Protein AF-A0A1T4QJ31-F1 (afdb_monomer)

Secondary structure (DSSP, 8-state):
--HHHHHHHHHHHHHHHHHGGG-PPPP---STHHHHHHHHHHHHHTTS------------PPP---TTSPPEEEEEEEEE-HHHHHHIIIIITT-TT-TT-SSPPPEE-SS--SHHHHHHHHHH--SEEEEEEEEESSTTS-HHHHHHHHHHHHHHHHT----EEEEEE-SSSS-EEEEEEESB-TTSPBP---TTTTTTHHHHHHHHHHHHHH-SPPHHHHHHHHHHGGG-SS--HHHHHHHHH-EE-SS--SSEEEEEE--SHHHHHHHHHHHHTTSEEE-TT-TTEEEEETTHHHHHHHHHHHHHHHHHHHT-SSS-GGGEEE--TTSPPEEEEEEEEE---TTS---EEEEEEETTTTEEEEEEESS-PPPGGGTTSEEEEEEEE-TTS-EEEEEEE-PPP--

Foldseek 3Di:
DDPVVVVVVVVVVVVLVVVPPDDDDDDDDDFVCCVVVVLVVVVVCVNPPDDDDDDDDDDQDAEDDDLFFWAKAKDKDKFQAQVVLVCCVPCVQQVPVDPPDPDTWDKDDPDHDDPVNVVVCNVVAGSIKMKMKIFTPDQQFDQVQLVHQLVVVVCVVPVFQWDKMKTWDPPDPTIMMIMMTGLAGPVRDGDDDDPCCNRYVSRSSSSVSSCVRPNTHDPVNSCVVLVCQLQDLADGPLNVVQVVQKDADPDDDVWFGIKHQDDDPSNLSNQVNCVVVVQWAQDPVDSRMITGTDPSNVVSLSSLVVVVLVVVLVQDDQAHSVQEDEDDPPDDKDKFAFADWAPDDPGGNFATWTWGDDNVVRHIYTFGDRPDGPDPVSHRFTWTWDWDQDPVRHIHIDTDGPDPDDD

Radius of gyration: 25.0 Å; Cα contacts (8 Å, |Δi|>4): 612; chains: 1; bounding box: 66×49×77 Å

Structure (mmCIF, N/CA/C/O backbone):
data_AF-A0A1T4QJ31-F1
#
_entry.id   AF-A0A1T4QJ31-F1
#
loop_
_atom_site.group_PDB
_atom_site.id
_atom_site.type_symbol
_atom_site.label_atom_id
_atom_site.label_alt_id
_atom_site.label_comp_id
_atom_site.label_asym_id
_atom_site.label_entity_id
_atom_site.label_seq_id
_atom_site.pdbx_PDB_ins_code
_atom_site.Cartn_x
_atom_site.Cartn_y
_atom_site.Cartn_z
_atom_site.occupancy
_atom_site.B_iso_or_equiv
_atom_site.auth_seq_id
_atom_site.auth_comp_id
_atom_site.auth_asym_id
_atom_site.auth_atom_id
_atom_site.pdbx_PDB_model_num
ATOM 1 N N . MET A 1 1 ? -31.273 -12.413 40.574 1.00 48.03 1 MET A N 1
ATOM 2 C CA . MET A 1 1 ? -31.338 -11.536 39.389 1.00 48.03 1 MET A CA 1
ATOM 3 C C . MET A 1 1 ? -32.143 -10.308 39.785 1.00 48.03 1 MET A C 1
ATOM 5 O O . MET A 1 1 ? -33.232 -10.498 40.315 1.00 48.03 1 MET A O 1
ATOM 9 N N . THR A 1 2 ? -31.596 -9.096 39.663 1.00 52.31 2 THR A N 1
ATOM 10 C CA . THR A 1 2 ? -32.326 -7.854 39.991 1.00 52.31 2 THR A CA 1
ATOM 11 C C . THR A 1 2 ? -33.393 -7.560 38.934 1.00 52.31 2 THR A C 1
ATOM 13 O O . THR A 1 2 ? -33.413 -8.187 37.873 1.00 52.31 2 THR A O 1
ATOM 16 N N . LYS A 1 3 ? -34.298 -6.615 39.217 1.00 37.88 3 LYS A N 1
ATOM 17 C CA . LYS A 1 3 ? -35.345 -6.213 38.267 1.00 37.88 3 LYS A CA 1
ATOM 18 C C . LYS A 1 3 ? -34.738 -5.669 36.964 1.00 37.88 3 LYS A C 1
ATOM 20 O O . LYS A 1 3 ? -35.122 -6.123 35.890 1.00 37.88 3 LYS A O 1
ATOM 25 N N . GLU A 1 4 ? -33.704 -4.831 37.066 1.00 34.75 4 GLU A N 1
ATOM 26 C CA . GLU A 1 4 ? -32.988 -4.281 35.902 1.00 34.75 4 GLU A CA 1
ATOM 27 C C . GLU A 1 4 ? -32.293 -5.375 35.076 1.00 34.75 4 GLU A C 1
ATOM 29 O O . GLU A 1 4 ? -32.285 -5.316 33.850 1.00 34.75 4 GLU A O 1
ATOM 34 N N . GLN A 1 5 ? -31.755 -6.418 35.724 1.00 33.44 5 GLN A N 1
ATOM 35 C CA . GLN A 1 5 ? -31.154 -7.566 35.029 1.00 33.44 5 GLN A CA 1
ATOM 36 C C . GLN A 1 5 ? -32.174 -8.383 34.217 1.00 33.44 5 GLN A C 1
ATOM 38 O O . GLN A 1 5 ? -31.769 -9.116 33.319 1.00 33.44 5 GLN A O 1
ATOM 43 N N . ARG A 1 6 ? -33.475 -8.279 34.523 1.00 34.03 6 ARG A N 1
ATOM 44 C CA . ARG A 1 6 ? -34.550 -8.978 33.804 1.00 34.03 6 ARG A CA 1
ATOM 45 C C . ARG A 1 6 ? -35.037 -8.173 32.602 1.00 34.03 6 ARG A C 1
ATOM 47 O O . ARG A 1 6 ? -35.084 -8.707 31.502 1.00 34.03 6 ARG A O 1
ATOM 54 N N . GLU A 1 7 ? -35.262 -6.876 32.793 1.00 38.03 7 GLU A N 1
ATOM 55 C CA . GLU A 1 7 ? -35.639 -5.939 31.722 1.00 38.03 7 GLU A CA 1
ATOM 56 C C . GLU A 1 7 ? -34.549 -5.846 30.630 1.00 38.03 7 GLU A C 1
ATOM 58 O O . GLU A 1 7 ? -34.857 -5.785 29.440 1.00 38.03 7 GLU A O 1
ATOM 63 N N . LEU A 1 8 ? -33.267 -5.944 31.012 1.00 33.84 8 LEU A N 1
ATOM 64 C CA . LEU A 1 8 ? -32.147 -6.077 30.070 1.00 33.84 8 LEU A CA 1
ATOM 65 C C . LEU A 1 8 ? -32.158 -7.393 29.276 1.00 33.84 8 LEU A C 1
ATOM 67 O O . LEU A 1 8 ? -31.730 -7.394 28.126 1.00 33.84 8 LEU A O 1
ATOM 71 N N . TYR A 1 9 ? -32.612 -8.503 29.860 1.00 35.59 9 TYR A N 1
ATOM 72 C CA . TYR A 1 9 ? -32.631 -9.805 29.184 1.00 35.59 9 TYR A CA 1
ATOM 73 C C . TYR A 1 9 ? -33.722 -9.849 28.103 1.00 35.59 9 TYR A C 1
ATOM 75 O O . TYR A 1 9 ? -33.452 -10.211 26.957 1.00 35.59 9 TYR A O 1
ATOM 83 N N . ASP A 1 10 ? -34.923 -9.371 28.440 1.00 38.81 10 ASP A N 1
ATOM 84 C CA . ASP A 1 10 ? -36.083 -9.370 27.541 1.00 38.81 10 ASP A CA 1
ATOM 85 C C . ASP A 1 10 ? -35.880 -8.439 26.323 1.00 38.81 10 ASP A C 1
ATOM 87 O O . ASP A 1 10 ? -36.315 -8.759 25.214 1.00 38.81 10 ASP A O 1
ATOM 91 N N . TYR A 1 11 ? -35.156 -7.321 26.490 1.00 40.53 11 TYR A N 1
ATOM 92 C CA . TYR A 1 11 ? -34.752 -6.437 25.383 1.00 40.53 11 TYR A CA 1
ATOM 93 C C . TYR A 1 11 ? -33.757 -7.109 24.417 1.00 40.53 11 TYR A C 1
ATOM 95 O O . TYR A 1 11 ? -33.821 -6.897 23.205 1.00 40.53 11 TYR A O 1
ATOM 103 N N . PHE A 1 12 ? -32.842 -7.935 24.938 1.00 32.81 12 PHE A N 1
ATOM 104 C CA . PHE A 1 12 ? -31.843 -8.633 24.124 1.00 32.81 12 PHE A CA 1
ATOM 105 C C . PHE A 1 12 ? -32.461 -9.749 23.266 1.00 32.81 12 PHE A C 1
ATOM 107 O O . PHE A 1 12 ? -32.123 -9.841 22.087 1.00 32.81 12 PHE A O 1
ATOM 114 N N . GLU A 1 13 ? -33.383 -10.554 23.805 1.00 36.88 13 GLU A N 1
ATOM 115 C CA . GLU A 1 13 ? -34.072 -11.628 23.058 1.00 36.88 13 GLU A CA 1
ATOM 116 C C . GLU A 1 13 ? -34.771 -11.100 21.786 1.00 36.88 13 GLU A C 1
ATOM 118 O O . GLU A 1 13 ? -34.554 -11.620 20.686 1.00 36.88 13 GLU A O 1
ATOM 123 N N . HIS A 1 14 ? -35.535 -10.007 21.906 1.00 40.16 14 HIS A N 1
ATOM 124 C CA . HIS A 1 14 ? -36.315 -9.440 20.797 1.00 40.16 14 HIS A CA 1
ATOM 125 C C . HIS A 1 14 ? -35.449 -8.927 19.634 1.00 40.16 14 HIS A C 1
ATOM 127 O O . HIS A 1 14 ? -35.840 -9.054 18.473 1.00 40.16 14 HIS A O 1
ATOM 133 N N . PHE A 1 15 ? -34.260 -8.382 19.917 1.00 36.78 15 PHE A N 1
ATOM 134 C CA . PHE A 1 15 ? -33.341 -7.889 18.884 1.00 36.78 15 PHE A CA 1
ATOM 135 C C . PHE A 1 15 ? -32.794 -9.020 17.993 1.00 36.78 15 PHE A C 1
ATOM 137 O O . PHE A 1 15 ? -32.584 -8.832 16.792 1.00 36.78 15 PHE A O 1
ATOM 144 N N . TRP A 1 16 ? -32.584 -10.213 18.557 1.00 33.47 16 TRP A N 1
ATOM 145 C CA . TRP A 1 16 ? -32.024 -11.349 17.820 1.00 33.47 16 TRP A CA 1
ATOM 146 C C . TRP A 1 16 ? -33.060 -12.125 16.997 1.00 33.47 16 TRP A C 1
ATOM 148 O O . TRP A 1 16 ? -32.689 -12.747 16.000 1.00 33.47 16 TRP A O 1
ATOM 158 N N . ASP A 1 17 ? -34.342 -12.093 17.361 1.00 37.44 17 ASP A N 1
ATOM 159 C CA . ASP A 1 17 ? -35.387 -12.866 16.673 1.00 37.44 17 ASP A CA 1
ATOM 160 C C . ASP A 1 17 ? -35.784 -12.323 15.293 1.00 37.44 17 ASP A C 1
ATOM 162 O O . ASP A 1 17 ? -36.186 -13.097 14.417 1.00 37.44 17 ASP A O 1
ATOM 166 N N . ASP A 1 18 ? -35.591 -11.028 15.034 1.00 39.19 18 ASP A N 1
ATOM 167 C CA . ASP A 1 18 ? -35.791 -10.461 13.694 1.00 39.19 18 ASP A CA 1
ATOM 168 C C . ASP A 1 18 ? -34.621 -10.743 12.735 1.00 39.19 18 ASP A C 1
ATOM 170 O O . ASP A 1 18 ? -34.826 -10.899 11.528 1.00 39.19 18 ASP A O 1
ATOM 174 N N . LEU A 1 19 ? -33.406 -10.927 13.263 1.00 33.31 19 LEU A N 1
ATOM 175 C CA . LEU A 1 19 ? -32.219 -11.294 12.480 1.00 33.31 19 LEU A CA 1
ATOM 176 C C . LEU A 1 19 ? -32.241 -12.759 11.994 1.00 33.31 19 LEU A C 1
ATOM 178 O O . LEU A 1 19 ? -31.724 -13.061 10.916 1.00 33.31 19 LEU A O 1
ATOM 182 N N . LYS A 1 20 ? -32.870 -13.679 12.740 1.00 36.41 20 LYS A N 1
ATOM 183 C CA . LYS A 1 20 ? -32.857 -15.133 12.456 1.00 36.41 20 LYS A CA 1
ATOM 184 C C . LYS A 1 20 ? -33.643 -15.554 11.198 1.00 36.41 20 LYS A C 1
ATOM 186 O O . LYS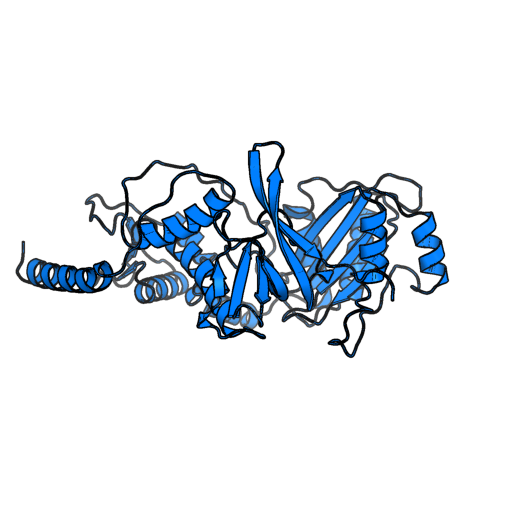 A 1 20 ? -33.445 -16.660 10.696 1.00 36.41 20 LYS A O 1
ATOM 191 N N . LYS A 1 21 ? -34.537 -14.715 10.659 1.00 38.31 21 LYS A N 1
ATOM 192 C CA . LYS A 1 21 ? -35.589 -15.138 9.702 1.00 38.31 21 LYS A CA 1
ATOM 193 C C . LYS A 1 21 ? -35.141 -15.394 8.244 1.00 38.31 21 LYS A C 1
ATOM 195 O O . LYS A 1 21 ? -35.984 -15.785 7.437 1.00 38.31 21 LYS A O 1
ATOM 200 N N . LYS A 1 22 ? -33.866 -15.189 7.857 1.00 36.91 22 LYS A N 1
ATOM 201 C CA . LYS A 1 22 ? -33.393 -15.323 6.447 1.00 36.91 22 LYS A CA 1
ATOM 202 C C . LYS A 1 22 ? -31.949 -15.855 6.266 1.00 36.91 22 LYS A C 1
ATOM 204 O O . LYS A 1 22 ? -31.155 -15.238 5.558 1.00 36.91 22 LYS A O 1
ATOM 209 N N . ALA A 1 23 ? -31.596 -17.010 6.842 1.00 32.62 23 ALA A N 1
ATOM 210 C CA . ALA A 1 23 ? -30.254 -17.609 6.696 1.00 32.62 23 ALA A CA 1
ATOM 211 C C . ALA A 1 23 ? -30.206 -18.844 5.747 1.00 32.62 23 ALA A C 1
ATOM 213 O O . ALA A 1 23 ? -30.955 -19.801 5.959 1.00 32.62 23 ALA A O 1
ATOM 214 N N . PRO A 1 24 ? -29.324 -18.884 4.720 1.00 31.50 24 PRO A N 1
ATOM 215 C CA . PRO A 1 24 ? -29.118 -20.059 3.860 1.00 31.50 24 PRO A CA 1
ATOM 216 C C . PRO A 1 24 ? -28.163 -21.110 4.474 1.00 31.50 24 PRO A C 1
ATOM 218 O O . PRO A 1 24 ? -27.394 -20.833 5.391 1.00 31.50 24 PRO A O 1
ATOM 221 N N . LYS A 1 25 ? -28.199 -22.353 3.964 1.00 33.97 25 LYS A N 1
ATOM 222 C CA . LYS A 1 25 ? -27.463 -23.506 4.534 1.00 33.97 25 LYS A CA 1
ATOM 223 C C . LYS A 1 25 ? -25.957 -23.523 4.192 1.00 33.97 25 LYS A C 1
ATOM 225 O O . LYS A 1 25 ? -25.544 -23.159 3.096 1.00 33.97 25 LYS A O 1
ATOM 230 N N . LYS A 1 26 ? -25.151 -24.035 5.134 1.00 31.62 26 LYS A N 1
ATOM 231 C CA . LYS A 1 26 ? -23.670 -24.057 5.122 1.00 31.62 26 LYS A CA 1
ATOM 232 C C . LYS A 1 26 ? -23.046 -24.989 4.054 1.00 31.62 26 LYS A C 1
ATOM 234 O O . LYS A 1 26 ? -23.346 -26.185 4.079 1.00 31.62 26 LYS A O 1
ATOM 239 N N . PRO A 1 27 ? -22.085 -24.520 3.227 1.00 32.34 27 PRO A N 1
ATOM 240 C CA . PRO A 1 27 ? -21.178 -25.373 2.446 1.00 32.34 27 PRO A CA 1
ATOM 241 C C . PRO A 1 27 ? -19.969 -25.868 3.278 1.00 32.34 27 PRO A C 1
ATOM 243 O O . PRO A 1 27 ? -19.688 -25.356 4.364 1.00 32.34 27 PRO A O 1
ATOM 246 N N . LYS A 1 28 ? -19.228 -26.877 2.785 1.00 37.28 28 LYS A N 1
ATOM 247 C CA . LYS A 1 28 ? -18.083 -27.513 3.483 1.00 37.28 28 LYS A CA 1
ATOM 248 C C . LYS A 1 28 ? -16.796 -27.535 2.633 1.00 37.28 28 LYS A C 1
ATOM 250 O O . LYS A 1 28 ? -16.861 -27.911 1.474 1.00 37.28 28 LYS A O 1
ATOM 255 N N . LYS A 1 29 ? -15.642 -27.346 3.311 1.00 34.91 29 LYS A N 1
ATOM 256 C CA . LYS A 1 29 ? -14.223 -27.468 2.849 1.00 34.91 29 LYS A CA 1
ATOM 257 C C . LYS A 1 29 ? -13.770 -26.328 1.905 1.00 34.91 29 LYS A C 1
ATOM 259 O O . LYS A 1 29 ? -14.272 -26.222 0.807 1.00 34.91 29 LYS A O 1
ATOM 264 N N . ARG A 1 30 ? -12.960 -25.359 2.362 1.00 42.16 30 ARG A N 1
ATOM 265 C CA . ARG A 1 30 ? -11.488 -25.368 2.606 1.00 42.16 30 ARG A CA 1
ATOM 266 C C . ARG A 1 30 ? -10.643 -25.223 1.322 1.00 42.16 30 ARG A C 1
ATOM 268 O O . ARG A 1 30 ? -10.000 -26.195 0.944 1.00 42.16 30 ARG A O 1
ATOM 275 N N . ASP A 1 31 ? -10.535 -24.002 0.780 1.00 34.44 31 ASP A N 1
ATOM 276 C CA . ASP A 1 31 ? -9.434 -23.667 -0.147 1.00 34.44 31 ASP A CA 1
ATOM 277 C C . ASP A 1 31 ? -8.866 -22.225 -0.058 1.00 34.44 31 ASP A C 1
ATOM 279 O O . ASP A 1 31 ? -8.580 -21.815 1.064 1.00 34.44 31 ASP A O 1
ATOM 283 N N . ALA A 1 32 ? -8.697 -21.400 -1.112 1.00 40.12 32 ALA A N 1
ATOM 284 C CA . ALA A 1 32 ? -8.655 -19.931 -0.887 1.00 40.12 32 ALA A CA 1
ATOM 285 C C . ALA A 1 32 ? -10.049 -19.400 -0.517 1.00 40.12 32 ALA A C 1
ATOM 287 O O . ALA A 1 32 ? -10.170 -18.483 0.300 1.00 40.12 32 ALA A O 1
ATOM 288 N N . GLY A 1 33 ? -11.100 -20.131 -0.913 1.00 37.91 33 GLY A N 1
ATOM 289 C CA . GLY A 1 33 ? -12.385 -20.163 -0.219 1.00 37.91 33 GLY A CA 1
ATOM 290 C C . GLY A 1 33 ? -12.289 -20.520 1.274 1.00 37.91 33 GLY A C 1
ATOM 291 O O . GLY A 1 33 ? -13.309 -20.620 1.932 1.00 37.91 33 GLY A O 1
ATOM 292 N N . LYS A 1 34 ? -11.105 -20.704 1.878 1.00 41.72 34 LYS A N 1
ATOM 293 C CA . LYS A 1 34 ? -10.907 -20.801 3.335 1.00 41.72 34 LYS A CA 1
ATOM 294 C C . LYS A 1 34 ? -10.499 -19.480 3.978 1.00 41.72 34 LYS A C 1
ATOM 296 O O . LYS A 1 34 ? -10.811 -19.329 5.146 1.00 41.72 34 LYS A O 1
ATOM 301 N N . GLU A 1 35 ? -9.846 -18.556 3.269 1.00 43.12 35 GLU A N 1
ATOM 302 C CA . GLU A 1 35 ? -9.745 -17.157 3.716 1.00 43.12 35 GLU A CA 1
ATOM 303 C C . GLU A 1 35 ? -11.034 -16.417 3.363 1.00 43.12 35 GLU A C 1
ATOM 305 O O . GLU A 1 35 ? -11.588 -15.751 4.228 1.00 43.12 35 GLU A O 1
ATOM 310 N N . MET A 1 36 ? -11.605 -16.638 2.169 1.00 42.25 36 MET A N 1
ATOM 311 C CA . MET A 1 36 ? -12.902 -16.048 1.821 1.00 42.25 36 MET A CA 1
ATOM 312 C C . MET A 1 36 ? -14.058 -16.664 2.620 1.00 42.25 36 MET A C 1
ATOM 314 O O . MET A 1 36 ? -14.844 -15.921 3.187 1.00 42.25 36 MET A O 1
ATOM 318 N N . ALA A 1 37 ? -14.142 -17.990 2.798 1.00 40.84 37 ALA A N 1
ATOM 319 C CA . ALA A 1 37 ? -15.092 -18.569 3.757 1.00 40.84 37 ALA A CA 1
ATOM 320 C C . ALA A 1 37 ? -14.550 -18.649 5.189 1.00 40.84 37 ALA A C 1
ATOM 322 O O . ALA A 1 37 ? -15.170 -19.332 6.000 1.00 40.84 37 ALA A O 1
ATOM 323 N N . ASN A 1 38 ? -13.423 -18.002 5.520 1.00 42.28 38 ASN A N 1
ATOM 324 C CA . ASN A 1 38 ? -13.193 -17.502 6.879 1.00 42.28 38 ASN A CA 1
ATOM 325 C C . ASN A 1 38 ? -13.806 -16.110 6.990 1.00 42.28 38 ASN A C 1
ATOM 327 O O . ASN A 1 38 ? -14.614 -15.952 7.872 1.00 42.28 38 ASN A O 1
ATOM 331 N N . PHE A 1 39 ? -13.597 -15.175 6.060 1.00 41.81 39 PHE A N 1
ATOM 332 C CA . PHE A 1 39 ? -14.284 -13.876 6.028 1.00 41.81 39 PHE A CA 1
ATOM 333 C C . PHE A 1 39 ? -15.820 -14.016 6.058 1.00 41.81 39 PHE A C 1
ATOM 335 O O . PHE A 1 39 ? -16.477 -13.382 6.876 1.00 41.81 39 PHE A O 1
ATOM 342 N N . LEU A 1 40 ? -16.400 -14.932 5.274 1.00 43.22 40 LEU A N 1
ATOM 343 C CA . LEU A 1 40 ? -17.832 -15.257 5.330 1.00 43.22 40 LEU A CA 1
ATOM 344 C C . LEU A 1 40 ? -18.223 -16.033 6.604 1.00 43.22 40 LEU A C 1
ATOM 346 O O . LEU A 1 40 ? -19.349 -15.880 7.060 1.00 43.22 40 LEU A O 1
ATOM 350 N N . ARG A 1 41 ? -17.322 -16.822 7.220 1.00 42.41 41 ARG A N 1
ATOM 351 C CA . ARG A 1 41 ? -17.570 -17.431 8.550 1.00 42.41 41 ARG A CA 1
ATOM 352 C C . ARG A 1 41 ? -17.329 -16.478 9.712 1.00 42.41 41 ARG A C 1
ATOM 354 O O . ARG A 1 41 ? -17.846 -16.749 10.773 1.00 42.41 41 ARG A O 1
ATOM 361 N N . GLU A 1 42 ? -16.554 -15.422 9.537 1.00 42.16 42 GLU A N 1
ATOM 362 C CA . GLU A 1 42 ? -16.269 -14.345 10.484 1.00 42.16 42 GLU A CA 1
ATOM 363 C C . GLU A 1 42 ? -17.472 -13.393 10.492 1.00 42.16 42 GLU A C 1
ATOM 365 O O . GLU A 1 42 ? -17.964 -13.018 11.554 1.00 42.16 42 GLU A O 1
ATOM 370 N N . LEU A 1 43 ? -18.037 -13.124 9.307 1.00 41.28 43 LEU A N 1
ATOM 371 C CA . LEU A 1 43 ? -19.369 -12.546 9.145 1.00 41.28 43 LEU A CA 1
ATOM 372 C C . LEU A 1 43 ? -20.449 -13.438 9.801 1.00 41.28 43 LEU A C 1
ATOM 374 O O . LEU A 1 43 ? -21.209 -12.922 10.605 1.00 41.28 43 LEU A O 1
ATOM 378 N N . ASP A 1 44 ? -20.475 -14.760 9.570 1.00 36.03 44 ASP A N 1
ATOM 379 C CA . ASP A 1 44 ? -21.409 -15.709 10.236 1.00 36.03 44 ASP A CA 1
ATOM 380 C C . ASP A 1 44 ? -21.179 -15.796 11.769 1.00 36.03 44 ASP A C 1
ATOM 382 O O . ASP A 1 44 ? -22.124 -15.825 12.552 1.00 36.03 44 ASP A O 1
ATOM 386 N N . PHE A 1 45 ? -19.922 -15.766 12.226 1.00 36.09 45 PHE A N 1
ATOM 387 C CA . PHE A 1 45 ? -19.511 -15.791 13.642 1.00 36.09 45 PHE A CA 1
ATOM 388 C C . PHE A 1 45 ? -19.900 -14.506 14.379 1.00 36.09 45 PHE A C 1
ATOM 390 O O . PHE A 1 45 ? -20.163 -14.545 15.578 1.00 36.09 45 PHE A O 1
ATOM 397 N N . SER A 1 46 ? -20.001 -13.385 13.657 1.00 36.81 46 SER A N 1
ATOM 398 C CA . SER A 1 46 ? -20.566 -12.137 14.185 1.00 36.81 46 SER A CA 1
ATOM 399 C C . SER A 1 46 ? -22.040 -12.291 14.589 1.00 36.81 46 SER A C 1
ATOM 401 O O . SER A 1 46 ? -22.510 -11.528 15.427 1.00 36.81 46 SER A O 1
ATOM 403 N N . PHE A 1 47 ? -22.745 -13.290 14.040 1.00 34.00 47 PHE A N 1
ATOM 404 C CA . PHE A 1 47 ? -24.116 -13.644 14.415 1.00 34.00 47 PHE A CA 1
ATOM 405 C C . PHE A 1 47 ? -24.190 -14.886 15.330 1.00 34.00 47 PHE A C 1
ATOM 407 O O . PHE A 1 47 ? -25.094 -14.964 16.160 1.00 34.00 47 PHE A O 1
ATOM 414 N N . HIS A 1 48 ? -23.246 -15.837 15.238 1.00 36.91 48 HIS A N 1
ATOM 415 C CA . HIS A 1 48 ? -23.209 -17.054 16.068 1.00 36.91 48 HIS A CA 1
ATOM 416 C C . HIS A 1 48 ? -21.775 -17.490 16.476 1.00 36.91 48 HIS A C 1
ATOM 418 O O . HIS A 1 48 ? -21.097 -18.169 15.694 1.00 36.91 48 HIS A O 1
ATOM 424 N N . PRO A 1 49 ? -21.305 -17.185 17.703 1.00 30.03 49 PRO A N 1
ATOM 425 C CA . PRO A 1 49 ? -19.967 -17.565 18.162 1.00 30.03 49 PRO A CA 1
ATOM 426 C C . PRO A 1 49 ? -19.844 -19.057 18.537 1.00 30.03 49 PRO A C 1
ATOM 428 O O . PRO A 1 49 ? -20.793 -19.702 18.981 1.00 30.03 49 PRO A O 1
ATOM 431 N N . LEU A 1 50 ? -18.629 -19.606 18.416 1.00 32.69 50 LEU A N 1
ATOM 432 C CA . LEU A 1 50 ? -18.244 -20.944 18.895 1.00 32.69 50 LEU A CA 1
ATOM 433 C C . LEU A 1 50 ? -17.016 -20.863 19.814 1.00 32.69 50 LEU A C 1
ATOM 435 O O . LEU A 1 50 ? -16.158 -20.001 19.635 1.00 32.69 50 LEU A O 1
ATOM 439 N N . LYS A 1 51 ? -16.921 -21.790 20.781 1.00 31.11 51 LYS A N 1
ATOM 440 C CA . LYS A 1 51 ? -15.846 -21.826 21.792 1.00 31.11 51 LYS A CA 1
ATOM 441 C C . LYS A 1 51 ? -14.449 -21.939 21.159 1.00 31.11 51 LYS A C 1
ATOM 443 O O . LYS A 1 51 ? -14.247 -22.669 20.188 1.00 31.11 51 LYS A O 1
ATOM 448 N N . SER A 1 52 ? -13.502 -21.199 21.731 1.00 30.22 52 SER A N 1
ATOM 449 C CA . SER A 1 52 ? -12.201 -20.880 21.138 1.00 30.22 52 SER A CA 1
ATOM 450 C C . SER A 1 52 ? -11.193 -22.038 21.108 1.00 30.22 52 SER A C 1
ATOM 452 O O . SER A 1 52 ? -11.240 -22.984 21.895 1.00 30.22 52 SER A O 1
ATOM 454 N N . LYS A 1 53 ? -10.216 -21.908 20.203 1.00 27.95 53 LYS A N 1
ATOM 455 C CA . LYS A 1 53 ? -8.876 -22.494 20.330 1.00 27.95 53 LYS A CA 1
ATOM 456 C C . LYS A 1 53 ? -7.852 -21.378 20.162 1.00 27.95 53 LYS A C 1
ATOM 458 O O . LYS A 1 53 ? -8.021 -20.528 19.296 1.00 27.95 53 LYS A O 1
ATOM 463 N N . GLU A 1 54 ? -6.818 -21.394 20.991 1.00 30.64 54 GLU A N 1
ATOM 464 C CA . GLU A 1 54 ? -5.771 -20.372 21.012 1.00 30.64 54 GLU A CA 1
ATOM 465 C C . GLU A 1 54 ? -4.882 -20.444 19.757 1.00 30.64 54 GLU A C 1
ATOM 467 O O . GLU A 1 54 ? -4.360 -21.511 19.421 1.00 30.64 54 GLU A O 1
ATOM 472 N N . GLU A 1 55 ? -4.646 -19.304 19.099 1.00 28.78 55 GLU A N 1
ATOM 473 C CA . GLU A 1 55 ? -3.574 -19.135 18.110 1.00 28.78 55 GLU A CA 1
ATOM 474 C C . GLU A 1 55 ? -2.561 -18.077 18.575 1.00 28.78 55 GLU A C 1
ATOM 476 O O . GLU A 1 55 ? -2.892 -17.099 19.242 1.00 28.78 55 GLU A O 1
ATOM 481 N N . LYS A 1 56 ? -1.282 -18.308 18.256 1.00 27.16 56 LYS A N 1
ATOM 482 C CA . LYS A 1 56 ? -0.156 -17.521 18.779 1.00 27.16 56 LYS A CA 1
ATOM 483 C C . LYS A 1 56 ? 0.032 -16.212 18.004 1.00 27.16 56 LYS A C 1
ATOM 485 O O . LYS A 1 56 ? 0.384 -16.242 16.823 1.00 27.16 56 LYS A O 1
ATOM 490 N N . GLN A 1 57 ? -0.101 -15.082 18.701 1.00 27.31 57 GLN A N 1
ATOM 491 C CA . GLN A 1 57 ? 0.279 -13.753 18.208 1.00 27.31 57 GLN A CA 1
ATOM 492 C C . GLN A 1 57 ? 1.737 -13.714 17.715 1.00 27.31 57 GLN A C 1
ATOM 494 O O . GLN A 1 57 ? 2.634 -14.335 18.289 1.00 27.31 57 GLN A O 1
ATOM 499 N N . LYS A 1 58 ? 1.979 -12.937 16.652 1.00 25.48 58 LYS A N 1
ATOM 500 C CA . LYS A 1 58 ? 3.318 -12.578 16.167 1.00 25.48 58 LYS A CA 1
ATOM 501 C C . LYS A 1 58 ? 3.479 -11.065 16.223 1.00 25.48 58 LYS A C 1
ATOM 503 O O . LYS A 1 58 ? 2.862 -10.354 15.434 1.00 25.48 58 LYS A O 1
ATOM 508 N N . ASN A 1 59 ? 4.337 -10.596 17.121 1.00 24.33 59 ASN A N 1
ATOM 509 C CA . ASN A 1 59 ? 4.587 -9.171 17.306 1.00 24.33 59 ASN A CA 1
ATOM 510 C C . ASN A 1 59 ? 5.385 -8.604 16.122 1.00 24.33 59 ASN A C 1
ATOM 512 O O . ASN A 1 59 ? 6.431 -9.142 15.752 1.00 24.33 59 ASN A O 1
ATOM 516 N N . TYR A 1 60 ? 4.913 -7.492 15.558 1.00 25.84 60 TYR A N 1
ATOM 517 C CA . TYR A 1 60 ? 5.656 -6.689 14.589 1.00 25.84 60 TYR A CA 1
ATOM 518 C C . TYR A 1 60 ? 6.186 -5.434 15.281 1.00 25.84 60 TYR A C 1
ATOM 520 O O . TYR A 1 60 ? 5.421 -4.542 15.635 1.00 25.84 60 TYR A O 1
ATOM 528 N N . ILE A 1 61 ? 7.504 -5.349 15.451 1.00 27.25 61 ILE A N 1
ATOM 529 C CA . ILE A 1 61 ? 8.165 -4.156 15.989 1.00 27.25 61 ILE A CA 1
ATOM 530 C C . ILE A 1 61 ? 8.233 -3.096 14.875 1.00 27.25 61 ILE A C 1
ATOM 532 O O . ILE A 1 61 ? 8.726 -3.375 13.780 1.00 27.25 61 ILE A O 1
ATOM 536 N N . ARG A 1 62 ? 7.721 -1.883 15.134 1.00 37.69 62 ARG A N 1
ATOM 537 C CA . ARG A 1 62 ? 7.892 -0.717 14.245 1.00 37.69 62 ARG A CA 1
ATOM 538 C C . ARG A 1 62 ? 9.290 -0.117 14.460 1.00 37.69 62 ARG A C 1
ATOM 540 O O . ARG A 1 62 ? 9.718 0.047 15.598 1.00 37.69 62 ARG A O 1
ATOM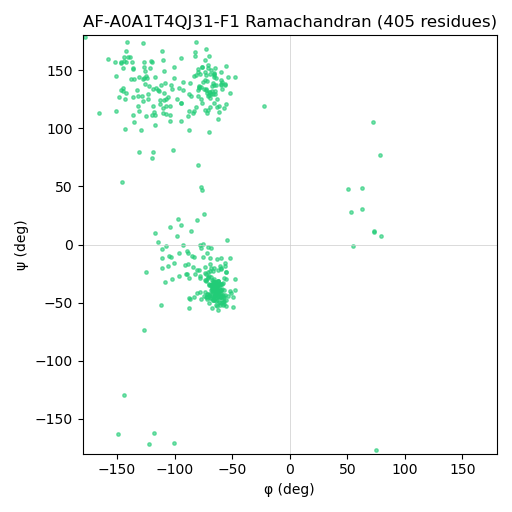 547 N N . GLY A 1 63 ? 9.991 0.214 13.373 1.00 32.66 63 GLY A N 1
ATOM 548 C CA . GLY A 1 63 ? 11.326 0.825 13.427 1.00 32.66 63 GLY A CA 1
ATOM 549 C C . GLY A 1 63 ? 11.317 2.233 14.040 1.00 32.66 63 GLY A C 1
ATOM 550 O O . GLY A 1 63 ? 10.363 2.990 13.858 1.00 32.66 63 GLY A O 1
ATOM 551 N N . SER A 1 64 ? 12.389 2.584 14.754 1.00 35.25 64 SER A N 1
ATOM 552 C CA . SER A 1 64 ? 12.505 3.801 15.568 1.00 35.25 64 SER A CA 1
ATOM 553 C C . SER A 1 64 ? 12.828 5.066 14.756 1.00 35.25 64 SER A C 1
ATOM 555 O O . SER A 1 64 ? 13.909 5.643 14.879 1.00 35.25 64 SER A O 1
ATOM 557 N N . GLY A 1 65 ? 11.883 5.521 13.933 1.00 44.41 65 GLY A N 1
ATOM 558 C CA . GLY A 1 65 ? 11.882 6.904 13.450 1.00 44.41 65 GLY A CA 1
ATOM 559 C C . GLY A 1 65 ? 11.486 7.870 14.574 1.00 44.41 65 GLY A C 1
ATOM 560 O O . GLY A 1 65 ? 10.648 7.535 15.413 1.00 44.41 65 GLY A O 1
ATOM 561 N N . SER A 1 66 ? 12.051 9.082 14.596 1.00 51.66 66 SER A N 1
ATOM 562 C CA . SER A 1 66 ? 11.558 10.137 15.494 1.00 51.66 66 SER A CA 1
ATOM 563 C C . SER A 1 66 ? 10.091 10.429 15.180 1.00 51.66 66 SER A C 1
ATOM 565 O O . SER A 1 66 ? 9.720 10.557 14.014 1.00 51.66 66 SER A O 1
ATOM 567 N N . ALA A 1 67 ? 9.255 10.608 16.207 1.00 61.06 67 ALA A N 1
ATOM 568 C CA . ALA A 1 67 ? 7.823 10.882 16.039 1.00 61.06 67 ALA A CA 1
ATOM 569 C C . ALA A 1 67 ? 7.514 12.173 15.245 1.00 61.06 67 ALA A C 1
ATOM 571 O O . ALA A 1 67 ? 6.361 12.392 14.874 1.00 61.06 67 ALA A O 1
ATOM 572 N N . LYS A 1 68 ? 8.528 13.017 14.996 1.00 64.44 68 LYS A N 1
ATOM 573 C CA . LYS A 1 68 ? 8.453 14.228 14.165 1.00 64.44 68 LYS A CA 1
ATOM 574 C C . LYS A 1 68 ? 9.005 14.057 12.740 1.00 64.44 68 LYS A C 1
ATOM 576 O O . LYS A 1 68 ? 8.731 14.909 11.902 1.00 64.44 68 LYS A O 1
ATOM 581 N N . SER A 1 69 ? 9.780 13.010 12.436 1.00 74.25 69 SER A N 1
ATOM 582 C CA . SER A 1 69 ? 10.286 12.759 11.070 1.00 74.25 69 SER A CA 1
ATOM 583 C C . SER A 1 69 ? 9.121 12.590 10.096 1.00 74.25 69 SER A C 1
ATOM 585 O O . SER A 1 69 ? 8.073 12.090 10.498 1.00 74.25 69 SER A O 1
ATOM 587 N N . GLN A 1 70 ? 9.266 12.973 8.830 1.00 77.25 70 GLN A N 1
ATOM 588 C CA . GLN A 1 70 ? 8.233 12.769 7.810 1.00 77.25 70 GLN A CA 1
ATOM 589 C C . GLN A 1 70 ? 7.899 11.288 7.625 1.00 77.25 70 GLN A C 1
ATOM 591 O O . GLN A 1 70 ? 8.776 10.423 7.651 1.00 77.25 70 GLN A O 1
ATOM 596 N N . ASN A 1 71 ? 6.614 10.995 7.422 1.00 82.19 71 ASN A N 1
ATOM 597 C CA . ASN A 1 71 ? 6.169 9.659 7.045 1.00 82.19 71 ASN A CA 1
ATOM 598 C C . ASN A 1 71 ? 6.389 9.452 5.543 1.00 82.19 71 ASN A C 1
ATOM 600 O O . ASN A 1 71 ? 6.005 10.287 4.727 1.00 82.19 71 ASN A O 1
ATOM 604 N N . CYS A 1 72 ? 6.967 8.308 5.186 1.00 82.75 72 CYS A N 1
ATOM 605 C CA . CYS A 1 72 ? 7.088 7.864 3.806 1.00 82.75 72 CYS A CA 1
ATOM 606 C C . CYS A 1 72 ? 6.998 6.337 3.746 1.00 82.75 72 CYS A C 1
ATOM 608 O O . CYS A 1 72 ? 7.620 5.628 4.546 1.00 82.75 72 CYS A O 1
ATOM 610 N N . ILE A 1 73 ? 6.182 5.839 2.821 1.00 84.38 73 ILE A N 1
ATOM 611 C CA . ILE A 1 73 ? 6.007 4.421 2.532 1.00 84.38 73 ILE A CA 1
ATOM 612 C C . ILE A 1 73 ? 7.090 4.005 1.540 1.00 84.38 73 ILE A C 1
ATOM 614 O O . ILE A 1 73 ? 7.206 4.586 0.463 1.00 84.38 73 ILE A O 1
ATOM 618 N N . LEU A 1 74 ? 7.822 2.943 1.882 1.00 84.44 74 LEU A N 1
ATOM 619 C CA . LEU A 1 74 ? 8.650 2.193 0.943 1.00 84.44 74 LEU A CA 1
ATOM 620 C C . LEU A 1 74 ? 8.059 0.793 0.755 1.00 84.44 74 LEU A C 1
ATOM 622 O O . LEU A 1 74 ? 7.970 0.025 1.720 1.00 84.44 74 LEU A O 1
ATOM 626 N N . LYS A 1 75 ? 7.700 0.450 -0.484 1.00 84.38 75 LYS A N 1
ATOM 627 C CA . LYS A 1 75 ? 7.444 -0.935 -0.919 1.00 84.38 75 LYS A CA 1
ATOM 628 C C . LYS A 1 75 ? 8.571 -1.377 -1.856 1.00 84.38 75 LYS A C 1
ATOM 630 O O . LYS A 1 75 ? 9.142 -0.551 -2.562 1.00 84.38 75 LYS A O 1
ATOM 635 N N . MET A 1 76 ? 8.889 -2.670 -1.859 1.00 83.94 76 MET A N 1
ATOM 636 C CA . MET A 1 76 ? 9.842 -3.286 -2.789 1.00 83.94 76 MET A CA 1
ATOM 637 C C . MET A 1 76 ? 9.335 -4.669 -3.181 1.00 83.94 76 MET A C 1
ATOM 639 O O . MET A 1 76 ? 9.046 -5.496 -2.315 1.00 83.94 76 MET A O 1
ATOM 643 N N . HIS A 1 77 ? 9.307 -4.930 -4.479 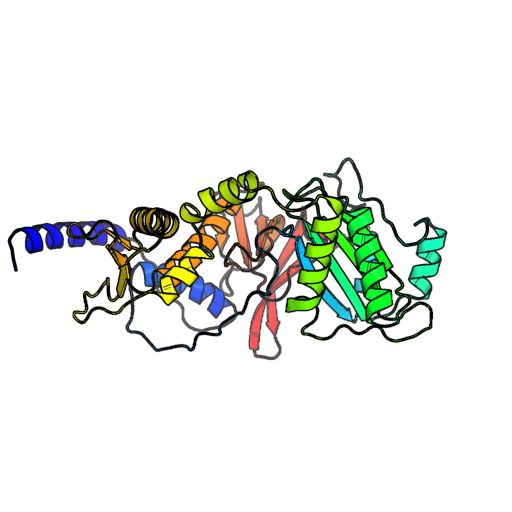1.00 84.25 77 HIS A N 1
ATOM 644 C CA . HIS A 1 77 ? 9.079 -6.246 -5.060 1.00 84.25 77 HIS A CA 1
ATOM 645 C C . HIS A 1 77 ? 10.288 -6.607 -5.923 1.00 84.25 77 HIS A C 1
ATOM 647 O O . HIS A 1 77 ? 10.959 -5.721 -6.449 1.00 84.25 77 HIS A O 1
ATOM 653 N N . TYR A 1 78 ? 10.578 -7.896 -6.073 1.00 87.38 78 TYR A N 1
ATOM 654 C CA . TYR A 1 78 ? 11.549 -8.374 -7.054 1.00 87.38 78 TYR A CA 1
ATOM 655 C C . TYR A 1 78 ? 10.876 -9.405 -7.949 1.00 87.38 78 TYR A C 1
ATOM 657 O O . TYR A 1 78 ? 10.015 -10.162 -7.499 1.00 87.38 78 TYR A O 1
ATOM 665 N N . VAL A 1 79 ? 11.257 -9.410 -9.219 1.00 88.12 79 VAL A N 1
ATOM 666 C CA . VAL A 1 79 ? 10.719 -10.304 -10.244 1.00 88.12 79 VAL A CA 1
ATOM 667 C C . VAL A 1 79 ? 11.903 -10.838 -11.046 1.00 88.12 79 VAL A C 1
ATOM 669 O O . VAL A 1 79 ? 12.873 -10.116 -11.259 1.00 88.12 79 VAL A O 1
ATOM 672 N N . GLN A 1 80 ? 11.841 -12.106 -11.451 1.00 91.62 80 GLN A N 1
ATOM 673 C CA . GLN A 1 80 ? 12.868 -12.774 -12.252 1.00 91.62 80 GLN A CA 1
ATOM 674 C C . GLN A 1 80 ? 12.248 -13.233 -13.577 1.00 91.62 80 GLN A C 1
ATOM 676 O O . GLN A 1 80 ? 11.898 -14.398 -13.743 1.00 91.62 80 GLN A O 1
ATOM 681 N N . ASP A 1 81 ? 12.012 -12.269 -14.465 1.00 91.62 81 ASP A N 1
ATOM 682 C CA . ASP A 1 81 ? 11.323 -12.438 -15.748 1.00 91.62 81 ASP A CA 1
ATOM 683 C C . ASP A 1 81 ? 11.579 -11.192 -16.615 1.00 91.62 81 ASP A C 1
ATOM 685 O O . ASP A 1 81 ? 11.129 -10.088 -16.289 1.00 91.62 81 ASP A O 1
ATOM 689 N N . LYS A 1 82 ? 12.310 -11.368 -17.721 1.00 90.69 82 LYS A N 1
ATOM 690 C CA . LYS A 1 82 ? 12.720 -10.282 -18.623 1.00 90.69 82 LYS A CA 1
ATOM 691 C C . LYS A 1 82 ? 11.564 -9.684 -19.433 1.00 90.69 82 LYS A C 1
ATOM 693 O O . LYS A 1 82 ? 11.599 -8.496 -19.744 1.00 90.69 82 LYS A O 1
ATOM 698 N N . HIS A 1 83 ? 10.505 -10.448 -19.711 1.00 88.75 83 HIS A N 1
ATOM 699 C CA . HIS A 1 83 ? 9.307 -9.914 -20.367 1.00 88.75 83 HIS A CA 1
ATOM 700 C C . HIS A 1 83 ? 8.517 -9.020 -19.408 1.00 88.75 83 HIS A C 1
ATOM 702 O O . HIS A 1 83 ? 8.095 -7.926 -19.781 1.00 88.75 83 HIS A O 1
ATOM 708 N N . LYS A 1 84 ? 8.375 -9.441 -18.144 1.00 87.44 84 LYS A N 1
ATOM 709 C CA . LYS A 1 84 ? 7.770 -8.600 -17.098 1.00 87.44 84 LYS A CA 1
ATOM 710 C C . LYS A 1 84 ? 8.607 -7.365 -16.780 1.00 87.44 84 LYS A C 1
ATOM 712 O O . LYS A 1 84 ? 8.024 -6.365 -16.367 1.00 87.44 84 LYS A O 1
ATOM 717 N N . HIS A 1 85 ? 9.930 -7.434 -16.937 1.00 90.50 85 HIS A N 1
ATOM 718 C CA . HIS A 1 85 ? 10.824 -6.283 -16.811 1.00 90.50 85 HIS A CA 1
ATOM 719 C C . HIS A 1 85 ? 10.486 -5.233 -17.878 1.00 90.50 85 HIS A C 1
ATOM 721 O O . HIS A 1 85 ? 10.119 -4.111 -17.528 1.00 90.50 85 HIS A O 1
ATOM 727 N N . LEU A 1 86 ? 10.510 -5.625 -19.158 1.00 88.06 86 LEU A N 1
ATOM 728 C CA . LEU A 1 86 ? 10.217 -4.730 -20.279 1.00 88.06 86 LEU A CA 1
ATOM 729 C C . LEU A 1 86 ? 8.826 -4.101 -20.157 1.00 88.06 86 LEU A C 1
ATOM 731 O O . LEU A 1 86 ? 8.717 -2.883 -20.160 1.00 88.06 86 LEU A O 1
ATOM 735 N N . ALA A 1 87 ? 7.793 -4.921 -19.941 1.00 83.25 87 ALA A N 1
ATOM 736 C CA . ALA A 1 87 ? 6.414 -4.458 -19.796 1.00 83.25 87 ALA A CA 1
ATOM 737 C C . ALA A 1 87 ? 6.226 -3.458 -18.638 1.00 83.25 87 ALA A C 1
ATOM 739 O O . ALA A 1 87 ? 5.420 -2.533 -18.724 1.00 83.25 87 ALA A O 1
ATOM 740 N N . PHE A 1 88 ? 6.977 -3.608 -17.541 1.00 84.06 88 PHE A N 1
ATOM 741 C CA . PHE A 1 88 ? 6.928 -2.635 -16.450 1.00 84.06 88 PHE A CA 1
ATOM 742 C C . PHE A 1 88 ? 7.556 -1.295 -16.861 1.00 84.06 88 PHE A C 1
ATOM 744 O O . PHE A 1 88 ? 6.984 -0.242 -16.597 1.00 84.06 88 PHE A O 1
ATOM 751 N N . LEU A 1 89 ? 8.695 -1.321 -17.554 1.00 86.19 89 LEU A N 1
ATOM 752 C CA . LEU A 1 89 ? 9.336 -0.101 -18.042 1.00 86.19 89 LEU A CA 1
ATOM 753 C C . LEU A 1 89 ? 8.490 0.621 -19.105 1.00 86.19 89 LEU A C 1
ATOM 755 O O . LEU A 1 89 ? 8.315 1.832 -19.017 1.00 86.19 89 LEU A O 1
ATOM 759 N N . THR A 1 90 ? 7.986 -0.102 -20.108 1.00 81.50 90 THR A N 1
ATOM 760 C CA . THR A 1 90 ? 7.373 0.503 -21.303 1.00 81.50 90 THR A C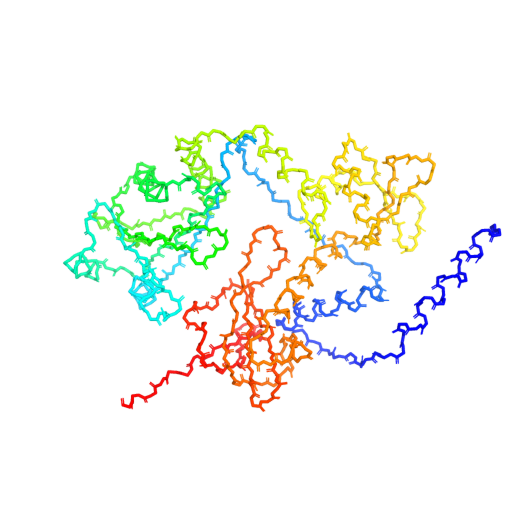A 1
ATOM 761 C C . THR A 1 90 ? 5.887 0.797 -21.164 1.00 81.50 90 THR A C 1
ATOM 763 O O . THR A 1 90 ? 5.421 1.734 -21.802 1.00 81.50 90 THR A O 1
ATOM 766 N N . GLU A 1 91 ? 5.153 0.034 -20.346 1.00 76.06 91 GLU A N 1
ATOM 767 C CA . GLU A 1 91 ? 3.693 0.160 -20.195 1.00 76.06 91 GLU A CA 1
ATOM 768 C C . GLU A 1 91 ? 3.325 0.689 -18.794 1.00 76.06 91 GLU A C 1
ATOM 770 O O . GLU A 1 91 ? 2.614 1.690 -18.669 1.00 76.06 91 GLU A O 1
ATOM 775 N N . TYR A 1 92 ? 3.845 0.060 -17.723 1.00 75.12 92 TYR A N 1
ATOM 776 C CA . TYR A 1 92 ? 3.478 0.410 -16.336 1.00 75.12 92 TYR A CA 1
ATOM 777 C C . TYR A 1 92 ? 3.889 1.829 -15.963 1.00 75.12 92 TYR A C 1
ATOM 779 O O . TYR A 1 92 ? 3.077 2.587 -15.431 1.00 75.12 92 TYR A O 1
ATOM 787 N N . MET A 1 93 ? 5.158 2.163 -16.195 1.00 80.75 93 MET A N 1
ATOM 788 C CA . MET A 1 93 ? 5.734 3.421 -15.727 1.00 80.75 93 MET A CA 1
ATOM 789 C C . MET A 1 93 ? 5.348 4.626 -16.589 1.00 80.75 93 MET A C 1
ATOM 791 O O . MET A 1 93 ? 5.287 5.731 -16.067 1.00 80.75 93 MET A O 1
ATOM 795 N N . THR A 1 94 ? 5.081 4.420 -17.880 1.00 77.19 94 THR A N 1
ATOM 796 C CA . THR A 1 94 ? 4.752 5.482 -18.850 1.00 77.19 94 THR A CA 1
ATOM 797 C C . THR A 1 94 ? 3.251 5.774 -18.931 1.00 77.19 94 THR A C 1
ATOM 799 O O . THR A 1 94 ? 2.852 6.861 -19.338 1.00 77.19 94 THR A O 1
ATOM 802 N N . GLN A 1 95 ? 2.404 4.796 -18.581 1.00 66.94 95 GLN A N 1
ATOM 803 C CA . GLN A 1 95 ? 0.940 4.873 -18.654 1.00 66.94 95 GLN A CA 1
ATOM 804 C C . GLN A 1 95 ? 0.386 5.298 -20.033 1.00 66.94 95 GLN A C 1
ATOM 806 O O . GLN A 1 95 ? -0.712 5.863 -20.118 1.00 66.94 95 GLN A O 1
ATOM 811 N N . LEU A 1 96 ? 1.123 5.012 -21.115 1.00 60.78 96 LEU A N 1
ATOM 812 C CA . LEU A 1 96 ? 0.780 5.434 -22.480 1.00 60.78 96 LEU A CA 1
ATOM 813 C C . LEU A 1 96 ? -0.622 4.967 -22.901 1.00 60.78 96 LEU A C 1
ATOM 815 O O . LEU A 1 96 ? -1.408 5.793 -23.358 1.00 60.78 96 LEU A O 1
ATOM 819 N N . ASP A 1 97 ? -0.985 3.717 -22.610 1.00 55.47 97 ASP A N 1
ATOM 820 C CA . ASP A 1 97 ? -2.245 3.091 -23.055 1.00 55.47 97 ASP A CA 1
ATOM 821 C C . ASP A 1 97 ? -3.513 3.550 -22.298 1.00 55.47 97 ASP A C 1
ATOM 823 O O . ASP A 1 97 ? -4.613 3.060 -22.555 1.00 55.47 97 ASP A O 1
ATOM 827 N N . LYS A 1 98 ? -3.395 4.458 -21.320 1.00 53.75 98 LYS A N 1
ATOM 828 C CA . LYS A 1 98 ? -4.537 4.947 -20.526 1.00 53.75 98 LYS A CA 1
ATOM 829 C C . LYS A 1 98 ? -5.127 6.237 -21.098 1.00 53.75 98 LYS A C 1
ATOM 831 O O . LYS A 1 98 ? -4.552 7.303 -20.899 1.00 53.75 98 LYS A O 1
ATOM 836 N N . ASN A 1 99 ? -6.295 6.162 -21.727 1.00 49.88 99 ASN A N 1
ATOM 837 C CA . ASN A 1 99 ? -6.982 7.345 -22.268 1.00 49.88 99 ASN A CA 1
ATOM 838 C C . ASN A 1 99 ? -7.522 8.297 -21.181 1.00 49.88 99 ASN A C 1
ATOM 840 O O . ASN A 1 99 ? -7.665 9.482 -21.442 1.00 49.88 99 ASN A O 1
ATOM 844 N N . ASP A 1 100 ? -7.756 7.805 -19.959 1.00 53.31 100 ASP A N 1
ATOM 845 C CA . ASP A 1 100 ? -8.290 8.579 -18.821 1.00 53.31 100 ASP A CA 1
ATOM 846 C C . ASP A 1 100 ? -7.220 9.430 -18.084 1.00 53.31 100 ASP A C 1
ATOM 848 O O . ASP A 1 100 ? -7.365 9.706 -16.893 1.00 53.31 100 ASP A O 1
ATOM 852 N N . ILE A 1 101 ? -6.091 9.752 -18.729 1.00 53.78 101 ILE A N 1
ATOM 853 C CA . ILE A 1 101 ? -4.988 10.522 -18.130 1.00 53.78 101 ILE A CA 1
ATOM 854 C C . ILE A 1 101 ? -4.497 11.563 -19.131 1.00 53.78 101 ILE A C 1
ATOM 856 O O . ILE A 1 101 ? -3.840 11.208 -20.115 1.00 53.78 101 ILE A O 1
ATOM 860 N N . ASP A 1 102 ? -4.756 12.829 -18.814 1.00 51.22 102 ASP A N 1
ATOM 861 C CA . ASP A 1 102 ? -4.378 13.978 -19.638 1.00 51.22 102 ASP A CA 1
ATOM 862 C C . ASP A 1 102 ? -2.854 14.217 -19.638 1.00 51.22 102 ASP A C 1
ATOM 864 O O . ASP A 1 102 ? -2.255 14.397 -20.697 1.00 51.22 102 ASP A O 1
ATOM 868 N N . GLU A 1 103 ? -2.198 14.131 -18.472 1.00 57.09 103 GLU A N 1
ATOM 869 C CA . GLU A 1 103 ? -0.739 14.273 -18.337 1.00 57.09 103 GLU A CA 1
ATOM 870 C C . GLU A 1 103 ? -0.049 12.932 -18.040 1.00 57.09 103 GLU A C 1
ATOM 872 O O . GLU A 1 103 ? -0.205 12.324 -16.977 1.00 57.09 103 GLU A O 1
ATOM 877 N N . LYS A 1 104 ? 0.738 12.449 -19.007 1.00 69.44 104 LYS A N 1
ATOM 878 C CA . LYS A 1 104 ? 1.458 11.172 -18.905 1.00 69.44 104 LYS A CA 1
ATOM 879 C C . LYS A 1 104 ? 2.683 11.293 -17.984 1.00 69.44 104 LYS A C 1
ATOM 881 O O . LYS A 1 104 ? 3.420 12.270 -18.094 1.00 69.44 104 LYS A O 1
ATOM 886 N N . PRO A 1 105 ? 2.970 10.287 -17.136 1.00 75.00 105 PRO A N 1
ATOM 887 C CA . PRO A 1 105 ? 4.188 10.247 -16.332 1.00 75.00 105 PRO A CA 1
ATOM 888 C C . PRO A 1 105 ? 5.468 10.360 -17.168 1.00 75.00 105 PRO A C 1
ATOM 890 O O . PRO A 1 105 ? 5.769 9.496 -17.995 1.00 75.00 105 PRO A O 1
ATOM 893 N N . PHE A 1 106 ? 6.273 11.382 -16.887 1.00 82.25 106 PHE A N 1
ATOM 894 C CA . PHE A 1 106 ? 7.621 11.486 -17.434 1.00 82.25 106 PHE A CA 1
ATOM 895 C C . PHE A 1 106 ? 8.567 10.508 -16.725 1.00 82.25 106 PHE A C 1
ATOM 897 O O . PHE A 1 106 ? 8.587 10.402 -15.492 1.00 82.25 106 PHE A O 1
ATOM 904 N N . LEU A 1 107 ? 9.367 9.790 -17.516 1.00 88.19 107 LEU A N 1
ATOM 905 C CA . LEU A 1 107 ? 10.446 8.956 -16.998 1.00 88.19 107 LEU A CA 1
ATOM 906 C C . LEU A 1 107 ? 11.673 9.808 -16.663 1.00 88.19 107 LEU A C 1
ATOM 908 O O . LEU A 1 107 ? 11.961 10.793 -17.337 1.00 88.19 107 LEU A O 1
ATOM 912 N N . PHE A 1 108 ? 12.430 9.397 -15.650 1.00 90.69 108 PHE A N 1
ATOM 913 C CA . PHE A 1 108 ? 13.671 10.063 -15.257 1.00 90.69 108 PHE A CA 1
ATOM 914 C C . PHE A 1 108 ? 14.712 9.073 -14.719 1.00 90.69 108 PHE A C 1
ATOM 916 O O . PHE A 1 108 ? 14.374 7.993 -14.238 1.00 90.69 108 PHE A O 1
ATOM 923 N N . SER A 1 109 ? 15.990 9.442 -14.796 1.00 91.75 109 SER A N 1
ATOM 924 C CA . SER A 1 109 ? 17.126 8.667 -14.278 1.00 91.75 109 SER A CA 1
ATOM 925 C C . SER A 1 109 ? 18.252 9.622 -13.827 1.00 91.75 109 SER A C 1
ATOM 927 O O . SER A 1 109 ? 18.014 10.818 -13.617 1.00 91.75 109 SER A O 1
ATOM 929 N N . ASP A 1 110 ? 19.475 9.105 -13.665 1.00 85.00 110 ASP A N 1
ATOM 930 C CA . ASP A 1 110 ? 20.703 9.907 -13.518 1.00 85.00 110 ASP A CA 1
ATOM 931 C C . ASP A 1 110 ? 20.935 10.791 -14.756 1.00 85.00 110 ASP A C 1
ATOM 933 O O . ASP A 1 110 ? 21.362 11.938 -14.643 1.00 85.00 110 ASP A O 1
ATOM 937 N N . ILE A 1 111 ? 20.637 10.228 -15.930 1.00 84.44 111 ILE A N 1
ATOM 938 C CA . ILE A 1 111 ? 20.729 10.850 -17.253 1.00 84.44 111 ILE A CA 1
ATOM 939 C C . ILE A 1 111 ? 19.329 11.079 -17.836 1.00 84.44 111 ILE A C 1
ATOM 941 O O . ILE A 1 111 ? 18.334 10.555 -17.324 1.00 84.44 111 ILE A O 1
ATOM 945 N N . GLU A 1 112 ? 19.257 11.883 -18.893 1.00 84.88 112 GLU A N 1
ATOM 946 C CA . GLU A 1 112 ? 18.025 12.128 -19.642 1.00 84.88 112 GLU A CA 1
ATOM 947 C C . GLU A 1 112 ? 17.464 10.815 -20.216 1.00 84.88 112 GLU A C 1
ATOM 949 O O . GLU A 1 112 ? 18.214 9.959 -20.686 1.00 84.88 112 GLU A O 1
ATOM 954 N N . VAL A 1 113 ? 16.142 10.635 -20.127 1.00 84.81 113 VAL A N 1
ATOM 955 C CA . VAL A 1 113 ? 15.456 9.417 -20.580 1.00 84.81 113 VAL A CA 1
ATOM 956 C C . VAL A 1 113 ? 14.813 9.685 -21.935 1.00 84.81 113 VAL A C 1
ATOM 958 O O . VAL A 1 113 ? 13.625 9.980 -22.044 1.00 84.81 113 VAL A O 1
ATOM 961 N N . ASP A 1 114 ? 15.637 9.597 -22.973 1.00 82.81 114 ASP A N 1
ATOM 962 C CA . ASP A 1 114 ? 15.247 9.721 -24.373 1.00 82.81 114 ASP A CA 1
ATOM 963 C C . ASP A 1 114 ? 15.117 8.336 -25.047 1.00 82.81 114 ASP A C 1
ATOM 965 O O . ASP A 1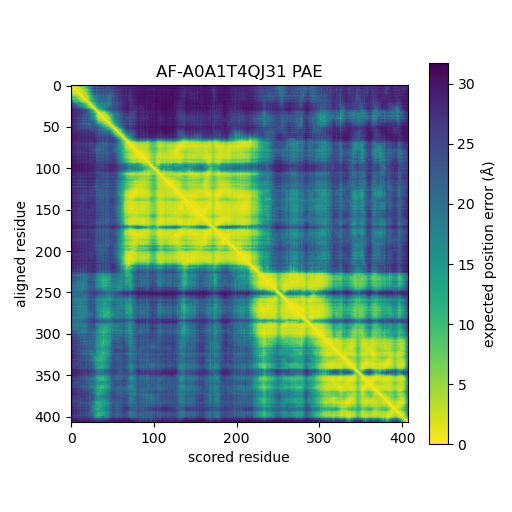 114 ? 15.194 7.278 -24.411 1.00 82.81 114 ASP A O 1
ATOM 969 N N . LYS A 1 115 ? 14.952 8.314 -26.374 1.00 80.19 115 LYS A N 1
ATOM 970 C CA . LYS A 1 115 ? 14.916 7.060 -27.140 1.00 80.19 115 LYS A CA 1
ATOM 971 C C . LYS A 1 115 ? 16.237 6.279 -27.057 1.00 80.19 115 LYS A C 1
ATOM 973 O O . LYS A 1 115 ? 16.204 5.053 -26.955 1.00 80.19 115 LYS A O 1
ATOM 978 N N . THR A 1 116 ? 17.389 6.956 -27.070 1.00 84.31 116 THR A N 1
ATOM 979 C CA . THR A 1 116 ? 18.696 6.282 -27.000 1.00 84.31 116 THR A CA 1
ATOM 980 C C . THR A 1 116 ? 18.937 5.642 -25.631 1.00 84.31 116 THR A C 1
ATOM 982 O O . THR A 1 116 ? 19.457 4.523 -25.563 1.00 84.31 116 THR A O 1
ATOM 985 N N . PHE A 1 117 ? 18.451 6.266 -24.550 1.00 86.19 117 PHE A N 1
ATOM 986 C CA . PHE A 1 117 ? 18.397 5.672 -23.219 1.00 86.19 117 PHE A CA 1
ATOM 987 C C . PHE A 1 117 ? 17.642 4.341 -23.239 1.00 86.19 117 PHE A C 1
ATOM 989 O O . PHE A 1 117 ? 18.199 3.327 -22.812 1.00 86.19 117 PHE A O 1
ATOM 996 N N . PHE A 1 118 ? 16.413 4.306 -23.771 1.00 83.00 118 PHE A N 1
ATOM 997 C CA . PHE A 1 118 ? 15.615 3.076 -23.857 1.00 83.00 118 PHE A CA 1
ATOM 998 C C . PHE A 1 118 ? 16.344 1.961 -24.618 1.00 83.00 118 PHE A C 1
ATOM 1000 O O . PHE A 1 118 ? 16.437 0.838 -24.114 1.00 83.00 118 PHE A O 1
ATOM 1007 N N . ASP A 1 119 ? 16.898 2.269 -25.793 1.00 84.56 119 ASP A N 1
ATOM 1008 C CA . ASP A 1 119 ? 17.635 1.304 -26.617 1.00 84.56 119 ASP A CA 1
ATOM 1009 C C . ASP A 1 119 ? 18.890 0.771 -25.900 1.00 84.56 119 ASP A C 1
ATOM 1011 O O . ASP A 1 119 ? 19.285 -0.381 -26.103 1.00 84.56 119 ASP A O 1
ATOM 1015 N N . SER A 1 120 ? 19.525 1.582 -25.046 1.00 87.25 120 SER A N 1
ATOM 1016 C CA . SER A 1 120 ? 20.651 1.154 -24.207 1.00 87.25 120 SER A CA 1
ATOM 1017 C C . SER A 1 120 ? 20.200 0.284 -23.023 1.00 87.25 120 SER A C 1
ATOM 1019 O O . SER A 1 120 ? 20.774 -0.783 -22.791 1.00 87.25 120 SER A O 1
ATOM 1021 N N . TYR A 1 121 ? 19.122 0.671 -22.332 1.00 88.81 121 TYR A N 1
ATOM 1022 C CA . TYR A 1 121 ? 18.600 -0.027 -21.156 1.00 88.81 121 TYR A CA 1
ATOM 1023 C C . TYR A 1 121 ? 18.089 -1.427 -21.516 1.00 88.81 121 TYR A C 1
ATOM 1025 O O . TYR A 1 121 ? 18.385 -2.400 -20.821 1.00 88.81 121 TYR A O 1
ATOM 1033 N N . GLN A 1 122 ? 17.384 -1.566 -22.645 1.00 87.56 122 GLN A N 1
ATOM 1034 C CA . GLN A 1 122 ? 16.883 -2.862 -23.116 1.00 87.56 122 GLN A CA 1
ATOM 1035 C C . GLN A 1 122 ? 18.008 -3.875 -23.390 1.00 87.56 122 GLN A C 1
ATOM 1037 O O . GLN A 1 122 ? 17.840 -5.065 -23.110 1.00 87.56 122 GLN A O 1
ATOM 1042 N N . LYS A 1 123 ? 19.174 -3.418 -23.875 1.00 89.50 123 LYS A N 1
ATOM 1043 C CA . LYS A 1 123 ? 20.345 -4.279 -24.134 1.00 89.50 123 LYS A CA 1
ATOM 1044 C C . LYS A 1 123 ? 20.943 -4.846 -22.843 1.00 89.50 123 LYS A C 1
ATOM 1046 O O . LYS A 1 123 ? 21.332 -6.011 -22.823 1.00 89.50 123 LYS A O 1
ATOM 1051 N N . ILE A 1 124 ? 20.970 -4.058 -21.765 1.00 91.12 124 ILE A N 1
ATOM 1052 C CA . ILE A 1 124 ? 21.535 -4.450 -20.455 1.00 91.12 124 ILE A CA 1
ATOM 1053 C C . ILE A 1 124 ? 20.504 -5.055 -19.482 1.00 91.12 124 ILE A C 1
ATOM 1055 O O . ILE A 1 124 ? 20.845 -5.432 -18.358 1.00 91.12 124 ILE A O 1
ATOM 1059 N N . MET A 1 125 ? 19.239 -5.149 -19.894 1.00 93.00 125 MET A N 1
ATOM 1060 C CA . MET A 1 125 ? 18.124 -5.628 -19.078 1.00 93.00 125 MET A CA 1
ATOM 1061 C C . MET A 1 125 ? 18.323 -7.087 -18.627 1.00 93.00 125 MET A C 1
ATOM 1063 O O . MET A 1 125 ? 18.390 -8.001 -19.456 1.00 93.00 125 MET A O 1
ATOM 1067 N N . ALA A 1 126 ? 18.371 -7.319 -17.314 1.00 93.12 126 ALA A N 1
ATOM 1068 C CA . ALA A 1 126 ? 18.466 -8.647 -16.709 1.00 93.12 126 ALA A CA 1
ATOM 1069 C C . ALA A 1 126 ? 17.083 -9.217 -16.340 1.00 93.12 126 ALA A C 1
ATOM 1071 O O . ALA A 1 126 ? 16.115 -8.473 -16.172 1.00 93.12 126 ALA A O 1
ATOM 1072 N N . ASP A 1 127 ? 16.990 -10.542 -16.169 1.00 92.44 127 ASP A N 1
ATOM 1073 C CA . ASP A 1 127 ? 15.751 -11.204 -15.730 1.00 92.44 127 ASP A CA 1
ATOM 1074 C C . ASP A 1 127 ? 15.328 -10.711 -14.341 1.00 92.44 127 ASP A C 1
ATOM 1076 O O . ASP A 1 127 ? 14.177 -10.321 -14.121 1.00 92.44 127 ASP A O 1
ATOM 1080 N N . LEU A 1 128 ? 16.285 -10.722 -13.404 1.00 93.69 128 LEU A N 1
ATOM 1081 C CA . LEU A 1 128 ? 16.118 -10.186 -12.062 1.00 93.69 128 LEU A CA 1
ATOM 1082 C C . LEU A 1 128 ? 16.035 -8.662 -12.132 1.00 93.69 128 LEU A C 1
ATOM 1084 O O . LEU A 1 128 ? 16.920 -8.013 -12.682 1.00 93.69 128 LEU A O 1
ATOM 1088 N N . HIS A 1 129 ? 15.002 -8.101 -11.518 1.00 95.19 129 HIS A N 1
ATOM 1089 C CA . HIS A 1 129 ? 14.838 -6.665 -11.342 1.00 95.19 129 HIS A CA 1
ATOM 1090 C C . HIS A 1 129 ? 14.024 -6.359 -10.088 1.00 95.19 129 HIS A C 1
ATOM 1092 O O . HIS A 1 129 ? 13.254 -7.193 -9.599 1.00 95.19 129 HIS A O 1
ATOM 1098 N N . PHE A 1 130 ? 14.198 -5.147 -9.569 1.00 93.69 130 PHE A N 1
ATOM 1099 C CA . PHE A 1 130 ? 13.560 -4.662 -8.353 1.00 93.69 130 PHE A CA 1
ATOM 1100 C C . PHE A 1 130 ? 12.642 -3.487 -8.682 1.00 93.69 130 PHE A C 1
ATOM 1102 O O . PHE A 1 130 ? 13.015 -2.583 -9.423 1.00 93.69 130 PHE A O 1
ATOM 1109 N N . ARG A 1 131 ? 11.436 -3.509 -8.119 1.00 92.88 131 ARG A N 1
ATOM 1110 C CA . ARG A 1 131 ? 10.405 -2.483 -8.282 1.00 92.88 131 ARG A CA 1
ATOM 1111 C C . ARG A 1 131 ? 10.146 -1.865 -6.920 1.00 92.88 131 ARG A C 1
ATOM 1113 O O . ARG A 1 131 ? 9.622 -2.540 -6.032 1.00 92.88 131 ARG A O 1
ATOM 1120 N N . PHE A 1 132 ? 10.522 -0.609 -6.753 1.00 89.56 132 PHE A N 1
ATOM 1121 C CA . PHE A 1 132 ? 10.258 0.173 -5.555 1.00 89.56 132 PHE A CA 1
ATOM 1122 C C . PHE A 1 132 ? 9.063 1.098 -5.763 1.00 89.56 132 PHE A C 1
ATOM 1124 O O . PHE A 1 132 ? 8.778 1.522 -6.883 1.00 89.56 132 PHE A O 1
ATOM 1131 N N . ILE A 1 133 ? 8.383 1.414 -4.663 1.00 88.56 133 ILE A N 1
ATOM 1132 C CA . ILE A 1 133 ? 7.398 2.494 -4.590 1.00 88.56 133 ILE A CA 1
ATOM 1133 C C . ILE A 1 133 ? 7.783 3.374 -3.408 1.00 88.56 133 ILE A C 1
ATOM 1135 O O . ILE A 1 133 ? 7.887 2.861 -2.290 1.00 88.56 133 ILE A O 1
ATOM 1139 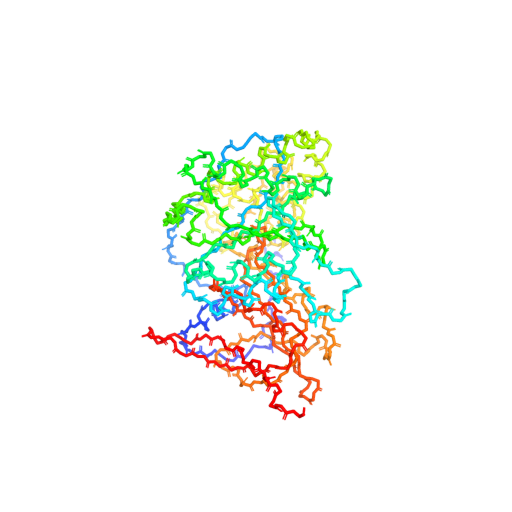N N . ILE A 1 134 ? 7.977 4.665 -3.665 1.00 89.81 134 ILE A N 1
ATOM 1140 C CA . ILE A 1 134 ? 8.229 5.708 -2.667 1.00 89.81 134 ILE A CA 1
ATOM 1141 C C . ILE A 1 134 ? 6.983 6.597 -2.632 1.00 89.81 134 ILE A C 1
ATOM 1143 O O . ILE A 1 134 ? 6.671 7.262 -3.617 1.00 89.81 134 ILE A O 1
ATOM 1147 N N . SER A 1 135 ? 6.250 6.590 -1.519 1.00 88.50 135 SER A N 1
ATOM 1148 C CA . SER A 1 135 ? 5.042 7.409 -1.344 1.00 88.50 135 SER A CA 1
ATOM 1149 C C . SER A 1 135 ? 5.127 8.199 -0.031 1.00 88.50 135 SER A C 1
ATOM 1151 O O . SER A 1 135 ? 4.913 7.622 1.043 1.00 88.50 135 SER A O 1
ATOM 1153 N N . PRO A 1 136 ? 5.515 9.486 -0.081 1.00 86.06 136 PRO A N 1
ATOM 1154 C CA . PRO A 1 136 ? 5.526 10.372 1.074 1.00 86.06 136 PRO A CA 1
ATOM 1155 C C . PRO A 1 136 ? 4.099 10.732 1.498 1.00 86.06 136 PRO A C 1
ATOM 1157 O O . PRO A 1 136 ? 3.173 10.760 0.690 1.00 86.06 136 PRO A O 1
ATOM 1160 N N . GLU A 1 137 ? 3.924 11.018 2.787 1.00 82.56 137 GLU A N 1
ATOM 1161 C CA . GLU A 1 137 ? 2.642 11.484 3.320 1.00 82.56 137 GLU A CA 1
ATOM 1162 C C . GLU A 1 137 ? 2.401 12.971 2.998 1.00 82.56 137 GLU A C 1
ATOM 1164 O O . GLU A 1 137 ? 1.330 13.329 2.504 1.00 82.56 137 GLU A O 1
ATOM 1169 N N . SER A 1 138 ? 3.408 13.828 3.217 1.00 82.19 138 SER A N 1
ATOM 1170 C CA . SER A 1 138 ? 3.397 15.222 2.745 1.00 82.19 138 SER A CA 1
ATOM 1171 C C . SER A 1 138 ? 3.469 15.249 1.217 1.00 82.19 138 SER A C 1
ATOM 1173 O O . SER A 1 138 ? 4.291 14.557 0.613 1.00 82.19 138 SER A O 1
A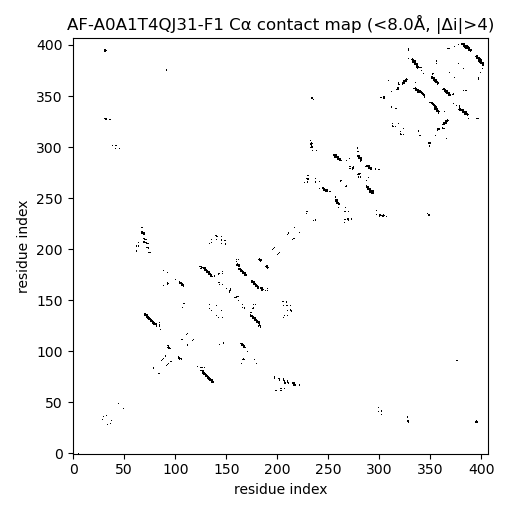TOM 1175 N N . GLN A 1 139 ? 2.592 16.046 0.601 1.00 82.56 139 GLN A N 1
ATOM 1176 C CA . GLN A 1 139 ? 2.551 16.229 -0.855 1.00 82.56 139 GLN A CA 1
ATOM 1177 C C . GLN A 1 139 ? 3.574 17.269 -1.347 1.00 82.56 139 GLN A C 1
ATOM 1179 O O . GLN A 1 139 ? 3.836 17.335 -2.547 1.00 82.56 139 GLN A O 1
ATOM 1184 N N . ASP A 1 140 ? 4.185 18.016 -0.421 1.00 83.56 140 ASP A N 1
ATOM 1185 C CA . ASP A 1 140 ? 5.235 19.017 -0.661 1.00 83.56 140 ASP A CA 1
ATOM 1186 C C . ASP A 1 140 ? 6.604 18.373 -0.954 1.00 83.56 140 ASP A C 1
ATOM 1188 O O . ASP A 1 140 ? 7.553 19.049 -1.347 1.00 83.56 140 ASP A O 1
ATOM 1192 N N . VAL A 1 141 ? 6.733 17.058 -0.740 1.00 84.94 141 VAL A N 1
ATOM 1193 C CA . VAL A 1 141 ? 7.961 16.310 -1.023 1.00 84.94 141 VAL A CA 1
ATOM 1194 C C . VAL A 1 141 ? 8.162 16.200 -2.533 1.00 84.94 141 VAL A C 1
ATOM 1196 O O . VAL A 1 141 ? 7.413 15.504 -3.222 1.00 84.94 141 VAL A O 1
ATOM 1199 N N . ASP A 1 142 ? 9.239 16.808 -3.032 1.00 84.94 142 ASP A N 1
ATOM 1200 C CA . ASP A 1 142 ? 9.722 16.569 -4.391 1.00 84.94 142 ASP A CA 1
ATOM 1201 C C . ASP 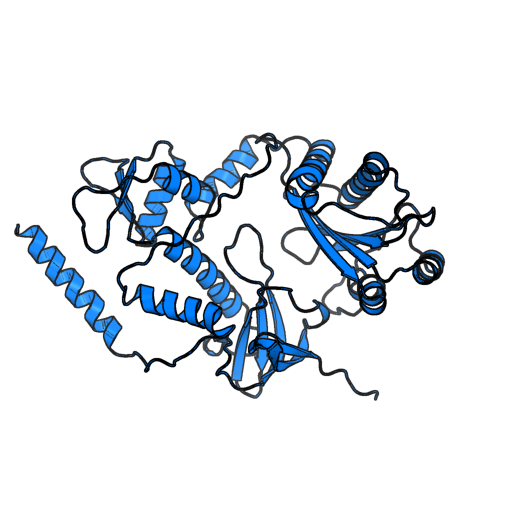A 1 142 ? 10.128 15.094 -4.553 1.00 84.94 142 ASP A C 1
ATOM 1203 O O . ASP A 1 142 ? 11.141 14.619 -4.026 1.00 84.94 142 ASP A O 1
ATOM 1207 N N . LEU A 1 143 ? 9.302 14.357 -5.295 1.00 90.12 143 LEU A N 1
ATOM 1208 C CA . LEU A 1 143 ? 9.470 12.935 -5.562 1.00 90.12 143 LEU A CA 1
ATOM 1209 C C . LEU A 1 143 ? 10.618 12.623 -6.535 1.00 90.12 143 LEU A C 1
ATOM 1211 O O . LEU A 1 143 ? 11.179 11.528 -6.445 1.00 90.12 143 LEU A O 1
ATOM 1215 N N . HIS A 1 144 ? 11.006 13.544 -7.424 1.00 87.25 144 HIS A N 1
ATOM 1216 C CA . HIS A 1 144 ? 12.174 13.358 -8.288 1.00 87.25 144 HIS A CA 1
ATOM 1217 C C . HIS A 1 144 ? 13.452 13.420 -7.451 1.00 87.25 144 HIS A C 1
ATOM 1219 O O . HIS A 1 144 ? 14.271 12.498 -7.503 1.00 87.25 144 HIS A O 1
ATOM 1225 N N . VAL A 1 145 ? 13.591 14.464 -6.627 1.00 81.88 145 VAL A N 1
ATOM 1226 C CA . VAL A 1 145 ? 14.741 14.636 -5.729 1.00 81.88 145 VAL A CA 1
ATOM 1227 C C . VAL A 1 145 ? 14.781 13.512 -4.693 1.00 81.88 145 VAL A C 1
ATOM 1229 O O . VAL A 1 145 ? 15.824 12.881 -4.518 1.00 81.88 145 VAL A O 1
ATOM 1232 N N . ALA A 1 146 ? 13.648 13.175 -4.065 1.00 84.62 146 ALA A N 1
ATOM 1233 C CA . ALA A 1 146 ? 13.584 12.081 -3.096 1.00 84.62 146 ALA A CA 1
ATOM 1234 C C . ALA A 1 146 ? 14.009 10.730 -3.698 1.00 84.62 146 ALA A C 1
ATOM 1236 O O . ALA A 1 146 ? 14.706 9.952 -3.042 1.00 84.62 146 ALA A O 1
ATOM 1237 N N . THR A 1 147 ? 13.631 10.463 -4.953 1.00 92.88 147 THR A N 1
ATOM 1238 C CA . THR A 1 147 ? 14.017 9.243 -5.677 1.00 92.88 147 THR A CA 1
ATOM 1239 C C . THR A 1 147 ? 15.508 9.226 -6.013 1.00 92.88 147 THR A C 1
ATOM 1241 O O . THR A 1 147 ? 16.167 8.220 -5.749 1.00 92.88 147 THR A O 1
ATOM 1244 N N . LYS A 1 148 ? 16.068 10.331 -6.530 1.00 87.94 148 LYS A N 1
ATOM 1245 C CA . LYS A 1 148 ? 17.506 10.428 -6.842 1.00 87.94 148 LYS A CA 1
ATOM 1246 C C . LYS A 1 148 ? 18.365 10.227 -5.591 1.00 87.94 148 LYS A C 1
ATOM 1248 O O . LYS A 1 148 ? 19.200 9.325 -5.566 1.00 87.94 148 LYS A O 1
ATOM 1253 N N . VAL A 1 149 ? 18.064 10.941 -4.503 1.00 83.62 149 VAL A N 1
ATOM 1254 C CA . VAL A 1 149 ? 18.784 10.804 -3.222 1.00 83.62 149 VAL A CA 1
ATOM 1255 C C . VAL A 1 149 ? 18.632 9.395 -2.623 1.00 83.62 149 VAL A C 1
ATOM 1257 O O . VAL A 1 149 ? 19.547 8.890 -1.968 1.00 83.62 149 VAL A O 1
ATOM 1260 N N . PHE A 1 150 ? 17.500 8.714 -2.843 1.00 90.69 150 PHE A N 1
ATOM 1261 C CA . PHE A 1 150 ? 17.336 7.315 -2.434 1.00 90.69 150 PHE A CA 1
ATOM 1262 C C . PHE A 1 150 ? 18.280 6.381 -3.204 1.00 90.69 150 PHE A C 1
ATOM 1264 O O . PHE A 1 150 ? 18.942 5.545 -2.586 1.00 90.69 150 PHE A O 1
ATOM 1271 N N . ILE A 1 151 ? 18.403 6.550 -4.523 1.00 92.50 151 ILE A N 1
ATOM 1272 C CA . ILE A 1 151 ? 19.323 5.760 -5.350 1.00 92.50 151 ILE A CA 1
ATOM 1273 C C . ILE A 1 151 ? 20.791 6.060 -5.017 1.00 92.50 151 ILE A C 1
ATOM 1275 O O . ILE A 1 151 ? 21.578 5.127 -4.870 1.00 92.50 151 ILE A O 1
ATOM 1279 N N . GLU A 1 152 ? 21.165 7.324 -4.813 1.00 83.94 152 GLU A N 1
ATOM 1280 C CA . GLU A 1 152 ? 22.511 7.711 -4.364 1.00 83.94 152 GLU A CA 1
ATOM 1281 C C . GLU A 1 152 ? 22.885 7.035 -3.038 1.00 83.94 152 GLU A C 1
ATOM 1283 O O . GLU A 1 152 ? 23.969 6.458 -2.906 1.00 83.94 152 GLU A O 1
ATOM 1288 N N . LYS A 1 153 ? 21.962 7.020 -2.066 1.00 80.56 153 LYS A N 1
ATOM 1289 C CA . LYS A 1 153 ? 22.171 6.323 -0.789 1.00 80.56 153 LYS A CA 1
ATOM 1290 C C . LYS A 1 153 ? 22.242 4.805 -0.949 1.00 80.56 153 LYS A C 1
ATOM 1292 O O . LYS A 1 153 ? 23.019 4.182 -0.231 1.00 80.56 153 LYS A O 1
ATOM 1297 N N . LEU A 1 154 ? 21.500 4.201 -1.881 1.00 85.38 154 LEU A N 1
ATOM 1298 C CA . LEU A 1 154 ? 21.643 2.775 -2.206 1.00 85.38 154 LEU A CA 1
ATOM 1299 C C . LEU A 1 154 ? 23.005 2.456 -2.842 1.00 85.38 154 LEU A C 1
ATOM 1301 O O . LEU A 1 154 ? 23.645 1.484 -2.437 1.00 85.38 154 LEU A O 1
ATOM 1305 N N . ASN A 1 155 ? 23.456 3.277 -3.795 1.00 84.88 155 ASN A N 1
ATOM 1306 C CA . ASN A 1 155 ? 24.770 3.164 -4.433 1.00 84.88 155 ASN A CA 1
ATOM 1307 C C . ASN A 1 155 ? 25.889 3.234 -3.384 1.00 84.88 155 ASN A C 1
ATOM 1309 O O . ASN A 1 155 ? 26.736 2.342 -3.323 1.00 84.88 155 ASN A O 1
ATOM 1313 N N . SER A 1 156 ? 25.839 4.244 -2.507 1.00 78.38 156 SER A N 1
ATOM 1314 C CA . SER A 1 156 ? 26.801 4.448 -1.419 1.00 78.38 156 SER A CA 1
ATOM 1315 C C . SER A 1 156 ? 26.791 3.306 -0.391 1.00 78.38 156 SER A C 1
ATOM 1317 O O . SER A 1 156 ? 27.846 2.764 -0.072 1.00 78.38 156 SER A O 1
ATOM 1319 N N . LEU A 1 157 ? 25.612 2.886 0.087 1.00 80.62 157 LEU A N 1
ATOM 1320 C CA . LEU A 1 157 ? 25.477 1.883 1.153 1.00 80.62 157 LEU A CA 1
ATOM 1321 C C . LEU A 1 157 ? 25.952 0.479 0.741 1.00 80.62 157 LEU A C 1
ATOM 1323 O O . LEU A 1 157 ? 26.445 -0.270 1.583 1.00 80.62 157 LEU A O 1
ATOM 1327 N N . TYR A 1 158 ? 25.782 0.105 -0.530 1.00 80.44 158 TYR A N 1
ATOM 1328 C CA . TYR A 1 158 ? 26.088 -1.245 -1.022 1.00 80.44 158 TYR A CA 1
ATOM 1329 C C . TYR A 1 158 ? 27.305 -1.319 -1.965 1.00 80.44 158 TYR A C 1
ATOM 1331 O O . TYR A 1 158 ? 27.708 -2.418 -2.370 1.00 80.44 158 TYR A O 1
ATOM 1339 N N . GLY A 1 159 ? 27.907 -0.176 -2.310 1.00 84.56 159 GLY A N 1
ATOM 1340 C CA . GLY A 1 159 ? 28.978 -0.095 -3.305 1.00 84.56 159 GLY A CA 1
ATOM 1341 C C . GLY A 1 159 ? 28.494 -0.534 -4.689 1.00 84.56 159 GLY A C 1
ATOM 1342 O O . GLY A 1 159 ? 29.107 -1.401 -5.315 1.00 84.56 159 GLY A O 1
ATOM 1343 N N . TYR A 1 160 ? 27.348 -0.005 -5.119 1.00 90.31 160 TYR A N 1
ATOM 1344 C CA . TYR A 1 160 ? 26.766 -0.256 -6.439 1.00 90.31 160 TYR A CA 1
ATOM 1345 C C . TYR A 1 160 ? 26.847 0.984 -7.326 1.00 90.31 160 TYR A C 1
ATOM 1347 O O . TYR A 1 160 ? 26.911 2.113 -6.844 1.00 90.31 160 TYR A O 1
ATOM 1355 N N . GLN A 1 161 ? 26.765 0.758 -8.634 1.00 92.94 161 GLN A N 1
ATOM 1356 C CA . GLN A 1 161 ? 26.406 1.785 -9.608 1.00 92.94 161 GLN A CA 1
ATOM 1357 C C . GLN A 1 161 ? 25.126 1.356 -10.330 1.00 92.94 161 GLN A C 1
ATOM 1359 O O . GLN A 1 161 ? 25.169 0.778 -11.411 1.00 92.94 161 GLN A O 1
ATOM 1364 N N . LEU A 1 162 ? 23.973 1.543 -9.694 1.00 94.62 162 LEU A N 1
ATOM 1365 C CA . LEU A 1 162 ? 22.707 0.963 -10.142 1.00 94.62 162 LEU A CA 1
ATOM 1366 C C . LEU A 1 162 ? 22.258 1.491 -11.517 1.00 94.62 162 LEU A C 1
ATOM 1368 O O . LEU A 1 162 ? 22.305 2.690 -11.787 1.00 94.62 162 LEU A O 1
ATOM 1372 N N . ASN A 1 163 ? 21.766 0.587 -12.369 1.00 94.94 163 ASN A N 1
ATOM 1373 C CA . ASN A 1 163 ? 21.009 0.932 -13.574 1.00 94.94 163 ASN A CA 1
ATOM 1374 C C . ASN A 1 163 ? 19.530 1.053 -13.197 1.00 94.94 163 ASN A C 1
ATOM 1376 O O . ASN A 1 163 ? 18.918 0.053 -12.807 1.00 94.94 163 ASN A O 1
ATOM 1380 N N . TRP A 1 164 ? 18.955 2.251 -13.296 1.00 95.81 164 TRP A N 1
ATOM 1381 C CA . TRP A 1 164 ? 17.613 2.522 -12.783 1.00 95.81 164 TRP A CA 1
ATOM 1382 C C . TRP A 1 164 ? 16.813 3.504 -13.646 1.00 95.81 164 TRP A C 1
ATOM 1384 O O . TRP A 1 164 ? 17.379 4.297 -14.398 1.00 95.81 164 TRP A O 1
ATOM 1394 N N . VAL A 1 165 ? 15.489 3.445 -13.507 1.00 95.81 165 VAL A N 1
ATOM 1395 C CA . VAL A 1 165 ? 14.520 4.379 -14.100 1.00 95.81 165 VAL A CA 1
ATOM 1396 C C . VAL A 1 165 ? 13.456 4.692 -13.051 1.00 95.81 165 VAL A C 1
ATOM 1398 O O . VAL A 1 165 ? 13.059 3.801 -12.299 1.00 95.81 165 VAL A O 1
ATOM 1401 N N . GLY A 1 166 ? 12.984 5.933 -12.991 1.00 94.00 166 GLY A N 1
ATOM 1402 C CA . GLY A 1 166 ? 11.864 6.368 -12.164 1.00 94.00 166 GLY A CA 1
ATOM 1403 C C . GLY A 1 166 ? 10.716 6.954 -12.988 1.00 94.00 166 GLY A C 1
ATOM 1404 O O . GLY A 1 166 ? 10.929 7.423 -14.102 1.00 94.00 166 GLY A O 1
ATOM 1405 N N . CYS A 1 167 ? 9.507 6.944 -12.428 1.00 91.56 167 CYS A N 1
ATOM 1406 C CA . CYS A 1 167 ? 8.369 7.758 -12.869 1.00 91.56 167 CYS A CA 1
ATOM 1407 C C . CYS A 1 167 ? 7.551 8.208 -11.650 1.00 91.56 167 CYS A C 1
ATOM 1409 O O . CYS A 1 167 ? 7.669 7.608 -10.579 1.00 91.56 167 CYS A O 1
ATOM 1411 N N . ILE A 1 168 ? 6.722 9.243 -11.799 1.00 87.25 168 ILE A N 1
ATOM 1412 C CA . ILE A 1 168 ? 5.782 9.693 -10.762 1.00 87.25 168 ILE A CA 1
ATOM 1413 C C . ILE A 1 168 ? 4.354 9.451 -11.244 1.00 87.25 168 ILE A C 1
ATOM 1415 O O . ILE A 1 168 ? 3.997 9.813 -12.359 1.00 87.25 168 ILE A O 1
ATOM 1419 N N . HIS A 1 169 ? 3.530 8.849 -10.390 1.00 83.88 169 HIS A N 1
ATOM 1420 C CA . HIS A 1 169 ? 2.096 8.707 -10.606 1.00 83.88 169 HIS A CA 1
ATOM 1421 C C . HIS A 1 169 ? 1.331 9.651 -9.676 1.00 83.88 169 HIS A C 1
ATOM 1423 O O . HIS A 1 169 ? 1.478 9.589 -8.452 1.00 83.88 169 HIS A O 1
ATOM 1429 N N . GLU A 1 170 ? 0.471 10.481 -10.267 1.00 73.12 170 GLU A N 1
ATOM 1430 C CA . GLU A 1 170 ? -0.393 11.425 -9.538 1.00 73.12 170 GLU A CA 1
ATOM 1431 C C . GLU A 1 170 ? -1.850 10.941 -9.440 1.00 73.12 170 GLU A C 1
ATOM 1433 O O . GLU A 1 170 ? -2.630 11.442 -8.639 1.00 73.12 170 GLU A O 1
ATOM 1438 N N . ASN A 1 171 ? -2.196 9.889 -10.190 1.00 55.34 171 ASN A N 1
ATOM 1439 C CA . ASN A 1 171 ? -3.557 9.370 -10.396 1.00 55.34 171 ASN A CA 1
ATOM 1440 C C . ASN A 1 171 ? -4.159 8.596 -9.199 1.00 55.34 171 ASN A C 1
ATOM 1442 O O . ASN A 1 171 ? -5.002 7.714 -9.367 1.00 55.34 171 ASN A O 1
ATOM 1446 N N . THR A 1 172 ? -3.713 8.892 -7.979 1.00 54.41 172 THR A N 1
ATOM 1447 C CA . THR A 1 172 ? -4.237 8.354 -6.716 1.00 54.41 172 THR A CA 1
ATOM 1448 C C . THR A 1 172 ? -4.233 9.453 -5.659 1.00 54.41 172 THR A C 1
ATOM 1450 O O . THR A 1 172 ? -3.399 10.344 -5.730 1.00 54.41 172 THR A O 1
ATOM 1453 N N . ASN A 1 173 ? -5.071 9.348 -4.617 1.00 49.62 173 ASN A N 1
ATOM 1454 C CA . ASN A 1 173 ? -5.172 10.338 -3.522 1.00 49.62 173 ASN A CA 1
ATOM 1455 C C . ASN A 1 173 ? -3.840 10.733 -2.834 1.00 49.62 173 ASN A C 1
ATOM 1457 O O . ASN A 1 173 ? -3.829 11.683 -2.055 1.00 49.62 173 ASN A O 1
ATOM 1461 N N . HIS A 1 174 ? -2.746 10.010 -3.091 1.00 64.25 174 HIS A N 1
ATOM 1462 C CA . HIS A 1 174 ? -1.379 10.394 -2.747 1.00 64.25 174 HIS A CA 1
ATOM 1463 C C . HIS A 1 174 ? -0.460 10.187 -3.958 1.00 64.25 174 HIS A C 1
ATOM 1465 O O . HIS A 1 174 ? -0.480 9.115 -4.577 1.00 64.25 174 HIS A O 1
ATOM 1471 N N . ARG A 1 175 ? 0.380 11.182 -4.266 1.00 82.81 175 ARG A N 1
ATOM 1472 C CA . ARG A 1 175 ? 1.423 11.072 -5.298 1.00 82.81 175 ARG A CA 1
ATOM 1473 C C . ARG A 1 175 ? 2.477 10.042 -4.871 1.00 82.81 175 ARG A C 1
ATOM 1475 O O . ARG A 1 175 ? 2.786 9.903 -3.683 1.00 82.81 175 ARG A O 1
ATOM 1482 N N . HIS A 1 176 ? 3.029 9.290 -5.820 1.00 90.19 176 HIS A N 1
ATOM 1483 C CA . HIS A 1 176 ? 4.073 8.302 -5.527 1.00 90.19 176 HIS A CA 1
ATOM 1484 C C . HIS A 1 176 ? 5.021 8.077 -6.704 1.00 90.19 176 HIS A C 1
ATOM 1486 O O . HIS A 1 176 ? 4.605 8.077 -7.860 1.00 90.19 176 HIS A O 1
ATOM 1492 N N . ALA A 1 177 ? 6.299 7.843 -6.402 1.00 90.62 177 ALA A N 1
ATOM 1493 C CA . ALA A 1 177 ? 7.290 7.459 -7.397 1.00 90.62 177 ALA A CA 1
ATOM 1494 C C . ALA A 1 177 ? 7.403 5.934 -7.497 1.00 90.62 177 ALA A C 1
ATOM 1496 O O . ALA A 1 177 ? 7.550 5.248 -6.479 1.00 90.62 177 ALA A O 1
ATOM 1497 N N . HIS A 1 178 ? 7.394 5.406 -8.720 1.00 93.06 178 HIS A N 1
ATOM 1498 C CA . HIS A 1 178 ? 7.875 4.057 -9.005 1.00 93.06 178 HIS A CA 1
ATOM 1499 C C . HIS A 1 178 ? 9.337 4.119 -9.412 1.00 93.06 178 HIS A C 1
ATOM 1501 O O . HIS A 1 178 ? 9.726 4.997 -10.176 1.00 93.06 178 HIS A O 1
ATOM 1507 N N . VAL A 1 179 ? 10.133 3.161 -8.939 1.00 94.75 179 VAL A N 1
ATOM 1508 C CA . VAL A 1 179 ? 11.552 3.061 -9.295 1.00 94.75 179 VAL A CA 1
ATOM 1509 C C . VAL A 1 179 ? 11.875 1.631 -9.703 1.00 94.75 179 VAL A C 1
ATOM 1511 O O . VAL A 1 179 ? 11.715 0.696 -8.917 1.00 94.75 179 VAL A O 1
ATOM 1514 N N . LEU A 1 180 ? 12.318 1.459 -10.941 1.00 95.06 180 LEU A N 1
ATOM 1515 C CA . LEU A 1 180 ? 12.778 0.201 -11.505 1.00 95.06 180 LEU A CA 1
ATOM 1516 C C . LEU A 1 180 ? 14.303 0.152 -11.425 1.00 95.06 180 LEU A C 1
ATOM 1518 O O . LEU A 1 180 ? 14.976 1.048 -11.926 1.00 95.06 180 LEU A O 1
ATOM 1522 N N . ILE A 1 181 ? 14.851 -0.896 -10.816 1.00 96.38 181 ILE A N 1
ATOM 1523 C CA . ILE A 1 181 ? 16.294 -1.112 -10.674 1.00 96.38 181 ILE A CA 1
ATOM 1524 C C . ILE A 1 181 ? 16.650 -2.465 -11.294 1.00 96.38 181 ILE A C 1
ATOM 1526 O O . ILE A 1 181 ? 16.090 -3.497 -10.913 1.00 96.38 181 ILE A O 1
ATOM 1530 N N . ASN A 1 182 ? 17.592 -2.467 -12.237 1.00 96.69 182 ASN A N 1
ATOM 1531 C CA . ASN A 1 182 ? 18.072 -3.680 -12.893 1.00 96.69 182 ASN A CA 1
ATOM 1532 C C . ASN A 1 182 ? 18.797 -4.595 -11.887 1.00 96.69 182 ASN A C 1
ATOM 1534 O O . ASN A 1 182 ? 19.473 -4.121 -10.974 1.00 96.69 182 ASN A O 1
ATOM 1538 N N . GLY A 1 183 ? 18.724 -5.914 -12.072 1.00 94.56 183 GLY A N 1
ATOM 1539 C CA . GLY A 1 183 ? 19.442 -6.889 -11.238 1.00 94.56 183 GLY A CA 1
ATOM 1540 C C . GLY A 1 183 ? 20.960 -6.912 -11.443 1.00 94.56 183 GLY A C 1
ATOM 1541 O O . GLY A 1 183 ? 21.652 -7.670 -10.759 1.00 94.56 183 GLY A O 1
ATOM 1542 N N . VAL A 1 184 ? 21.470 -6.100 -12.373 1.00 94.56 184 VAL A N 1
ATOM 1543 C CA . VAL A 1 184 ? 22.887 -5.946 -12.716 1.00 94.56 184 VAL A CA 1
ATOM 1544 C C . VAL A 1 184 ? 23.234 -4.453 -12.768 1.00 94.56 184 VAL A C 1
ATOM 1546 O O . VAL A 1 184 ? 22.549 -3.659 -13.425 1.00 94.56 184 VAL A O 1
ATOM 1549 N N . ASP A 1 185 ? 24.284 -4.069 -12.046 1.00 93.81 185 ASP A N 1
ATOM 1550 C CA . ASP A 1 185 ? 24.781 -2.693 -11.971 1.00 93.81 185 ASP A CA 1
ATOM 1551 C C . ASP A 1 185 ? 25.673 -2.327 -13.182 1.00 93.81 185 ASP A C 1
ATOM 1553 O O . ASP A 1 185 ? 25.955 -3.168 -14.038 1.00 93.81 185 ASP A O 1
ATOM 1557 N N . LYS A 1 186 ? 26.093 -1.060 -13.298 1.00 93.69 186 LYS A N 1
ATOM 1558 C CA . LYS A 1 186 ? 26.903 -0.539 -14.419 1.00 93.69 186 LYS A CA 1
ATOM 1559 C C . LYS A 1 186 ? 28.271 -1.235 -14.554 1.00 93.69 186 LYS A C 1
ATOM 1561 O O . LYS A 1 186 ? 28.844 -1.213 -15.636 1.00 93.69 186 LYS A O 1
ATOM 1566 N N . ASN A 1 187 ? 28.751 -1.910 -13.504 1.00 92.31 187 ASN A N 1
ATOM 1567 C CA . ASN A 1 187 ? 29.999 -2.682 -13.489 1.00 92.31 187 ASN A CA 1
ATOM 1568 C C . ASN A 1 187 ? 29.782 -4.192 -13.718 1.00 92.31 187 ASN A C 1
ATOM 1570 O O . ASN A 1 187 ? 30.711 -4.982 -13.552 1.00 92.31 187 ASN A O 1
ATOM 1574 N N . GLY A 1 188 ? 28.559 -4.629 -14.043 1.00 90.56 188 GLY A N 1
ATOM 1575 C CA . GLY A 1 188 ? 28.225 -6.047 -14.204 1.00 90.56 188 GLY A CA 1
ATOM 1576 C C . GLY A 1 188 ? 27.997 -6.802 -12.886 1.00 90.56 188 GLY A C 1
ATOM 1577 O O . GLY A 1 188 ? 27.827 -8.024 -12.897 1.00 90.56 188 GLY A O 1
ATOM 1578 N N . ARG A 1 189 ? 27.967 -6.117 -11.734 1.00 91.00 189 ARG A N 1
ATOM 1579 C CA . ARG A 1 189 ? 27.780 -6.747 -10.419 1.00 91.00 189 ARG A CA 1
ATOM 1580 C C . ARG A 1 189 ? 26.306 -7.080 -10.187 1.00 91.00 189 ARG A C 1
ATOM 1582 O O . ARG A 1 189 ? 25.424 -6.256 -10.417 1.00 91.00 189 ARG A O 1
ATOM 1589 N N . SER A 1 190 ? 26.026 -8.277 -9.665 1.00 90.81 190 SER A N 1
ATOM 1590 C CA . SER A 1 190 ? 24.664 -8.669 -9.271 1.00 90.81 190 SER A CA 1
ATOM 1591 C C . SER A 1 190 ? 24.166 -7.825 -8.090 1.00 90.81 190 SER A C 1
ATOM 1593 O O . SER A 1 190 ? 24.756 -7.830 -7.004 1.00 90.81 190 SER A O 1
ATOM 1595 N N . VAL A 1 191 ? 23.048 -7.132 -8.302 1.00 91.00 191 VAL A N 1
ATOM 1596 C CA . VAL A 1 191 ? 22.358 -6.312 -7.300 1.00 91.00 191 VAL A CA 1
ATOM 1597 C C . VAL A 1 191 ? 21.528 -7.214 -6.389 1.00 91.00 191 VAL A C 1
ATOM 1599 O O . VAL A 1 191 ? 20.738 -8.035 -6.860 1.00 91.00 191 VAL A O 1
ATOM 1602 N N . ARG A 1 192 ? 21.696 -7.080 -5.068 1.00 85.69 192 ARG A N 1
ATOM 1603 C CA . ARG A 1 192 ? 20.964 -7.863 -4.063 1.00 85.69 192 ARG A CA 1
ATOM 1604 C C . ARG A 1 192 ? 20.631 -7.016 -2.840 1.00 85.69 192 ARG A C 1
ATOM 1606 O O . ARG A 1 192 ? 21.526 -6.511 -2.172 1.00 85.69 192 ARG A O 1
ATOM 1613 N N . PHE A 1 193 ? 19.350 -6.965 -2.483 1.00 79.62 193 PHE A N 1
ATOM 1614 C CA . PHE A 1 193 ? 18.887 -6.364 -1.231 1.00 79.62 193 PHE A CA 1
ATOM 1615 C C . PHE A 1 193 ? 18.548 -7.458 -0.201 1.00 79.62 193 PHE A C 1
ATOM 1617 O O . PHE A 1 193 ? 17.872 -8.434 -0.547 1.00 79.62 193 PHE A O 1
ATOM 1624 N N . PRO A 1 194 ? 18.988 -7.345 1.068 1.00 71.38 194 PRO A N 1
ATOM 1625 C CA . PRO A 1 194 ? 18.640 -8.314 2.103 1.00 71.38 194 PRO A CA 1
ATOM 1626 C C . PRO A 1 194 ? 17.145 -8.244 2.450 1.00 71.38 194 PRO A C 1
ATOM 1628 O O . PRO A 1 194 ? 16.527 -7.182 2.403 1.00 71.38 194 PRO A O 1
ATOM 1631 N N . LYS A 1 195 ? 16.550 -9.370 2.873 1.00 61.00 195 LYS A N 1
ATOM 1632 C CA . LYS A 1 195 ? 15.106 -9.465 3.199 1.00 61.00 195 LYS A CA 1
ATOM 1633 C C . LYS A 1 195 ? 14.645 -8.516 4.321 1.00 61.00 195 LYS A C 1
ATOM 1635 O O . LYS A 1 195 ? 13.449 -8.255 4.440 1.00 61.00 195 LYS A O 1
ATOM 1640 N N . SER A 1 196 ? 15.566 -8.027 5.151 1.00 66.06 196 SER A N 1
ATOM 1641 C CA . SER A 1 196 ? 15.324 -7.025 6.196 1.00 66.06 196 SER A CA 1
ATOM 1642 C C . SER A 1 196 ? 15.352 -5.579 5.687 1.00 66.06 196 SER A C 1
ATOM 1644 O O . SER A 1 196 ? 14.767 -4.725 6.344 1.00 66.06 196 SER A O 1
ATOM 1646 N N . PHE A 1 197 ? 15.949 -5.296 4.517 1.00 72.12 197 PHE A N 1
ATOM 1647 C CA . PHE A 1 197 ? 16.196 -3.930 4.029 1.00 72.12 197 PHE A CA 1
ATOM 1648 C C . PHE A 1 197 ? 14.949 -3.043 4.100 1.00 72.12 197 PHE A C 1
ATOM 1650 O O . PHE A 1 197 ? 14.967 -1.991 4.728 1.00 72.12 197 PHE A O 1
ATOM 1657 N N . VAL A 1 198 ? 13.838 -3.497 3.517 1.00 64.62 198 VAL A N 1
ATOM 1658 C CA . VAL A 1 198 ? 12.579 -2.734 3.470 1.00 64.62 198 VAL A CA 1
ATOM 1659 C C . VAL A 1 198 ? 11.968 -2.544 4.857 1.00 64.62 198 VAL A C 1
ATOM 1661 O O . VAL A 1 198 ? 11.308 -1.541 5.097 1.00 64.62 198 VAL A O 1
ATOM 1664 N N . LYS A 1 199 ? 12.149 -3.503 5.774 1.00 58.53 199 LYS A N 1
ATOM 1665 C CA . LYS A 1 199 ? 11.472 -3.485 7.079 1.00 58.53 199 LYS A CA 1
ATOM 1666 C C . LYS A 1 199 ? 11.962 -2.344 7.962 1.00 58.53 199 LYS A C 1
ATOM 1668 O O . LYS A 1 199 ? 11.140 -1.730 8.638 1.00 58.53 199 LYS A O 1
ATOM 1673 N N . GLU A 1 200 ? 13.264 -2.073 7.914 1.00 61.69 200 GLU A N 1
ATOM 1674 C CA . GLU A 1 200 ? 13.967 -1.159 8.816 1.00 61.69 200 GLU A CA 1
ATOM 1675 C C . GLU A 1 200 ? 14.754 -0.105 8.020 1.00 61.69 200 GLU A C 1
ATOM 1677 O O . GLU A 1 200 ? 14.326 1.047 7.927 1.00 61.69 200 GLU A O 1
ATOM 1682 N N . THR A 1 201 ? 15.868 -0.499 7.391 1.00 68.50 201 THR A N 1
ATOM 1683 C CA . THR A 1 201 ? 16.845 0.409 6.763 1.00 68.50 201 THR A CA 1
ATOM 1684 C C . THR A 1 201 ? 16.240 1.310 5.686 1.00 68.50 201 THR A C 1
ATOM 1686 O O . THR A 1 201 ? 16.401 2.526 5.739 1.00 68.50 201 THR A O 1
ATOM 1689 N N . GLY A 1 202 ? 15.528 0.736 4.715 1.00 70.88 202 GLY A N 1
ATOM 1690 C CA . GLY A 1 202 ? 14.967 1.461 3.578 1.00 70.88 202 GLY A CA 1
ATOM 1691 C C . GLY A 1 202 ? 13.833 2.405 3.978 1.00 70.88 202 GLY A C 1
ATOM 1692 O O . GLY A 1 202 ? 13.783 3.533 3.496 1.00 70.88 202 GLY A O 1
ATOM 1693 N N . ARG A 1 203 ? 12.962 1.990 4.909 1.00 75.75 203 ARG A N 1
ATOM 1694 C CA . ARG A 1 203 ? 11.895 2.850 5.453 1.00 75.75 203 ARG A CA 1
ATOM 1695 C C . ARG A 1 203 ? 12.467 4.047 6.205 1.00 75.75 203 ARG A C 1
ATOM 1697 O O . ARG A 1 203 ? 12.093 5.176 5.905 1.00 75.75 203 ARG A O 1
ATOM 1704 N N . MET A 1 204 ? 13.421 3.817 7.107 1.00 71.69 204 MET A N 1
ATOM 1705 C CA . MET A 1 204 ? 14.125 4.898 7.803 1.00 71.69 204 MET A CA 1
ATOM 1706 C C . MET A 1 204 ? 14.862 5.818 6.814 1.00 71.69 204 MET A C 1
ATOM 1708 O O . MET A 1 204 ? 14.842 7.036 6.970 1.00 71.69 204 MET A O 1
ATOM 1712 N N . MET A 1 205 ? 15.467 5.256 5.762 1.00 77.88 205 MET A N 1
ATOM 1713 C CA . MET A 1 205 ? 16.145 6.024 4.717 1.00 77.88 205 MET A CA 1
ATOM 1714 C C . MET A 1 205 ? 15.186 6.979 3.994 1.00 77.88 205 MET A C 1
ATOM 1716 O O . MET A 1 205 ? 15.486 8.171 3.939 1.00 77.88 205 MET A O 1
ATOM 1720 N N . VAL A 1 206 ? 14.035 6.510 3.490 1.00 82.62 206 VAL A N 1
ATOM 1721 C CA . VAL A 1 206 ? 13.083 7.398 2.792 1.00 82.62 206 VAL A CA 1
ATOM 1722 C C . VAL A 1 206 ? 12.409 8.400 3.726 1.00 82.62 206 VAL A C 1
ATOM 1724 O O . VAL A 1 206 ? 12.223 9.548 3.333 1.00 82.62 206 VAL A O 1
ATOM 1727 N N . GLN A 1 207 ? 12.121 8.029 4.978 1.00 80.38 207 GLN A N 1
ATOM 1728 C CA . GLN A 1 207 ? 11.625 8.965 5.995 1.00 80.38 207 GLN A CA 1
ATOM 1729 C C . GLN A 1 207 ? 12.634 10.092 6.250 1.00 80.38 207 GLN A C 1
ATOM 1731 O O . GLN A 1 207 ? 12.263 11.265 6.252 1.00 80.38 207 GLN A O 1
ATOM 1736 N N . ASN A 1 208 ? 13.921 9.763 6.387 1.00 71.56 208 ASN A N 1
ATOM 1737 C CA . ASN A 1 208 ? 14.984 10.751 6.577 1.00 71.56 208 ASN A CA 1
ATOM 1738 C C . ASN A 1 208 ? 15.213 11.618 5.327 1.00 71.56 208 ASN A C 1
ATOM 1740 O O . ASN A 1 208 ? 15.500 12.800 5.473 1.00 71.56 208 ASN A O 1
ATOM 1744 N N . ILE A 1 209 ? 15.057 11.070 4.114 1.00 76.94 209 ILE A N 1
ATOM 1745 C CA . ILE A 1 209 ? 15.094 11.857 2.867 1.00 76.94 209 ILE A CA 1
ATOM 1746 C C . ILE A 1 209 ? 13.942 12.865 2.848 1.00 76.94 209 ILE A C 1
ATOM 1748 O O . ILE A 1 209 ? 14.192 14.058 2.727 1.00 76.94 209 ILE A O 1
ATOM 1752 N N . CYS A 1 210 ? 12.701 12.417 3.057 1.00 79.31 210 CYS A N 1
ATOM 1753 C CA . CYS A 1 210 ? 11.536 13.307 3.069 1.00 79.31 210 CYS A CA 1
ATOM 1754 C C . CYS A 1 210 ? 11.664 14.384 4.161 1.00 79.31 210 CYS A C 1
ATOM 1756 O O . CYS A 1 210 ? 11.410 15.553 3.902 1.00 79.31 210 CYS A O 1
ATOM 1758 N N . THR A 1 211 ? 12.145 14.014 5.354 1.00 71.69 211 THR A N 1
ATOM 1759 C CA . THR A 1 211 ? 12.407 14.965 6.455 1.00 71.69 211 THR A CA 1
ATOM 1760 C C . THR A 1 211 ? 13.489 15.986 6.100 1.00 71.69 211 THR A C 1
ATOM 1762 O O . THR A 1 211 ? 13.399 17.133 6.520 1.00 71.69 211 THR A O 1
ATOM 1765 N N . GLY A 1 212 ? 14.509 15.592 5.334 1.00 63.12 212 GLY A N 1
ATOM 1766 C CA . GLY A 1 212 ? 15.544 16.509 4.854 1.00 63.12 212 GLY A CA 1
ATOM 1767 C C . GLY A 1 212 ? 15.049 17.481 3.779 1.00 63.12 212 GLY A C 1
ATOM 1768 O O . GLY A 1 212 ? 15.575 18.583 3.694 1.00 63.12 212 GLY A O 1
ATOM 1769 N N . LEU A 1 213 ? 14.042 17.091 2.988 1.00 71.06 213 LEU A N 1
ATOM 1770 C CA . LEU A 1 213 ? 13.486 17.914 1.907 1.00 71.06 213 LEU A CA 1
ATOM 1771 C C . LEU A 1 213 ? 12.446 18.930 2.394 1.00 71.06 213 LEU A C 1
ATOM 1773 O O . LEU A 1 213 ? 12.509 20.086 1.993 1.00 71.06 213 LEU A O 1
ATOM 1777 N N . VAL A 1 214 ? 11.507 18.519 3.256 1.00 77.62 214 VAL A N 1
ATOM 1778 C CA . VAL A 1 214 ? 10.379 19.376 3.697 1.00 77.62 214 VAL A CA 1
ATOM 1779 C C . VAL A 1 214 ? 10.379 19.678 5.200 1.00 77.62 214 VAL A C 1
ATOM 1781 O O . VAL A 1 214 ? 9.416 20.212 5.742 1.00 77.62 214 VAL A O 1
ATOM 1784 N N . GLY A 1 215 ? 11.456 19.325 5.904 1.00 73.19 215 GLY A N 1
ATOM 1785 C CA . GLY A 1 215 ? 11.563 19.488 7.352 1.00 73.19 215 GLY A CA 1
ATOM 1786 C C . GLY A 1 215 ? 10.749 18.467 8.156 1.00 73.19 215 GLY A C 1
ATOM 1787 O O . GLY A 1 215 ? 10.137 17.534 7.632 1.00 73.19 215 GLY A O 1
ATOM 1788 N N . PHE A 1 216 ? 10.762 18.631 9.478 1.00 73.31 216 PHE A N 1
ATOM 1789 C CA . PHE A 1 216 ? 9.977 17.810 10.404 1.00 73.31 216 PHE A CA 1
ATOM 1790 C C . PHE A 1 216 ? 8.486 18.162 10.346 1.00 73.31 216 PHE A C 1
ATOM 1792 O O . PHE A 1 216 ? 8.131 19.326 10.180 1.00 73.31 216 PHE A O 1
ATOM 1799 N N . ARG A 1 217 ? 7.619 17.172 10.589 1.00 69.31 217 ARG A N 1
ATOM 1800 C CA . ARG A 1 217 ? 6.173 17.387 10.734 1.00 69.31 217 ARG A CA 1
ATOM 1801 C C . ARG A 1 217 ? 5.887 18.355 11.874 1.00 69.31 217 ARG A C 1
ATOM 1803 O O . ARG A 1 217 ? 6.430 18.199 12.976 1.00 69.31 217 ARG A O 1
ATOM 1810 N N . THR A 1 218 ? 5.010 19.326 11.638 1.00 68.69 218 THR A N 1
ATOM 1811 C CA . THR A 1 218 ? 4.646 20.295 12.673 1.00 68.69 218 THR A CA 1
ATOM 1812 C C . THR A 1 218 ? 3.804 19.637 13.762 1.00 68.69 218 THR A C 1
ATOM 1814 O O . THR A 1 218 ? 3.084 18.659 13.539 1.00 68.69 218 THR A O 1
ATOM 1817 N N . SER A 1 219 ? 3.835 20.204 14.972 1.00 58.56 219 SER A N 1
ATOM 1818 C CA . SER A 1 219 ? 2.969 19.743 16.064 1.00 58.56 219 SER A CA 1
ATOM 1819 C C . SER A 1 219 ? 1.487 19.765 15.673 1.00 58.56 219 SER A C 1
ATOM 1821 O O . SER A 1 219 ? 0.740 18.921 16.155 1.00 58.56 219 SER A O 1
ATOM 1823 N N . LYS A 1 220 ? 1.073 20.679 14.778 1.00 57.97 220 LYS A N 1
ATOM 1824 C CA . LYS A 1 220 ? -0.304 20.815 14.282 1.00 57.97 220 LYS A CA 1
ATOM 1825 C C . LYS A 1 220 ? -0.693 19.679 13.332 1.00 57.97 220 LYS A C 1
ATOM 1827 O O . LYS A 1 220 ? -1.734 19.074 13.557 1.00 57.97 220 LYS A O 1
ATOM 1832 N N . GLU A 1 221 ? 0.143 19.327 12.351 1.00 56.94 221 GLU A N 1
ATOM 1833 C CA . GLU A 1 221 ? -0.077 18.145 11.490 1.00 56.94 221 GLU A CA 1
ATOM 1834 C C . GLU A 1 221 ? -0.162 16.857 12.319 1.00 56.94 221 GLU A C 1
ATOM 1836 O O . GLU A 1 221 ? -1.066 16.037 12.140 1.00 56.94 221 GLU A O 1
ATOM 1841 N N . ILE A 1 222 ? 0.760 16.703 13.277 1.00 58.88 222 ILE A N 1
ATOM 1842 C CA . ILE A 1 222 ? 0.791 15.553 14.186 1.00 58.88 222 ILE A CA 1
ATOM 1843 C C . ILE A 1 222 ? -0.486 15.509 15.038 1.00 58.88 222 ILE A C 1
ATOM 1845 O O . ILE A 1 222 ? -1.031 14.424 15.242 1.00 58.88 222 ILE A O 1
ATOM 1849 N N . LEU A 1 223 ? -0.988 16.653 15.521 1.00 54.84 223 LEU A N 1
ATOM 1850 C CA . LEU A 1 223 ? -2.243 16.714 16.276 1.00 54.84 223 LEU A CA 1
ATOM 1851 C C . LEU A 1 223 ? -3.454 16.399 15.396 1.00 54.84 223 LEU A C 1
ATOM 1853 O O . LEU A 1 223 ? -4.281 15.590 15.796 1.00 54.84 223 LEU A O 1
ATOM 1857 N N . GLN A 1 224 ? -3.531 16.982 14.198 1.00 61.12 224 GLN A N 1
ATOM 1858 C CA . GLN A 1 224 ? -4.655 16.830 13.275 1.00 61.12 224 GLN A CA 1
ATOM 1859 C C . GLN A 1 224 ? -4.806 15.377 12.806 1.00 61.12 224 GLN A C 1
ATOM 1861 O O . GLN A 1 224 ? -5.914 14.843 12.831 1.00 61.12 224 GLN A O 1
ATOM 1866 N N . LYS A 1 225 ? -3.702 14.690 12.471 1.00 57.72 225 LYS A N 1
ATOM 1867 C CA . LYS A 1 225 ? -3.752 13.263 12.115 1.00 57.72 225 LYS A CA 1
ATOM 1868 C C . LYS A 1 225 ? -4.023 12.367 13.329 1.00 57.72 225 LYS A C 1
ATOM 1870 O O . LYS A 1 225 ? -4.889 11.498 13.255 1.00 57.72 225 LYS A O 1
ATOM 1875 N N . LYS A 1 226 ? -3.351 12.593 14.469 1.00 57.62 226 LYS A N 1
ATOM 1876 C CA . LYS A 1 226 ? -3.598 11.807 15.697 1.00 57.62 226 LYS A CA 1
ATOM 1877 C C . LYS A 1 226 ? -4.968 12.067 16.330 1.00 57.62 226 LYS A C 1
ATOM 1879 O O . LYS A 1 226 ? -5.385 11.264 17.151 1.00 57.62 226 LYS A O 1
ATOM 1884 N N . GLY A 1 227 ? -5.624 13.184 16.023 1.00 64.38 227 GLY A N 1
ATOM 1885 C CA . GLY A 1 227 ? -6.975 13.506 16.489 1.00 64.38 227 GLY A CA 1
ATOM 1886 C C . GLY A 1 227 ? -8.066 12.787 15.697 1.00 64.38 227 GLY A C 1
ATOM 1887 O O . GLY A 1 227 ? -9.149 12.585 16.215 1.00 64.38 227 GLY A O 1
ATOM 1888 N N . GLN A 1 228 ? -7.785 12.346 14.467 1.00 74.50 228 GLN A N 1
ATOM 1889 C CA . GLN A 1 228 ? -8.733 11.553 13.674 1.00 74.50 228 GLN A CA 1
ATOM 1890 C C . GLN A 1 228 ? -8.582 10.039 13.903 1.00 74.50 228 GLN A C 1
ATOM 1892 O O . GLN A 1 228 ? -9.552 9.305 13.742 1.00 74.50 228 GLN A O 1
ATOM 1897 N N . GLU A 1 229 ? -7.397 9.562 14.315 1.00 79.12 229 GLU A N 1
ATOM 1898 C CA . GLU A 1 229 ? -7.119 8.134 14.568 1.00 79.12 229 GLU A CA 1
ATOM 1899 C C . GLU A 1 229 ? -8.128 7.428 15.512 1.00 79.12 229 GLU A C 1
ATOM 1901 O O . GLU A 1 229 ? -8.524 6.306 15.181 1.00 79.12 229 GLU A O 1
ATOM 1906 N N . PRO A 1 230 ? -8.617 8.043 16.615 1.00 87.75 230 PRO A N 1
ATOM 1907 C CA . PRO A 1 230 ? -9.627 7.437 17.489 1.00 87.75 230 PRO A CA 1
ATOM 1908 C C . PRO A 1 230 ? -10.949 7.095 16.788 1.00 87.75 230 PRO A C 1
ATOM 1910 O O . PRO A 1 230 ? -11.571 6.079 17.103 1.00 87.75 230 PRO A O 1
ATOM 1913 N N . PHE A 1 231 ? -11.357 7.897 15.803 1.00 84.00 231 PHE A N 1
ATOM 1914 C CA . PHE A 1 231 ? -12.675 7.816 15.163 1.00 84.00 231 PHE A CA 1
ATOM 1915 C C . PHE A 1 231 ? -12.721 6.869 13.950 1.00 84.00 231 PHE A C 1
ATOM 1917 O O . PHE A 1 231 ? -13.791 6.610 13.398 1.00 84.00 231 PHE A O 1
ATOM 1924 N N . LEU A 1 232 ? -11.575 6.321 13.526 1.00 79.25 232 LEU A N 1
ATOM 1925 C CA . LEU A 1 232 ? -11.469 5.490 12.324 1.00 79.25 232 LEU A CA 1
ATOM 1926 C C . LEU A 1 232 ? -12.160 4.129 12.487 1.00 79.25 232 LEU A C 1
ATOM 1928 O O . LEU A 1 232 ? -11.808 3.338 13.360 1.00 79.25 232 LEU A O 1
ATOM 1932 N N . GLU A 1 233 ? -13.062 3.784 11.571 1.00 77.56 233 GLU A N 1
ATOM 1933 C CA . GLU A 1 233 ? -13.779 2.498 11.543 1.00 77.56 233 GLU A CA 1
ATOM 1934 C C . GLU A 1 233 ? -12.932 1.324 11.001 1.00 77.56 233 GLU A C 1
ATOM 1936 O O . GLU A 1 233 ? -13.316 0.598 10.081 1.00 77.56 233 GLU A O 1
ATOM 1941 N N . ARG A 1 234 ? -11.719 1.176 11.534 1.00 74.81 234 ARG A N 1
ATOM 1942 C CA . ARG A 1 234 ? -10.769 0.086 11.278 1.00 74.81 234 ARG A CA 1
ATOM 1943 C C . ARG A 1 234 ? -9.788 0.002 12.439 1.00 74.81 234 ARG A C 1
ATOM 1945 O O . ARG A 1 234 ? -9.607 0.988 13.140 1.00 74.81 234 ARG A O 1
ATOM 1952 N N . PHE A 1 235 ? -9.128 -1.136 12.604 1.00 78.69 235 PHE A N 1
ATOM 1953 C CA . PHE A 1 235 ? -8.115 -1.332 13.644 1.00 78.69 235 PHE A CA 1
ATOM 1954 C C . PHE A 1 235 ? -6.878 -0.418 13.423 1.00 78.69 235 PHE A C 1
ATOM 1956 O O . PHE A 1 235 ? -6.335 -0.407 12.314 1.00 78.69 235 PHE A O 1
ATOM 1963 N N . THR A 1 236 ? -6.437 0.325 14.448 1.00 81.81 236 THR A N 1
ATOM 1964 C CA . THR A 1 236 ? -5.389 1.377 14.416 1.00 81.81 236 THR A CA 1
ATOM 1965 C C . THR A 1 236 ? -4.218 1.103 15.379 1.00 81.81 236 THR A C 1
ATOM 1967 O O . THR A 1 236 ? -4.124 0.025 15.962 1.00 81.81 236 THR A O 1
ATOM 1970 N N . SER A 1 237 ? -3.295 2.064 15.557 1.00 79.50 237 SER A N 1
ATOM 1971 C CA . SER A 1 237 ? -2.211 1.947 16.551 1.00 79.50 237 SER A CA 1
ATOM 1972 C C . SER A 1 237 ? -2.752 1.934 17.982 1.00 79.50 237 SER A C 1
ATOM 1974 O O . SER A 1 237 ? -2.248 1.192 18.818 1.00 79.50 237 SER A O 1
ATOM 1976 N N . ILE A 1 238 ? -3.798 2.729 18.241 1.00 87.69 238 ILE A N 1
ATOM 1977 C CA . ILE A 1 238 ? -4.421 2.851 19.565 1.00 87.69 238 ILE A CA 1
ATOM 1978 C C . ILE A 1 238 ? -4.984 1.494 20.003 1.00 87.69 238 ILE A C 1
ATOM 1980 O O . ILE A 1 238 ? -4.924 1.158 21.178 1.00 87.69 238 ILE A O 1
ATOM 1984 N N . ASP A 1 239 ? -5.465 0.676 19.065 1.00 89.56 239 ASP A N 1
ATOM 1985 C CA . ASP A 1 239 ? -6.004 -0.647 19.376 1.00 89.56 239 ASP A CA 1
ATOM 1986 C C . ASP A 1 239 ? -4.916 -1.672 19.761 1.00 89.56 239 ASP A C 1
ATOM 1988 O O . ASP A 1 239 ? -5.179 -2.529 20.602 1.00 89.56 239 ASP A O 1
ATOM 1992 N N . GLU A 1 240 ? -3.686 -1.578 19.228 1.00 84.12 240 GLU A N 1
ATOM 1993 C CA . GLU A 1 240 ? -2.551 -2.372 19.749 1.00 84.12 240 GLU A CA 1
ATOM 1994 C C . GLU A 1 240 ? -2.176 -1.913 21.172 1.00 84.12 240 GLU A C 1
ATOM 1996 O O . GLU A 1 240 ? -1.920 -2.746 22.045 1.00 84.12 240 GLU A O 1
ATOM 20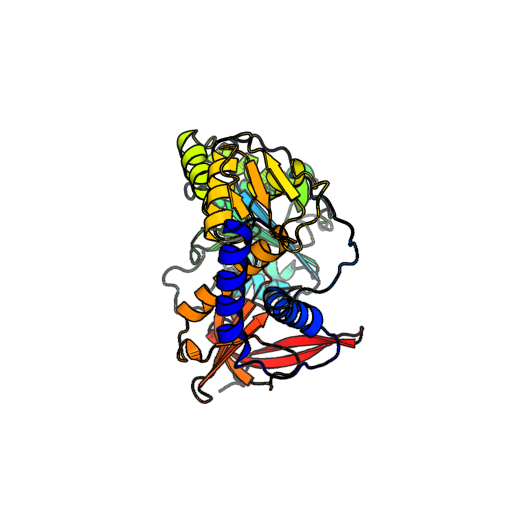01 N N . ASP A 1 241 ? -2.202 -0.600 21.441 1.00 86.31 241 ASP A N 1
ATOM 2002 C CA . ASP A 1 241 ? -1.971 -0.070 22.790 1.00 86.31 241 ASP A CA 1
ATOM 2003 C C . ASP A 1 241 ? -3.053 -0.564 23.769 1.00 86.31 241 ASP A C 1
ATOM 2005 O O . ASP A 1 241 ? -2.723 -0.950 24.892 1.00 86.31 241 ASP A O 1
ATOM 2009 N N . LEU A 1 242 ? -4.327 -0.613 23.350 1.00 90.06 242 LEU A N 1
ATOM 2010 C CA . LEU A 1 242 ? -5.434 -1.164 24.142 1.00 90.06 242 LEU A CA 1
ATOM 2011 C C . LEU A 1 242 ? -5.232 -2.656 24.447 1.00 90.06 242 LEU A C 1
ATOM 2013 O O . LEU A 1 242 ? -5.351 -3.038 25.609 1.00 90.06 242 LEU A O 1
ATOM 2017 N N . LEU A 1 243 ? -4.842 -3.475 23.460 1.00 88.88 243 LEU A N 1
ATOM 2018 C CA . LEU A 1 243 ? -4.495 -4.891 23.678 1.00 88.88 243 LEU A CA 1
ATOM 2019 C C . LEU A 1 243 ? -3.357 -5.062 24.700 1.00 88.88 243 LEU A C 1
ATOM 2021 O O . LEU A 1 243 ? -3.352 -6.025 25.462 1.00 88.88 243 LEU A O 1
ATOM 2025 N N . SER A 1 244 ? -2.403 -4.126 24.757 1.00 85.25 244 SER A N 1
ATOM 2026 C CA . SER A 1 244 ? -1.284 -4.186 25.711 1.00 85.25 244 SER A CA 1
ATOM 2027 C C . SER A 1 244 ? -1.668 -3.866 27.168 1.00 85.25 244 SER A C 1
ATOM 2029 O O . SER A 1 244 ? -0.923 -4.216 28.085 1.00 85.25 244 SER A O 1
ATOM 2031 N N . ILE A 1 245 ? -2.813 -3.205 27.394 1.00 87.19 245 ILE A N 1
ATOM 2032 C CA . ILE A 1 245 ? -3.316 -2.816 28.729 1.00 87.19 245 ILE A CA 1
ATOM 2033 C C . ILE A 1 245 ? -4.619 -3.532 29.123 1.00 87.19 245 ILE A C 1
ATOM 2035 O O . ILE A 1 245 ? -5.161 -3.260 30.198 1.00 87.19 245 ILE A O 1
ATOM 2039 N N . GLU A 1 246 ? -5.108 -4.427 28.264 1.00 88.00 246 GLU A N 1
ATOM 2040 C CA . GLU A 1 246 ? -6.312 -5.234 28.442 1.00 88.00 246 GLU A CA 1
ATOM 2041 C C . GLU A 1 246 ? -6.168 -6.210 29.620 1.00 88.00 246 GLU A C 1
ATOM 2043 O O . GLU A 1 246 ? -5.170 -6.918 29.765 1.00 88.00 246 GLU A O 1
ATOM 2048 N N . GLN A 1 247 ? -7.181 -6.252 30.485 1.00 83.69 247 GLN A N 1
ATOM 2049 C CA . GLN A 1 247 ? -7.208 -7.082 31.688 1.00 83.69 247 GLN A CA 1
ATOM 2050 C C . GLN A 1 247 ? -8.416 -8.013 31.663 1.00 83.69 247 GLN A C 1
ATOM 2052 O O . GLN A 1 247 ? -9.529 -7.603 31.339 1.00 83.69 247 GLN A O 1
ATOM 2057 N N . LYS A 1 248 ? -8.209 -9.284 32.025 1.00 78.69 248 LYS A N 1
ATOM 2058 C CA . LYS A 1 248 ? -9.296 -10.266 32.122 1.00 78.69 248 LYS A CA 1
ATOM 2059 C C . LYS A 1 248 ? -10.158 -10.014 33.353 1.00 78.69 248 LYS A C 1
ATOM 2061 O O . LYS A 1 248 ? -9.651 -9.739 34.439 1.00 78.69 248 LYS A O 1
ATOM 2066 N N . LEU A 1 249 ? -11.460 -10.208 33.190 1.00 63.94 249 LEU A N 1
ATOM 2067 C CA . LEU A 1 249 ? -12.387 -10.339 34.302 1.00 63.94 249 LEU A CA 1
ATOM 2068 C C . LEU A 1 249 ? -12.212 -11.678 35.025 1.00 63.94 249 LEU A C 1
ATOM 2070 O O . LEU A 1 249 ? -12.121 -12.729 34.393 1.00 63.94 249 LEU A O 1
ATOM 2074 N N . GLY A 1 250 ? -12.302 -11.650 36.357 1.00 55.00 250 GLY A N 1
ATOM 2075 C CA . GLY A 1 250 ? -12.509 -12.857 37.171 1.00 55.00 250 GLY A CA 1
ATOM 2076 C C . GLY A 1 250 ? -13.923 -13.450 37.054 1.00 55.00 250 GLY A C 1
ATOM 2077 O O . GLY A 1 250 ? -14.178 -14.527 37.581 1.00 55.00 250 GLY A O 1
ATOM 2078 N N . VAL A 1 251 ? -14.841 -12.761 36.367 1.00 54.53 251 VAL A N 1
ATOM 2079 C CA . VAL A 1 251 ? -16.231 -13.178 36.134 1.00 54.53 251 VAL A CA 1
ATOM 2080 C C . VAL A 1 251 ? -16.492 -13.179 34.630 1.00 54.53 251 VAL A C 1
ATOM 2082 O O . VAL A 1 251 ? -16.537 -12.119 34.012 1.00 54.53 251 VAL A O 1
ATOM 2085 N N . GLN A 1 252 ? -16.662 -14.354 34.023 1.00 48.97 252 GLN A N 1
ATOM 2086 C CA . GLN A 1 252 ? -17.005 -14.439 32.602 1.00 48.97 252 GLN A CA 1
ATOM 2087 C C . GLN A 1 252 ? -18.458 -14.005 32.377 1.00 48.97 252 GLN A C 1
ATOM 2089 O O . GLN A 1 252 ? -19.387 -14.703 32.776 1.00 48.97 252 GLN A O 1
ATOM 2094 N N . ASN A 1 253 ? -18.650 -12.880 31.689 1.00 55.38 253 ASN A N 1
ATOM 2095 C CA . ASN A 1 253 ? -19.869 -12.631 30.928 1.00 55.38 253 ASN A CA 1
ATOM 2096 C C . ASN A 1 253 ? -19.677 -13.249 29.529 1.00 55.38 253 ASN A C 1
ATOM 2098 O O . ASN A 1 253 ? -18.593 -13.132 28.952 1.00 55.38 253 ASN A O 1
ATOM 2102 N N . GLU A 1 254 ? -20.700 -13.906 28.974 1.00 59.91 254 GLU A N 1
ATOM 2103 C CA . GLU A 1 254 ? -20.599 -14.627 27.691 1.00 59.91 254 GLU A CA 1
ATOM 2104 C C . GLU A 1 254 ? -20.191 -13.732 26.506 1.00 59.91 254 GLU A C 1
ATOM 2106 O O . GLU A 1 254 ? -19.639 -14.230 25.522 1.00 59.91 254 GLU A O 1
ATOM 2111 N N . HIS A 1 255 ? -20.382 -12.411 26.620 1.00 60.44 255 HIS A N 1
ATOM 2112 C CA . HIS A 1 255 ? -20.036 -11.434 25.581 1.00 60.44 255 HIS A CA 1
ATOM 2113 C C . HIS A 1 255 ? -18.857 -10.508 25.922 1.00 60.44 255 HIS A C 1
ATOM 2115 O O . HIS A 1 255 ? -18.257 -9.950 25.010 1.00 60.44 255 HIS A O 1
ATOM 2121 N N . PHE A 1 256 ? -18.496 -10.350 27.200 1.00 71.12 256 PHE A N 1
ATOM 2122 C CA . PHE A 1 256 ? -17.446 -9.423 27.648 1.00 71.12 256 PHE A CA 1
ATOM 2123 C C . PHE A 1 256 ? -16.536 -10.123 28.666 1.00 71.12 256 PHE A C 1
ATOM 2125 O O . PHE A 1 256 ? -16.929 -10.337 29.813 1.00 71.12 256 PHE A O 1
ATOM 2132 N N . SER A 1 257 ? -15.325 -10.500 28.250 1.00 69.94 257 SER A N 1
ATOM 2133 C CA . SER A 1 257 ? -14.351 -11.202 29.108 1.00 69.94 257 SER A CA 1
ATOM 2134 C C . SER A 1 257 ? -13.196 -10.324 29.599 1.00 69.94 257 SER A C 1
ATOM 2136 O O . SER A 1 257 ? -12.438 -10.741 30.482 1.00 69.94 257 SER A O 1
ATOM 2138 N N . THR A 1 258 ? -13.066 -9.109 29.065 1.00 83.31 258 THR A N 1
ATOM 2139 C CA . THR A 1 258 ? -11.944 -8.202 29.316 1.00 83.31 258 THR A CA 1
ATOM 2140 C C . THR A 1 258 ? -12.390 -6.752 29.502 1.00 83.31 258 THR A C 1
ATOM 2142 O O . THR A 1 258 ? -13.498 -6.355 29.134 1.00 83.31 258 THR A O 1
ATOM 2145 N N . PHE A 1 259 ? -11.513 -5.946 30.099 1.00 87.31 259 PHE A N 1
ATOM 2146 C CA . PHE A 1 259 ? -11.671 -4.500 30.216 1.00 87.31 259 PHE A CA 1
ATOM 2147 C C . PHE A 1 259 ? -10.355 -3.763 30.011 1.00 87.31 259 PHE A C 1
ATOM 2149 O O . PHE A 1 259 ? -9.270 -4.322 30.178 1.00 87.31 259 PHE A O 1
ATOM 2156 N N . VAL A 1 260 ? -10.470 -2.475 29.712 1.00 90.12 260 VAL A N 1
ATOM 2157 C CA . VAL A 1 260 ? -9.359 -1.525 29.675 1.00 90.12 260 VAL A CA 1
ATOM 2158 C C . VAL A 1 260 ? -9.643 -0.345 30.594 1.00 90.12 260 VAL A C 1
ATOM 2160 O O . VAL A 1 260 ? -10.776 0.126 30.708 1.00 90.12 260 VAL A O 1
ATOM 2163 N N . LEU A 1 261 ? -8.584 0.134 31.246 1.00 89.44 261 LEU A N 1
ATOM 2164 C CA . LEU A 1 261 ? -8.557 1.418 31.939 1.00 89.44 261 LEU A CA 1
ATOM 2165 C C . LEU A 1 261 ? -7.764 2.388 31.067 1.00 89.44 261 LEU A C 1
ATOM 2167 O O . LEU A 1 261 ? -6.541 2.258 30.951 1.00 89.44 261 LEU A O 1
ATOM 2171 N N . THR A 1 262 ? -8.459 3.320 30.419 1.00 88.81 262 THR A N 1
ATOM 2172 C CA . THR A 1 262 ? -7.846 4.275 29.494 1.00 88.81 262 THR A CA 1
ATOM 2173 C C . THR A 1 262 ? -6.942 5.243 30.262 1.00 88.81 262 THR A C 1
ATOM 2175 O O . THR A 1 262 ? -7.262 5.698 31.362 1.00 88.81 262 THR A O 1
ATOM 2178 N N . ARG A 1 263 ? -5.754 5.512 29.708 1.00 86.62 263 ARG A N 1
ATOM 2179 C CA . ARG A 1 263 ? -4.713 6.353 30.335 1.00 86.62 263 ARG A CA 1
ATOM 2180 C C . ARG A 1 263 ? -4.501 7.677 29.609 1.00 86.62 263 ARG A C 1
ATOM 2182 O O . ARG A 1 263 ? -3.788 8.542 30.107 1.00 86.62 263 ARG A O 1
ATOM 2189 N N . THR A 1 264 ? -5.069 7.811 28.416 1.00 86.25 264 THR A N 1
ATOM 2190 C CA . THR A 1 264 ? -4.974 9.005 27.576 1.00 86.25 264 THR A CA 1
ATOM 2191 C C . THR A 1 264 ? -6.341 9.335 26.994 1.00 86.25 264 THR A C 1
ATOM 2193 O O . THR A 1 264 ? -7.151 8.439 26.756 1.00 86.25 264 THR A O 1
ATOM 2196 N N . GLU A 1 265 ? -6.567 10.616 26.715 1.00 85.56 265 GLU A N 1
ATOM 2197 C CA . GLU A 1 265 ? -7.762 11.132 26.035 1.00 85.56 265 GLU A CA 1
ATOM 2198 C C . GLU A 1 265 ? -8.073 10.337 24.755 1.00 85.56 265 GLU A C 1
ATOM 2200 O O . GLU A 1 265 ? -9.174 9.828 24.601 1.00 85.56 265 GLU A O 1
ATOM 2205 N N . LYS A 1 266 ? -7.058 10.059 23.928 1.00 86.38 266 LYS A N 1
ATOM 2206 C CA . LYS A 1 266 ? -7.196 9.273 22.687 1.00 86.38 266 LYS A CA 1
ATOM 2207 C C . LYS A 1 266 ? -7.599 7.823 22.893 1.00 86.38 266 LYS A C 1
ATOM 2209 O O . LYS A 1 266 ? -8.291 7.263 22.050 1.00 86.38 266 LYS A O 1
ATOM 2214 N N . GLN A 1 267 ? -7.184 7.201 23.995 1.00 90.50 267 GLN A N 1
ATOM 2215 C CA . GLN A 1 267 ? -7.694 5.880 24.363 1.00 90.50 267 GLN A CA 1
ATOM 2216 C C . GLN A 1 267 ? -9.156 5.962 24.813 1.00 90.50 267 GLN A C 1
ATOM 2218 O O . GLN A 1 267 ? -9.911 5.041 24.517 1.00 90.50 267 GLN A O 1
ATOM 2223 N N . ASN A 1 268 ? -9.569 7.047 25.479 1.00 90.25 268 ASN A N 1
ATOM 2224 C CA . ASN A 1 268 ? -10.967 7.278 25.843 1.00 90.25 268 ASN A CA 1
ATOM 2225 C C . ASN A 1 268 ? -11.847 7.520 24.606 1.00 90.25 268 ASN A C 1
ATOM 2227 O O . ASN A 1 268 ? -12.770 6.745 24.383 1.00 90.25 268 ASN A O 1
ATOM 2231 N N . GLU A 1 269 ? -11.498 8.493 23.756 1.00 91.94 269 GLU A N 1
ATOM 2232 C CA . GLU A 1 269 ? -12.152 8.759 22.461 1.00 91.94 269 GLU A CA 1
ATOM 2233 C C . GLU A 1 269 ? -12.244 7.479 21.616 1.00 91.94 269 GLU A C 1
ATOM 2235 O O . GLU A 1 269 ? -13.275 7.181 21.011 1.00 91.94 269 GLU A O 1
ATOM 2240 N N . ARG A 1 270 ? -11.173 6.669 21.606 1.00 93.19 270 ARG A N 1
ATOM 2241 C CA . ARG A 1 270 ? -11.158 5.396 20.883 1.00 93.19 270 ARG A CA 1
ATOM 2242 C C . ARG A 1 270 ? -12.131 4.392 21.481 1.00 93.19 270 ARG A C 1
ATOM 2244 O O . ARG A 1 270 ? -12.883 3.773 20.735 1.00 93.19 270 ARG A O 1
ATOM 2251 N N . CYS A 1 271 ? -12.131 4.216 22.799 1.00 92.06 271 CYS A N 1
ATOM 2252 C CA . CYS A 1 271 ? -13.061 3.300 23.450 1.00 92.06 271 CYS A CA 1
ATOM 2253 C C . CYS A 1 271 ? -14.514 3.762 23.286 1.00 92.06 271 CYS A C 1
ATOM 2255 O O . CYS A 1 271 ? -15.381 2.925 23.071 1.00 92.06 271 CYS A O 1
ATOM 2257 N N . GLU A 1 272 ? -14.784 5.067 23.285 1.00 90.25 272 GLU A N 1
ATOM 2258 C CA . GLU A 1 272 ? -16.101 5.627 22.964 1.00 90.25 272 GLU A CA 1
ATOM 2259 C C . GLU A 1 272 ? -16.498 5.334 21.511 1.00 90.25 272 GLU A C 1
ATOM 2261 O O . GLU A 1 272 ? -17.610 4.858 21.277 1.00 90.25 272 GLU A O 1
ATOM 2266 N N . LYS A 1 273 ? -15.573 5.435 20.544 1.00 89.12 273 LYS A N 1
ATOM 2267 C CA . LYS A 1 273 ? -15.839 4.962 19.176 1.00 89.12 273 LYS A CA 1
ATOM 2268 C C . LYS A 1 273 ? -16.095 3.450 19.111 1.00 89.12 273 LYS A C 1
ATOM 2270 O O . LYS A 1 273 ? -16.942 3.006 18.340 1.00 89.12 273 LYS A O 1
ATOM 2275 N N . LEU A 1 274 ? -15.411 2.639 19.922 1.00 87.38 274 LEU A N 1
ATOM 2276 C CA . LEU A 1 274 ? -15.705 1.203 20.027 1.00 87.38 274 LEU A CA 1
ATOM 2277 C C . LEU A 1 274 ? -17.082 0.939 20.662 1.00 87.38 274 LEU A C 1
ATOM 2279 O O . LEU A 1 274 ? -17.729 -0.032 20.275 1.00 87.38 274 LEU A O 1
ATOM 2283 N N . VAL A 1 275 ? -17.567 1.802 21.565 1.00 84.50 275 VAL A N 1
ATOM 2284 C CA . VAL A 1 275 ? -18.946 1.751 22.085 1.00 84.50 275 VAL A CA 1
ATOM 2285 C C . VAL A 1 275 ? -19.958 2.059 20.977 1.00 84.50 275 VAL A C 1
ATOM 2287 O O . VAL A 1 275 ? -20.903 1.291 20.816 1.00 84.50 275 VAL A O 1
ATOM 2290 N N . GLU A 1 276 ? -19.745 3.102 20.163 1.00 79.56 276 GLU A N 1
ATOM 2291 C CA . GLU A 1 276 ? -20.600 3.393 18.993 1.00 79.56 276 GLU A CA 1
ATOM 2292 C C . GLU A 1 276 ? -20.668 2.214 18.008 1.00 79.56 276 GLU A C 1
ATOM 2294 O O . GLU A 1 276 ? -21.725 1.916 17.455 1.00 79.56 276 GLU A O 1
ATOM 2299 N N . LEU A 1 277 ? -19.540 1.529 17.796 1.00 76.31 277 LEU A N 1
ATOM 2300 C CA . LEU A 1 277 ? -19.440 0.357 16.921 1.00 76.31 277 LEU A CA 1
ATOM 2301 C C . LEU A 1 277 ? -19.977 -0.940 17.566 1.00 76.31 277 LEU A C 1
ATOM 2303 O O . LEU A 1 277 ? -19.942 -1.990 16.925 1.00 76.31 277 LEU A O 1
ATOM 2307 N N . GLY A 1 278 ? -20.454 -0.896 18.816 1.00 77.56 278 GLY A N 1
ATOM 2308 C CA . GLY A 1 278 ? -20.968 -2.057 19.554 1.00 77.56 278 GLY A CA 1
ATOM 2309 C C . GLY A 1 278 ? -19.898 -3.048 20.038 1.00 77.56 278 GLY A C 1
ATOM 2310 O O . GLY A 1 278 ? -20.237 -4.141 20.484 1.00 77.56 278 GLY A O 1
ATOM 2311 N N . LEU A 1 279 ? -18.617 -2.676 19.960 1.00 84.12 279 LEU A N 1
ATOM 2312 C CA . LEU A 1 279 ? -17.449 -3.498 20.308 1.00 84.12 279 LEU A CA 1
ATOM 2313 C C . LEU A 1 279 ? -16.923 -3.251 21.734 1.00 84.12 279 LEU A C 1
ATOM 2315 O O . LEU A 1 279 ? -16.035 -3.965 22.203 1.00 84.12 279 LEU A O 1
ATOM 2319 N N . ALA A 1 280 ? -17.466 -2.251 22.429 1.00 87.00 280 ALA A N 1
ATOM 2320 C CA . ALA A 1 280 ? -17.166 -1.953 23.824 1.00 87.00 280 ALA A CA 1
ATOM 2321 C C . ALA A 1 280 ? -18.419 -1.487 24.587 1.00 87.00 280 ALA A C 1
ATOM 2323 O O . ALA A 1 280 ? -19.436 -1.133 23.990 1.00 87.00 280 ALA A O 1
ATOM 2324 N N . LYS A 1 281 ? -18.345 -1.446 25.922 1.00 84.19 281 LYS A N 1
ATOM 2325 C CA . LYS A 1 281 ? -19.341 -0.793 26.793 1.00 84.19 281 LYS A CA 1
ATOM 2326 C C . LYS A 1 281 ? -18.654 0.026 27.883 1.00 84.19 281 LYS A C 1
ATOM 2328 O O . LYS A 1 281 ? -17.843 -0.512 28.632 1.00 84.19 281 LYS A O 1
ATOM 2333 N N . LYS A 1 282 ? -19.016 1.306 28.013 1.00 85.62 282 LYS A N 1
ATOM 2334 C CA . LYS A 1 282 ? -18.538 2.185 29.094 1.00 85.62 282 LYS A CA 1
ATOM 2335 C C . LYS A 1 282 ? -19.133 1.739 30.436 1.00 85.62 282 LYS A C 1
ATOM 2337 O O . LYS A 1 282 ? -20.338 1.505 30.533 1.00 85.62 282 LYS A O 1
ATOM 2342 N N . LEU A 1 283 ? -18.304 1.597 31.469 1.00 77.94 283 LEU A N 1
ATOM 2343 C CA . LEU A 1 283 ? -18.750 1.225 32.811 1.00 77.94 283 LEU A CA 1
ATOM 2344 C C . LEU A 1 283 ? -19.227 2.476 33.563 1.00 77.94 283 LEU A C 1
ATOM 2346 O O . LEU A 1 283 ? -18.423 3.328 33.925 1.00 77.94 283 LEU A O 1
ATOM 2350 N N . GLN A 1 284 ? -20.527 2.555 33.863 1.00 67.31 284 GLN A N 1
ATOM 2351 C CA . GLN A 1 284 ? -21.149 3.726 34.508 1.00 67.31 284 GLN A CA 1
ATOM 2352 C C . GLN A 1 284 ? -20.507 4.147 35.846 1.00 67.31 284 GLN A C 1
ATOM 2354 O O . GLN A 1 284 ? -20.623 5.303 36.232 1.00 67.31 284 GLN A O 1
ATOM 2359 N N . SER A 1 285 ? -19.822 3.242 36.554 1.00 63.75 285 SER A N 1
ATOM 2360 C CA . SER A 1 285 ? -19.178 3.538 37.841 1.00 63.75 285 SER A CA 1
ATOM 2361 C C . SER A 1 285 ? -17.742 4.076 37.750 1.00 63.75 285 SER A C 1
ATOM 2363 O O . SER A 1 285 ? -17.189 4.445 38.786 1.00 63.75 285 SER A O 1
ATOM 2365 N N . LYS A 1 286 ? -17.113 4.113 36.562 1.00 70.81 286 LYS A N 1
ATOM 2366 C CA . LYS A 1 286 ? -15.760 4.671 36.352 1.00 70.81 286 LYS A CA 1
ATOM 2367 C C . LYS A 1 286 ? -15.598 5.223 34.935 1.00 70.81 286 LYS A C 1
ATOM 2369 O O . LYS A 1 286 ? -15.540 4.450 33.984 1.00 70.81 286 LYS A O 1
ATOM 2374 N N . GLU A 1 287 ? -15.414 6.537 34.810 1.00 66.88 287 GLU A N 1
ATOM 2375 C CA . GLU A 1 287 ? -15.424 7.254 33.520 1.00 66.88 287 GLU A CA 1
ATOM 2376 C C . GLU A 1 287 ? -14.406 6.749 32.481 1.00 66.88 287 GLU A C 1
ATOM 2378 O O . GLU A 1 287 ? -14.701 6.793 31.293 1.00 66.88 287 GLU A O 1
ATOM 2383 N N . ASN A 1 288 ? -13.270 6.193 32.916 1.00 84.31 288 ASN A N 1
ATOM 2384 C CA . ASN A 1 288 ? -12.199 5.685 32.044 1.00 84.31 288 ASN A CA 1
ATOM 2385 C C . ASN A 1 288 ? -12.163 4.145 31.932 1.00 84.31 288 ASN A C 1
ATOM 2387 O O . ASN A 1 288 ? -11.148 3.575 31.531 1.00 84.31 288 ASN A O 1
ATOM 2391 N N . CYS A 1 289 ? -13.224 3.442 32.344 1.00 85.62 289 CYS A N 1
ATOM 2392 C CA . CYS A 1 289 ? -13.284 1.978 32.322 1.00 85.62 289 CYS A CA 1
ATOM 2393 C C . CYS A 1 289 ? -14.252 1.477 31.244 1.00 85.62 289 CYS A C 1
ATOM 2395 O O . CYS A 1 289 ? -15.437 1.816 31.253 1.00 85.62 289 CYS A O 1
ATOM 2397 N N . PHE A 1 290 ? -13.756 0.628 30.344 1.00 88.50 290 PHE A N 1
ATOM 2398 C CA . PHE A 1 290 ? -14.539 0.074 29.242 1.00 88.50 290 PHE A CA 1
ATOM 2399 C C . PHE A 1 290 ? -14.415 -1.445 29.208 1.00 88.50 290 PHE A C 1
ATOM 2401 O O . PHE A 1 290 ? -13.308 -1.981 29.179 1.00 88.50 290 PHE A O 1
ATOM 2408 N N . TRP A 1 291 ? -15.555 -2.131 29.174 1.00 87.25 291 TRP A N 1
ATOM 2409 C CA . TRP A 1 291 ? -15.626 -3.548 28.830 1.00 87.25 291 TRP A CA 1
ATOM 2410 C C . TRP A 1 291 ? -15.375 -3.707 27.338 1.00 87.25 291 TRP A C 1
ATOM 2412 O O . TRP A 1 291 ? -15.996 -2.996 26.546 1.00 87.25 291 TRP A O 1
ATOM 2422 N N . LEU A 1 292 ? -14.521 -4.653 26.961 1.00 86.12 292 LEU A N 1
ATOM 2423 C CA . LEU A 1 292 ? -14.271 -4.996 25.567 1.00 86.12 292 LEU A CA 1
ATOM 2424 C C . LEU A 1 292 ? -14.990 -6.300 25.220 1.00 86.12 292 LEU A C 1
ATOM 2426 O O . LEU A 1 292 ? -15.063 -7.236 26.020 1.00 86.12 292 LEU A O 1
ATOM 2430 N N . GLU A 1 293 ? -15.606 -6.312 24.044 1.00 81.88 293 GLU A N 1
ATOM 2431 C CA . GLU A 1 293 ? -16.414 -7.432 23.582 1.00 81.88 293 GLU A CA 1
ATOM 2432 C C . GLU A 1 293 ? -15.517 -8.597 23.122 1.00 81.88 293 GLU A C 1
ATOM 2434 O O . GLU A 1 293 ? -14.359 -8.417 22.733 1.00 81.88 293 GLU A O 1
ATOM 2439 N N . ASN A 1 294 ? -16.022 -9.826 23.201 1.00 80.19 294 ASN A N 1
ATOM 2440 C CA . ASN A 1 294 ? -15.224 -11.012 22.906 1.00 80.19 294 ASN A CA 1
ATOM 2441 C C . ASN A 1 294 ? -14.758 -11.018 21.436 1.00 80.19 294 ASN A C 1
ATOM 2443 O O . ASN A 1 294 ? -15.557 -11.065 20.500 1.00 80.19 294 ASN A O 1
ATOM 2447 N N . ASN A 1 295 ? -13.433 -11.002 21.248 1.00 78.25 295 ASN A N 1
ATOM 2448 C CA . ASN A 1 295 ? -12.747 -10.844 19.960 1.00 78.25 295 ASN A CA 1
ATOM 2449 C C . ASN A 1 295 ? -13.025 -9.490 19.261 1.00 78.25 295 ASN A C 1
ATOM 2451 O O . ASN A 1 295 ? -13.005 -9.409 18.029 1.00 78.25 295 ASN A O 1
ATOM 2455 N N . TRP A 1 296 ? -13.263 -8.412 20.025 1.00 81.94 296 TRP A N 1
ATOM 2456 C CA . TRP A 1 296 ? -13.488 -7.049 19.510 1.00 81.94 296 TRP A CA 1
ATOM 2457 C C . TRP A 1 296 ? -12.453 -6.623 18.457 1.00 81.94 296 TRP A C 1
ATOM 2459 O O . TRP A 1 296 ? -12.798 -6.009 17.449 1.00 81.94 296 TRP A O 1
ATOM 2469 N N . ASN A 1 297 ? -11.185 -6.984 18.661 1.00 78.62 297 ASN A N 1
ATOM 2470 C CA . ASN A 1 297 ? -10.060 -6.667 17.787 1.00 78.62 297 ASN A CA 1
ATOM 2471 C C . ASN A 1 297 ? -10.166 -7.366 16.421 1.00 78.62 297 ASN A C 1
ATOM 2473 O O . ASN A 1 297 ? -9.881 -6.754 15.390 1.00 78.62 297 ASN A O 1
ATOM 2477 N N . GLU A 1 298 ? -10.607 -8.624 16.387 1.00 73.06 298 GLU A N 1
ATOM 2478 C CA . GLU A 1 298 ? -10.898 -9.356 15.153 1.00 73.06 298 GLU A CA 1
ATOM 2479 C C . GLU A 1 298 ? -12.093 -8.720 14.436 1.00 73.06 298 GLU A C 1
ATOM 2481 O O . GLU A 1 298 ? -11.994 -8.394 13.250 1.00 73.06 298 GLU A O 1
ATOM 2486 N N . LYS A 1 299 ? -13.184 -8.443 15.163 1.00 71.94 299 LYS A N 1
ATOM 2487 C CA . LYS A 1 299 ? -14.394 -7.799 14.621 1.00 71.94 299 LYS A CA 1
ATOM 2488 C C . LYS A 1 299 ? -14.122 -6.406 14.059 1.00 71.94 299 LYS A C 1
ATOM 2490 O O . LYS A 1 299 ? -14.611 -6.078 12.984 1.00 71.94 299 LYS A O 1
ATOM 2495 N N . LEU A 1 300 ? -13.266 -5.618 14.702 1.00 76.06 300 LEU A N 1
ATOM 2496 C CA . LEU A 1 300 ? -12.828 -4.305 14.227 1.00 76.06 300 LEU A CA 1
ATOM 2497 C C . LEU A 1 300 ? -11.957 -4.393 12.963 1.00 76.06 300 LEU A C 1
ATOM 2499 O O . LEU A 1 300 ? -12.087 -3.573 12.048 1.00 76.06 300 LEU A O 1
ATOM 2503 N N . ARG A 1 301 ? -11.093 -5.415 12.863 1.00 69.94 301 ARG A N 1
ATOM 2504 C CA . ARG A 1 301 ? -10.355 -5.717 11.624 1.00 69.94 301 ARG A CA 1
ATOM 2505 C C . ARG A 1 301 ? -11.312 -6.158 10.508 1.00 69.94 301 ARG A C 1
ATOM 2507 O O . ARG A 1 301 ? -11.117 -5.744 9.368 1.00 69.94 301 ARG A O 1
ATOM 2514 N N . ILE A 1 302 ? -12.359 -6.929 10.818 1.00 64.12 302 ILE A N 1
ATOM 2515 C CA . ILE A 1 302 ? -13.425 -7.317 9.873 1.00 64.12 302 ILE A CA 1
ATOM 2516 C C . ILE A 1 302 ? -14.234 -6.096 9.417 1.00 64.12 302 ILE A C 1
ATOM 2518 O O . ILE A 1 302 ? -14.457 -5.937 8.219 1.00 64.12 302 ILE A O 1
ATOM 2522 N N . LEU A 1 303 ? -14.610 -5.195 10.326 1.00 65.75 303 LEU A N 1
ATOM 2523 C CA . LEU A 1 303 ? -15.364 -3.977 10.020 1.00 65.75 303 LEU A CA 1
ATOM 2524 C C . LEU A 1 303 ? -14.590 -3.067 9.049 1.00 65.75 303 LEU A C 1
ATOM 2526 O O . LEU A 1 303 ? -15.153 -2.599 8.058 1.00 65.75 303 LEU A O 1
ATOM 2530 N N . GLY A 1 304 ? -13.268 -2.956 9.229 1.00 64.19 304 GLY A N 1
ATOM 2531 C CA . GLY A 1 304 ? -12.375 -2.321 8.255 1.00 64.19 304 GLY A CA 1
ATOM 2532 C C . GLY A 1 304 ? -12.423 -2.966 6.858 1.00 64.19 304 GLY A C 1
ATOM 2533 O O . GLY A 1 304 ? -12.515 -2.249 5.862 1.00 64.19 304 GLY A O 1
ATOM 2534 N N . LYS A 1 305 ? -12.436 -4.309 6.756 1.00 62.09 305 LYS A N 1
ATOM 2535 C CA . LYS A 1 305 ? -12.615 -5.027 5.469 1.00 62.09 305 LYS A CA 1
ATOM 2536 C C . LYS A 1 305 ? -13.992 -4.739 4.846 1.00 62.09 305 LYS A C 1
ATOM 2538 O O . LYS A 1 305 ? -14.095 -4.518 3.641 1.00 62.09 305 LYS A O 1
ATOM 2543 N N . VAL A 1 306 ? -15.055 -4.719 5.657 1.00 64.25 306 VAL A N 1
ATOM 2544 C CA . VAL A 1 306 ? -16.433 -4.442 5.206 1.00 64.25 306 VAL A CA 1
ATOM 2545 C C . VAL A 1 306 ? -16.567 -3.017 4.667 1.00 64.25 306 VAL A C 1
ATOM 2547 O O . VAL A 1 306 ? -17.250 -2.806 3.666 1.00 64.25 306 VAL A O 1
ATOM 2550 N N . ASN A 1 307 ? -15.889 -2.038 5.265 1.00 64.31 307 ASN A N 1
ATOM 2551 C CA . ASN A 1 307 ? -15.919 -0.660 4.779 1.00 64.31 307 ASN A CA 1
ATOM 2552 C C . ASN A 1 307 ? -15.244 -0.499 3.401 1.00 64.31 307 ASN A C 1
ATOM 2554 O O . ASN A 1 307 ? -15.744 0.268 2.577 1.00 64.31 307 ASN A O 1
ATOM 2558 N N . VAL A 1 308 ? -14.222 -1.300 3.074 1.00 65.62 308 VAL A N 1
ATOM 2559 C CA . VAL A 1 308 ? -13.690 -1.383 1.698 1.00 65.62 308 VAL A CA 1
ATOM 2560 C C . VAL A 1 308 ? -14.730 -1.958 0.734 1.00 65.62 308 VAL A C 1
ATOM 2562 O O . VAL A 1 308 ? -14.927 -1.403 -0.344 1.00 65.62 308 VAL A O 1
ATOM 2565 N N . TYR A 1 309 ? -15.463 -3.006 1.127 1.00 68.56 309 TYR A N 1
ATOM 2566 C CA . TYR A 1 309 ? -16.557 -3.545 0.310 1.00 68.56 309 TYR A CA 1
ATOM 2567 C C . TYR A 1 309 ? -17.679 -2.518 0.083 1.00 68.56 309 TYR A C 1
ATOM 2569 O O . TYR A 1 309 ? -18.148 -2.369 -1.043 1.00 68.56 309 TYR A O 1
ATOM 2577 N N . LYS A 1 310 ? -18.082 -1.761 1.116 1.00 65.31 310 LYS A N 1
ATOM 2578 C CA . LYS A 1 310 ? -19.051 -0.656 0.981 1.00 65.31 310 LYS A CA 1
ATOM 2579 C C . LYS A 1 310 ? -18.549 0.414 0.004 1.00 65.31 310 LYS A C 1
ATOM 2581 O O . LYS A 1 310 ? -19.311 0.838 -0.858 1.00 65.31 310 LYS A O 1
ATOM 2586 N N . LYS A 1 311 ? -17.275 0.813 0.104 1.00 67.75 311 LYS A N 1
ATOM 2587 C CA . LYS A 1 311 ? -16.640 1.792 -0.795 1.00 67.75 311 LYS A CA 1
ATOM 2588 C C . LYS A 1 311 ? -16.601 1.290 -2.241 1.00 67.75 311 LYS A C 1
ATOM 2590 O O . LYS A 1 311 ? -16.985 2.022 -3.147 1.00 67.75 311 LYS A O 1
ATOM 2595 N N . ALA A 1 312 ? -16.227 0.028 -2.450 1.00 69.94 312 ALA A N 1
ATOM 2596 C CA . ALA A 1 312 ? -16.255 -0.603 -3.766 1.00 69.94 312 ALA A CA 1
ATOM 2597 C C . ALA A 1 312 ? -17.677 -0.624 -4.349 1.00 69.94 312 ALA A C 1
ATOM 2599 O O . ALA A 1 312 ? -17.896 -0.234 -5.492 1.00 69.94 312 ALA A O 1
ATOM 2600 N N . ARG A 1 313 ? -18.659 -0.996 -3.522 1.00 73.62 313 ARG A N 1
ATOM 2601 C CA . ARG A 1 313 ? -20.082 -1.037 -3.868 1.00 73.62 313 ARG A CA 1
ATOM 2602 C C . ARG A 1 313 ? -20.677 0.340 -4.188 1.00 73.62 313 ARG A C 1
ATOM 2604 O O . ARG A 1 313 ? -21.581 0.414 -5.012 1.00 73.62 313 ARG A O 1
ATOM 2611 N N . ALA A 1 314 ? -20.194 1.409 -3.559 1.00 64.12 314 ALA A N 1
ATOM 2612 C CA . ALA A 1 314 ? -20.609 2.779 -3.864 1.00 64.12 314 ALA A CA 1
ATOM 2613 C C . ALA A 1 314 ? -20.037 3.287 -5.202 1.00 64.12 314 ALA A C 1
ATOM 2615 O O . ALA A 1 314 ? -20.699 4.054 -5.890 1.00 64.12 314 ALA A O 1
ATOM 2616 N N . ASN A 1 315 ? -18.848 2.815 -5.593 1.00 68.44 315 ASN A N 1
ATOM 2617 C CA . ASN A 1 315 ? -18.110 3.261 -6.784 1.00 68.44 315 ASN A CA 1
ATOM 2618 C C . ASN A 1 315 ? -18.314 2.357 -8.022 1.00 68.44 315 ASN A C 1
ATOM 2620 O O . ASN A 1 315 ? -17.463 2.308 -8.913 1.00 68.44 315 ASN A O 1
ATOM 2624 N N . MET A 1 316 ? -19.410 1.596 -8.060 1.00 74.12 316 MET A N 1
ATOM 2625 C CA . MET A 1 316 ? -19.771 0.712 -9.177 1.00 74.12 316 MET A CA 1
ATOM 2626 C C . MET A 1 316 ? -20.080 1.523 -10.441 1.00 74.12 316 MET A C 1
ATOM 2628 O O . MET A 1 316 ? -20.754 2.548 -10.357 1.00 74.12 316 MET A O 1
ATOM 2632 N N . LYS A 1 317 ? -19.596 1.071 -11.605 1.00 75.12 317 LYS A N 1
ATOM 2633 C CA . LYS A 1 317 ? -19.643 1.850 -12.857 1.00 75.12 317 LYS A CA 1
ATOM 2634 C C . LYS A 1 317 ? -20.647 1.339 -13.892 1.00 75.12 317 LYS A C 1
ATOM 2636 O O . LYS A 1 317 ? -21.155 2.136 -14.673 1.00 75.12 317 LYS A O 1
ATOM 2641 N N . LEU A 1 318 ? -20.892 0.029 -13.949 1.00 68.69 318 LEU A N 1
ATOM 2642 C CA . LEU A 1 318 ? -21.588 -0.643 -15.058 1.00 68.69 318 LEU A CA 1
ATOM 2643 C C . LEU A 1 318 ? -22.811 -1.460 -14.616 1.00 68.69 318 LEU A C 1
ATOM 2645 O O . LEU A 1 318 ? -23.709 -1.703 -15.424 1.00 68.69 318 LEU A O 1
ATOM 2649 N N . VAL A 1 319 ? -22.865 -1.899 -13.355 1.00 74.88 319 VAL A N 1
ATOM 2650 C CA . VAL A 1 319 ? -24.035 -2.573 -12.771 1.00 74.88 319 VAL A CA 1
ATOM 2651 C C . VAL A 1 319 ? -24.490 -1.893 -11.485 1.00 74.88 319 VAL A C 1
ATOM 2653 O O . VAL A 1 319 ? -23.706 -1.298 -10.750 1.00 74.88 319 VAL A O 1
ATOM 2656 N N . HIS A 1 320 ? -25.783 -2.014 -11.182 1.00 74.00 320 HIS A N 1
ATOM 2657 C CA . HIS A 1 320 ? -26.364 -1.436 -9.973 1.00 74.00 320 HIS A CA 1
ATOM 2658 C C . HIS A 1 320 ? -25.633 -1.928 -8.699 1.00 74.00 320 HIS A C 1
ATOM 2660 O O . HIS A 1 320 ? -25.428 -3.137 -8.566 1.00 74.00 320 HIS A O 1
ATOM 2666 N N . PRO A 1 321 ? -25.330 -1.064 -7.705 1.00 66.44 321 PRO A N 1
ATOM 2667 C CA . PRO A 1 321 ? -24.640 -1.433 -6.460 1.00 66.44 321 PRO A CA 1
ATOM 2668 C C . PRO A 1 321 ? -25.173 -2.676 -5.736 1.00 66.44 321 PRO A C 1
ATOM 2670 O O . PRO A 1 321 ? -24.430 -3.388 -5.067 1.00 66.44 321 PRO A O 1
ATOM 2673 N N . GLY A 1 322 ? -26.467 -2.985 -5.851 1.00 68.56 322 GLY A N 1
ATOM 2674 C CA . GLY A 1 322 ? -27.066 -4.222 -5.324 1.00 68.56 322 GLY A CA 1
ATOM 2675 C C . GLY A 1 322 ? -26.645 -5.530 -6.015 1.00 68.56 322 GLY A C 1
ATOM 2676 O O . GLY A 1 322 ? -27.108 -6.582 -5.589 1.00 68.56 322 GLY A O 1
ATOM 2677 N N . LYS A 1 323 ? -25.825 -5.477 -7.072 1.00 78.56 323 LYS A N 1
ATOM 2678 C CA . LYS A 1 323 ? -25.366 -6.626 -7.875 1.00 78.56 323 LYS A CA 1
ATOM 2679 C C . LYS A 1 323 ? -23.897 -6.995 -7.655 1.00 78.56 323 LYS A C 1
ATOM 2681 O O . LYS A 1 323 ? -23.425 -7.947 -8.272 1.00 78.56 323 LYS A O 1
ATOM 2686 N N . LEU A 1 324 ? -23.184 -6.256 -6.801 1.00 80.50 324 LEU A N 1
ATOM 2687 C CA . LEU A 1 324 ? -21.864 -6.671 -6.342 1.00 80.50 324 LEU A CA 1
ATOM 2688 C C . LEU A 1 324 ? -22.014 -7.868 -5.396 1.00 80.50 324 LEU A C 1
ATOM 2690 O O . LEU A 1 324 ? -22.771 -7.809 -4.425 1.00 80.50 324 LEU A O 1
ATOM 2694 N N . GLU A 1 325 ? -21.274 -8.930 -5.685 1.00 78.12 325 GLU A N 1
ATOM 2695 C CA . GLU A 1 325 ? -21.092 -10.099 -4.834 1.00 78.12 325 GLU A CA 1
ATOM 2696 C C . GLU A 1 325 ? -19.601 -10.274 -4.499 1.00 78.12 325 GLU A C 1
ATOM 2698 O O . GLU A 1 325 ? -18.709 -9.813 -5.215 1.00 78.12 325 GLU A O 1
ATOM 2703 N N . LEU A 1 326 ? -19.313 -10.976 -3.406 1.00 74.50 326 LEU A N 1
ATOM 2704 C CA . LEU A 1 326 ? -17.962 -11.438 -3.087 1.00 74.50 326 LEU A CA 1
ATOM 2705 C C . LEU A 1 326 ? -17.640 -12.682 -3.924 1.00 74.50 326 LEU A C 1
ATOM 2707 O O . LEU A 1 326 ? -18.471 -13.586 -4.024 1.00 74.50 326 LEU A O 1
ATOM 2711 N N . TRP A 1 327 ? -16.446 -12.732 -4.514 1.00 82.69 327 TRP A N 1
ATOM 2712 C CA . TRP A 1 327 ? -15.987 -13.902 -5.262 1.00 82.69 327 TRP A CA 1
ATOM 2713 C C . TRP A 1 327 ? -15.533 -15.029 -4.328 1.00 82.69 327 TRP A C 1
ATOM 2715 O O . TRP A 1 327 ? -14.757 -14.791 -3.406 1.00 82.69 327 TRP A O 1
ATOM 2725 N N . ASP A 1 328 ? -15.935 -16.264 -4.609 1.00 74.75 328 ASP A N 1
ATOM 2726 C CA . ASP A 1 328 ? -15.436 -17.471 -3.947 1.00 74.75 328 ASP A CA 1
ATOM 2727 C C . ASP A 1 328 ? -15.284 -18.623 -4.963 1.00 74.75 328 ASP A C 1
ATOM 2729 O O . ASP A 1 328 ? -15.662 -18.496 -6.128 1.00 74.75 328 ASP A O 1
ATOM 2733 N N . ASP A 1 329 ? -14.721 -19.754 -4.534 1.00 71.81 329 ASP A N 1
ATOM 2734 C CA . ASP A 1 329 ? -14.446 -20.920 -5.387 1.00 71.81 329 ASP A CA 1
ATOM 2735 C C . ASP A 1 329 ? -15.706 -21.674 -5.869 1.00 71.81 329 ASP A C 1
ATOM 2737 O O . ASP A 1 329 ? -15.616 -22.495 -6.797 1.00 71.81 329 ASP A O 1
ATOM 2741 N N . THR A 1 330 ? -16.876 -21.357 -5.300 1.00 76.69 330 THR A N 1
ATOM 2742 C CA . THR A 1 330 ? -18.198 -21.857 -5.711 1.00 76.69 330 THR A CA 1
ATOM 2743 C C . THR A 1 330 ? -18.887 -20.961 -6.742 1.00 76.69 330 THR A C 1
ATOM 2745 O O . THR A 1 330 ? -19.803 -21.427 -7.425 1.00 76.69 330 THR A O 1
ATOM 2748 N N . LYS A 1 331 ? -18.454 -19.700 -6.900 1.00 80.56 331 LYS A N 1
ATOM 2749 C CA . LYS A 1 331 ? -19.006 -18.801 -7.921 1.00 80.56 331 LYS A CA 1
ATOM 2750 C C . LYS A 1 331 ? -18.718 -19.333 -9.333 1.00 80.56 331 LYS A C 1
ATOM 2752 O O . LYS A 1 331 ? -17.646 -19.900 -9.572 1.00 80.56 331 LYS A O 1
ATOM 2757 N N . PRO A 1 332 ? -19.664 -19.168 -10.277 1.00 85.62 332 PRO A N 1
ATOM 2758 C CA . PRO A 1 332 ? -19.411 -19.466 -11.678 1.00 85.62 332 PRO A CA 1
ATOM 2759 C C . PRO A 1 332 ? -18.350 -18.513 -12.233 1.00 85.62 332 PRO A C 1
ATOM 2761 O O . PRO A 1 332 ? -18.217 -17.375 -11.778 1.00 85.62 332 PRO A O 1
ATOM 2764 N N . GLU A 1 333 ? -17.620 -18.981 -13.239 1.00 91.00 333 GLU A N 1
ATOM 2765 C CA . GLU A 1 333 ? -16.709 -18.129 -13.999 1.00 91.00 333 GLU A CA 1
ATOM 2766 C C . GLU A 1 333 ? -17.515 -17.068 -14.765 1.00 91.00 333 GLU A C 1
ATOM 2768 O O . GLU A 1 333 ? -18.668 -17.297 -15.145 1.00 91.00 333 GLU A O 1
ATOM 2773 N N . MET A 1 334 ? -16.943 -15.876 -14.930 1.00 91.69 334 MET A N 1
ATOM 2774 C CA . MET A 1 334 ? -17.659 -14.721 -15.472 1.00 91.69 334 MET A CA 1
ATOM 2775 C C . MET A 1 334 ? -16.721 -13.814 -16.258 1.00 91.69 334 MET A C 1
ATOM 2777 O O . MET A 1 334 ? -15.724 -13.329 -15.726 1.00 91.69 334 MET A O 1
ATOM 2781 N N . ASP A 1 335 ? -17.091 -13.503 -17.493 1.00 90.88 335 ASP A N 1
ATOM 2782 C CA . ASP A 1 335 ? -16.407 -12.470 -18.268 1.00 90.88 335 ASP A CA 1
ATOM 2783 C C . ASP A 1 335 ? -16.932 -11.090 -17.856 1.00 90.88 335 ASP A C 1
ATOM 2785 O O . ASP A 1 335 ? -18.112 -10.950 -17.533 1.00 90.88 335 ASP A O 1
ATOM 2789 N N . GLY A 1 336 ? -16.107 -10.051 -17.858 1.00 89.00 336 GLY A N 1
ATOM 2790 C CA . GLY A 1 336 ? -16.541 -8.703 -17.489 1.00 89.00 336 GLY A CA 1
ATOM 2791 C C . GLY A 1 336 ? -15.433 -7.671 -17.617 1.00 89.00 336 GLY A C 1
ATOM 2792 O O . GLY A 1 336 ? -14.308 -8.001 -17.971 1.00 89.00 336 GLY A O 1
ATOM 2793 N N . ILE A 1 337 ? -15.743 -6.412 -17.325 1.00 81.38 337 ILE A N 1
ATOM 2794 C CA . ILE A 1 337 ? -14.769 -5.315 -17.345 1.00 81.38 337 ILE A CA 1
ATOM 2795 C C . ILE A 1 337 ? -14.244 -5.097 -15.930 1.00 81.38 337 ILE A C 1
ATOM 2797 O O . ILE A 1 337 ? -15.033 -5.028 -14.987 1.00 81.38 337 ILE A O 1
ATOM 2801 N N . VAL A 1 338 ? -12.930 -4.945 -15.764 1.00 80.62 338 VAL A N 1
ATOM 2802 C CA . VAL A 1 338 ? -12.373 -4.483 -14.486 1.00 80.62 338 VAL A CA 1
ATOM 2803 C C . VAL A 1 338 ? -12.650 -2.994 -14.311 1.00 80.62 338 VAL A C 1
ATOM 2805 O O . VAL A 1 338 ? -12.113 -2.166 -15.045 1.00 80.62 338 VAL A O 1
ATOM 2808 N N . THR A 1 339 ? -13.434 -2.624 -13.305 1.00 76.81 339 THR A N 1
ATOM 2809 C CA . THR A 1 339 ? -13.831 -1.223 -13.083 1.00 76.81 339 THR A CA 1
ATOM 2810 C C . THR A 1 339 ? -13.121 -0.557 -11.914 1.00 76.81 339 THR A C 1
ATOM 2812 O O . THR A 1 339 ? -13.095 0.675 -11.849 1.00 76.81 339 THR A O 1
ATOM 2815 N N . GLN A 1 340 ? -12.534 -1.343 -11.004 1.00 81.31 340 GLN A N 1
ATOM 2816 C CA . GLN A 1 340 ? -11.789 -0.849 -9.845 1.00 81.31 340 GLN A CA 1
ATOM 2817 C C . GLN A 1 340 ? -10.602 -1.763 -9.527 1.00 81.31 340 GLN A C 1
ATOM 2819 O O . GLN A 1 340 ? -10.745 -2.986 -9.452 1.00 81.31 340 GLN A O 1
ATOM 2824 N N . LEU A 1 341 ? -9.448 -1.145 -9.269 1.00 74.62 341 LEU A N 1
ATOM 2825 C CA . LEU A 1 341 ? -8.302 -1.774 -8.621 1.00 74.62 341 LEU A CA 1
ATOM 2826 C C . LEU A 1 341 ? -8.194 -1.224 -7.207 1.00 74.62 341 LEU A C 1
ATOM 2828 O O . LEU A 1 341 ? -8.019 -0.024 -7.003 1.00 74.62 341 LEU A O 1
ATOM 2832 N N . LEU A 1 342 ? -8.296 -2.111 -6.232 1.00 71.50 342 LEU A N 1
ATOM 2833 C CA . LEU A 1 342 ? -8.196 -1.777 -4.829 1.00 71.50 342 LEU A CA 1
ATOM 2834 C C . LEU A 1 342 ? -6.855 -2.363 -4.334 1.00 71.50 342 LEU A C 1
ATOM 2836 O O . LEU A 1 342 ? -6.570 -3.546 -4.545 1.00 71.50 342 LEU A O 1
ATOM 2840 N N . TYR A 1 343 ? -6.035 -1.564 -3.648 1.00 65.00 343 TYR A N 1
ATOM 2841 C CA . TYR A 1 343 ? -4.703 -1.974 -3.181 1.00 65.00 343 TYR A CA 1
ATOM 2842 C C . TYR A 1 343 ? -4.630 -2.077 -1.662 1.00 65.00 343 TYR A C 1
ATOM 2844 O O . TYR A 1 343 ? -5.064 -1.169 -0.955 1.00 65.00 343 TYR A O 1
ATOM 2852 N N . LYS A 1 344 ? -3.984 -3.131 -1.153 1.00 61.59 344 LYS A N 1
ATOM 2853 C CA . LYS A 1 344 ? -3.680 -3.243 0.273 1.00 61.59 344 LYS A CA 1
ATOM 2854 C C . LYS A 1 344 ? -2.760 -2.098 0.713 1.00 61.59 344 LYS A C 1
ATOM 2856 O O . LYS A 1 344 ? -1.578 -2.034 0.341 1.00 61.59 344 LYS A O 1
ATOM 2861 N N . ASN A 1 345 ? -3.305 -1.235 1.561 1.00 50.91 345 ASN A N 1
ATOM 2862 C CA . ASN A 1 345 ? -2.566 -0.222 2.301 1.00 50.91 345 ASN A CA 1
ATOM 2863 C C . ASN A 1 345 ? -2.328 -0.712 3.731 1.00 50.91 345 ASN A C 1
ATOM 2865 O O . ASN A 1 345 ? -3.202 -1.340 4.321 1.00 50.91 345 ASN A O 1
ATOM 2869 N N . ASP A 1 346 ? -1.160 -0.407 4.302 1.00 37.66 346 ASP A N 1
ATOM 2870 C CA . ASP A 1 346 ? -0.761 -0.885 5.639 1.00 37.66 346 ASP A CA 1
ATOM 2871 C C . ASP A 1 346 ? -1.680 -0.358 6.771 1.00 37.66 346 ASP A C 1
ATOM 2873 O O . ASP A 1 346 ? -1.631 -0.863 7.890 1.00 37.66 346 ASP A O 1
ATOM 2877 N N . GLU A 1 347 ? -2.538 0.629 6.481 1.00 44.91 347 GLU A N 1
ATOM 2878 C CA . GLU A 1 347 ? -3.555 1.154 7.400 1.00 44.91 347 GLU A CA 1
ATOM 2879 C C . GLU A 1 347 ? -4.906 0.416 7.341 1.00 44.91 347 GLU A C 1
ATOM 2881 O O . GLU A 1 347 ? -5.716 0.572 8.252 1.00 44.91 347 GLU A O 1
ATOM 2886 N N . GLU A 1 348 ? -5.192 -0.363 6.294 1.00 45.97 348 GLU A N 1
ATOM 2887 C CA . GLU A 1 348 ? -6.479 -1.037 6.101 1.00 45.97 348 GLU A CA 1
ATOM 2888 C C . GLU A 1 348 ? -6.257 -2.566 6.079 1.00 45.97 348 GLU A C 1
ATOM 2890 O O . GLU A 1 348 ? -5.550 -3.099 5.226 1.00 45.97 348 GLU A O 1
ATOM 2895 N N . ASN A 1 349 ? -6.867 -3.305 7.017 1.00 48.78 349 ASN A N 1
ATOM 2896 C CA . ASN A 1 349 ? -6.591 -4.733 7.287 1.00 48.78 349 ASN A CA 1
ATOM 2897 C C . ASN A 1 349 ? -7.200 -5.718 6.256 1.00 48.78 349 ASN A C 1
ATOM 2899 O O . ASN A 1 349 ? -7.815 -6.725 6.616 1.00 48.78 349 ASN A O 1
ATOM 2903 N N . TRP A 1 350 ? -7.044 -5.440 4.965 1.00 59.00 350 TRP A N 1
ATOM 2904 C CA . TRP A 1 350 ? -7.659 -6.196 3.879 1.00 59.00 350 TRP A CA 1
ATOM 2905 C C . TRP A 1 350 ? -6.624 -6.649 2.827 1.00 59.00 350 TRP A C 1
ATOM 2907 O O . TRP A 1 350 ? -5.429 -6.375 2.943 1.00 59.00 350 TRP A O 1
ATOM 2917 N N . ILE A 1 351 ? -7.057 -7.464 1.867 1.00 62.47 351 ILE A N 1
ATOM 2918 C CA . ILE A 1 351 ? -6.230 -8.111 0.830 1.00 62.47 351 ILE A CA 1
ATOM 2919 C C . ILE A 1 351 ? -6.524 -7.452 -0.510 1.00 62.47 351 ILE A C 1
ATOM 2921 O O . ILE A 1 351 ? -7.695 -7.200 -0.750 1.00 62.47 351 ILE A O 1
ATOM 2925 N N . ASN A 1 352 ? -5.523 -7.195 -1.369 1.00 71.19 352 ASN A N 1
ATOM 2926 C CA . ASN A 1 352 ? -5.746 -6.487 -2.646 1.00 71.19 352 ASN A CA 1
ATOM 2927 C C . ASN A 1 352 ? -6.948 -7.084 -3.391 1.00 71.19 352 ASN A C 1
ATOM 2929 O O . ASN A 1 352 ? -7.132 -8.297 -3.335 1.00 71.19 352 ASN A O 1
ATOM 2933 N N . ALA A 1 353 ? -7.756 -6.288 -4.086 1.00 78.50 353 ALA A N 1
ATOM 2934 C CA . ALA A 1 353 ? -8.903 -6.834 -4.804 1.00 78.50 353 ALA A CA 1
ATOM 2935 C C . ALA A 1 353 ? -9.202 -6.083 -6.091 1.00 78.50 353 ALA A C 1
ATOM 2937 O O . ALA A 1 353 ? -8.877 -4.909 -6.258 1.00 78.50 353 ALA A O 1
ATOM 2938 N N . VAL A 1 354 ? -9.872 -6.790 -6.987 1.00 85.31 354 VAL A N 1
ATOM 2939 C CA . VAL A 1 354 ? -10.316 -6.287 -8.280 1.00 85.31 354 VAL A CA 1
ATOM 2940 C C . VAL A 1 354 ? -11.835 -6.376 -8.333 1.00 85.31 354 VAL A C 1
ATOM 2942 O O . VAL A 1 354 ? -12.397 -7.407 -7.964 1.00 85.31 354 VAL A O 1
ATOM 2945 N N . VAL A 1 355 ? -12.502 -5.314 -8.785 1.00 85.69 355 VAL A N 1
ATOM 2946 C CA . VAL A 1 355 ? -13.936 -5.357 -9.107 1.00 85.69 355 VAL A CA 1
ATOM 2947 C C . VAL A 1 355 ? -14.088 -5.635 -10.595 1.00 85.69 355 VAL A C 1
ATOM 2949 O O . VAL A 1 355 ? -13.579 -4.869 -11.413 1.00 85.69 355 VAL A O 1
ATOM 2952 N N . VAL A 1 356 ? -14.785 -6.720 -10.936 1.00 90.19 356 VAL A N 1
ATOM 2953 C CA . VAL A 1 356 ? -15.159 -7.076 -12.314 1.00 90.19 356 VAL A CA 1
ATOM 2954 C C . VAL A 1 356 ? -16.669 -6.957 -12.460 1.00 90.19 356 VAL A C 1
ATOM 2956 O O . VAL A 1 356 ? -17.409 -7.603 -11.719 1.00 90.19 356 VAL A O 1
ATOM 2959 N N . GLU A 1 357 ? -17.131 -6.163 -13.423 1.00 88.88 357 GLU A N 1
ATOM 2960 C CA . GLU A 1 357 ? -18.549 -5.909 -13.687 1.00 88.88 357 GLU A CA 1
ATOM 2961 C C . GLU A 1 357 ? -18.969 -6.458 -15.057 1.00 88.88 357 GLU A C 1
ATOM 2963 O O . GLU A 1 357 ? -18.316 -6.209 -16.071 1.00 88.88 357 GLU A O 1
ATOM 2968 N N . ASN A 1 358 ? -20.095 -7.172 -15.110 1.00 92.06 358 ASN A N 1
ATOM 2969 C CA . ASN A 1 358 ? -20.717 -7.623 -16.351 1.00 92.06 358 ASN A CA 1
ATOM 2970 C C . ASN A 1 358 ? -22.103 -6.983 -16.513 1.00 92.06 358 ASN A C 1
ATOM 2972 O O . ASN A 1 358 ? -23.094 -7.427 -15.923 1.00 92.06 358 ASN A O 1
ATOM 2976 N N . ALA A 1 359 ? -22.173 -5.966 -17.376 1.00 84.12 359 ALA A N 1
ATOM 2977 C CA . ALA A 1 359 ? -23.402 -5.242 -17.694 1.00 84.12 359 ALA A CA 1
ATOM 2978 C C . ALA A 1 359 ? -24.492 -6.123 -18.341 1.00 84.12 359 ALA A C 1
ATOM 2980 O O . ALA A 1 359 ? -25.676 -5.890 -18.104 1.00 84.12 359 ALA A O 1
ATOM 2981 N N . ARG A 1 360 ? -24.122 -7.155 -19.118 1.00 83.94 360 ARG A N 1
ATOM 2982 C CA . ARG A 1 360 ? -25.079 -8.067 -19.777 1.00 83.94 360 ARG A CA 1
ATOM 2983 C C . ARG A 1 360 ? -25.727 -9.036 -18.789 1.00 83.94 360 ARG A C 1
ATOM 2985 O O . ARG A 1 360 ? -26.923 -9.281 -18.868 1.00 83.94 360 ARG A O 1
ATOM 2992 N N . LEU A 1 361 ? -24.945 -9.572 -17.851 1.00 87.69 361 LEU A N 1
ATOM 2993 C CA . LEU A 1 361 ? -25.424 -10.491 -16.812 1.00 87.69 361 LEU A CA 1
ATOM 2994 C C . LEU A 1 361 ? -26.008 -9.768 -15.589 1.00 87.69 361 LEU A C 1
ATOM 2996 O O . LEU A 1 361 ? -26.578 -10.429 -14.722 1.00 87.69 361 LEU A O 1
ATOM 3000 N N . GLN A 1 362 ? -25.851 -8.440 -15.498 1.00 85.06 362 GLN A N 1
ATOM 3001 C CA . GLN A 1 362 ? -26.213 -7.627 -14.330 1.00 85.06 362 GLN A CA 1
ATOM 3002 C C . GLN A 1 362 ? -25.639 -8.204 -13.024 1.00 85.06 362 GLN A C 1
ATOM 3004 O O . GLN A 1 362 ? -26.341 -8.365 -12.022 1.00 85.06 362 GLN A O 1
ATOM 3009 N N . LYS A 1 363 ? -24.343 -8.537 -13.065 1.00 88.56 363 LYS A N 1
ATOM 3010 C CA . LYS A 1 363 ? -23.558 -9.123 -11.970 1.00 88.56 363 LYS A CA 1
ATOM 3011 C C . LYS A 1 363 ? -22.197 -8.452 -11.865 1.00 88.56 363 LYS A C 1
ATOM 3013 O O . LYS A 1 363 ? -21.639 -8.021 -12.873 1.00 88.56 363 LYS A O 1
ATOM 3018 N N . ALA A 1 364 ? -21.643 -8.424 -10.660 1.00 87.19 364 ALA A N 1
ATOM 3019 C CA . ALA A 1 364 ? -20.258 -8.046 -10.439 1.00 87.19 364 ALA A CA 1
ATOM 3020 C C . ALA A 1 364 ? -19.620 -8.839 -9.302 1.00 87.19 364 ALA A C 1
ATOM 3022 O O . ALA A 1 364 ? -20.299 -9.234 -8.355 1.00 87.19 364 ALA A O 1
ATOM 3023 N N . TYR A 1 365 ? -18.303 -9.009 -9.377 1.00 88.19 365 TYR A N 1
ATOM 3024 C CA . TYR A 1 365 ? -17.512 -9.704 -8.371 1.00 88.19 365 TYR A CA 1
ATOM 3025 C C . TYR A 1 365 ? -16.404 -8.814 -7.814 1.00 88.19 365 TYR A C 1
ATOM 3027 O O . TYR A 1 365 ? -15.613 -8.258 -8.572 1.00 88.19 365 TYR A O 1
ATOM 3035 N N . LEU A 1 366 ? -16.319 -8.732 -6.482 1.00 83.88 366 LEU A N 1
ATOM 3036 C CA . LEU A 1 366 ? -15.126 -8.274 -5.772 1.00 83.88 366 LEU A CA 1
ATOM 3037 C C . LEU A 1 366 ? -14.223 -9.486 -5.511 1.00 83.88 366 LEU A C 1
ATOM 3039 O O . LEU A 1 366 ? -14.566 -10.378 -4.730 1.00 83.88 366 LEU A O 1
ATOM 3043 N N . ILE A 1 367 ? -13.086 -9.522 -6.204 1.00 85.25 367 ILE A N 1
ATOM 3044 C CA . ILE A 1 367 ? -12.202 -10.684 -6.322 1.00 85.25 367 ILE A CA 1
ATOM 3045 C C . ILE A 1 367 ? -10.900 -10.422 -5.556 1.00 85.25 367 ILE A C 1
ATOM 3047 O O . ILE A 1 367 ? -10.174 -9.498 -5.926 1.00 85.25 367 ILE A O 1
ATOM 3051 N N . PRO A 1 368 ? -10.569 -11.205 -4.513 1.00 75.69 368 PRO A N 1
ATOM 3052 C CA . PRO A 1 368 ? -9.376 -10.984 -3.704 1.00 75.69 368 PRO A CA 1
ATOM 3053 C C . PRO A 1 368 ? -8.099 -11.581 -4.309 1.00 75.69 368 PRO A C 1
ATOM 3055 O O . PRO A 1 368 ? -8.083 -12.686 -4.840 1.00 75.69 368 PRO A O 1
ATOM 3058 N N . PHE A 1 369 ? -6.991 -10.887 -4.095 1.00 73.81 369 PHE A N 1
ATOM 3059 C CA . PHE A 1 369 ? -5.639 -11.217 -4.525 1.00 73.81 369 PHE A CA 1
ATOM 3060 C C . PHE A 1 369 ? -4.677 -11.080 -3.330 1.00 73.81 369 PHE A C 1
ATOM 3062 O O . PHE A 1 369 ? -4.018 -10.046 -3.159 1.00 73.81 369 PHE A O 1
ATOM 3069 N N . PRO A 1 370 ? -4.637 -12.101 -2.445 1.00 59.38 370 PRO A N 1
ATOM 3070 C CA . PRO A 1 370 ? -3.919 -12.033 -1.171 1.00 59.38 370 PRO A CA 1
ATOM 3071 C C . PRO A 1 370 ? -2.393 -12.026 -1.321 1.00 59.38 370 PRO A C 1
ATOM 3073 O O . PRO A 1 370 ? -1.720 -11.366 -0.531 1.00 59.38 370 PRO A O 1
ATOM 3076 N N . ASP A 1 371 ? -1.862 -12.726 -2.328 1.00 60.62 371 ASP A N 1
ATOM 3077 C CA . ASP A 1 371 ? -0.419 -12.887 -2.547 1.00 60.62 371 ASP A CA 1
ATOM 3078 C C . ASP A 1 371 ? 0.179 -11.742 -3.393 1.00 60.62 371 ASP A C 1
ATOM 3080 O O . ASP A 1 371 ? 1.113 -11.065 -2.965 1.00 60.62 371 ASP A O 1
ATOM 3084 N N . GLU A 1 372 ? -0.373 -11.497 -4.586 1.00 63.25 372 GLU A N 1
ATOM 3085 C CA . GLU A 1 372 ? 0.094 -10.485 -5.542 1.00 63.25 372 GLU A CA 1
ATOM 3086 C C . GLU A 1 372 ? -1.111 -9.884 -6.281 1.00 63.25 372 GLU A C 1
ATOM 3088 O O . GLU A 1 372 ? -1.979 -10.619 -6.752 1.00 63.25 372 GLU A O 1
ATOM 3093 N N . MET A 1 373 ? -1.178 -8.552 -6.366 1.00 70.75 373 MET A N 1
ATOM 3094 C CA . MET A 1 373 ? -2.212 -7.847 -7.131 1.00 70.75 373 MET A CA 1
ATOM 3095 C C . MET A 1 373 ? -2.025 -8.128 -8.634 1.00 70.75 373 MET A C 1
ATOM 3097 O O . MET A 1 373 ? -0.882 -8.095 -9.096 1.00 70.75 373 MET A O 1
ATOM 3101 N N . PRO A 1 374 ? -3.096 -8.360 -9.419 1.00 65.69 374 PRO A N 1
ATOM 3102 C CA . PRO A 1 374 ? -2.993 -8.461 -10.866 1.00 65.69 374 PRO A CA 1
ATOM 3103 C C . PRO A 1 374 ? -2.343 -7.215 -11.461 1.00 65.69 374 PRO A C 1
ATOM 3105 O O . PRO A 1 374 ? -2.418 -6.121 -10.895 1.00 65.69 374 PRO A O 1
ATOM 3108 N N . ASP A 1 375 ? -1.711 -7.391 -12.618 1.00 61.09 375 ASP A N 1
ATOM 3109 C CA . ASP A 1 375 ? -1.100 -6.292 -13.355 1.00 61.09 375 ASP A CA 1
ATOM 3110 C C . ASP A 1 375 ? -2.120 -5.160 -13.545 1.00 61.09 375 ASP A C 1
ATOM 3112 O O . ASP A 1 375 ? -3.243 -5.417 -13.969 1.00 61.09 375 ASP A O 1
ATOM 3116 N N . TYR A 1 376 ? -1.759 -3.916 -13.222 1.00 59.34 376 TYR A N 1
ATOM 3117 C CA . TYR A 1 376 ? -2.681 -2.776 -13.307 1.00 59.34 376 TYR A CA 1
ATOM 3118 C C . TYR A 1 376 ? -3.311 -2.618 -14.705 1.00 59.34 376 TYR A C 1
ATOM 3120 O O . TYR A 1 376 ? -4.401 -2.059 -14.801 1.00 59.34 376 TYR A O 1
ATOM 3128 N N . ARG A 1 377 ? -2.662 -3.139 -15.762 1.00 55.47 377 ARG A N 1
ATOM 3129 C CA . ARG A 1 377 ? -3.199 -3.205 -17.130 1.00 55.47 377 ARG A CA 1
ATOM 3130 C C . ARG A 1 377 ? -4.526 -3.932 -17.228 1.00 55.47 377 ARG A C 1
ATOM 3132 O O . ARG A 1 377 ? -5.204 -3.740 -18.218 1.00 55.47 377 ARG A O 1
ATOM 3139 N N . VAL A 1 378 ? -4.917 -4.749 -16.245 1.00 66.50 378 VAL A N 1
ATOM 3140 C CA . VAL A 1 378 ? -6.259 -5.346 -16.234 1.00 66.50 378 VAL A CA 1
ATOM 3141 C C . VAL A 1 378 ? -7.358 -4.301 -16.032 1.00 66.50 378 VAL A C 1
ATOM 3143 O O . VAL A 1 378 ? -8.484 -4.579 -16.415 1.00 66.50 378 VAL A O 1
ATOM 3146 N N . TYR A 1 379 ? -7.069 -3.126 -15.452 1.00 68.94 379 TYR A N 1
ATOM 3147 C CA . TYR A 1 379 ? -8.037 -2.029 -15.313 1.00 68.94 379 TYR A CA 1
ATOM 3148 C C . TYR A 1 379 ? -8.612 -1.623 -16.674 1.00 68.94 379 TYR A C 1
ATOM 3150 O O . TYR A 1 379 ? -7.881 -1.593 -17.657 1.00 68.94 379 TYR A O 1
ATOM 3158 N N . THR A 1 380 ? -9.926 -1.376 -16.707 1.00 72.56 380 THR A N 1
ATOM 3159 C CA . THR A 1 380 ? -10.769 -1.141 -17.898 1.00 72.56 380 THR A CA 1
ATOM 3160 C C . THR A 1 380 ? -10.743 -2.223 -18.984 1.00 72.56 380 THR A C 1
ATOM 3162 O O . THR A 1 380 ? -11.528 -2.139 -19.926 1.00 72.56 380 THR A O 1
ATOM 3165 N N . GLN A 1 381 ? -9.961 -3.296 -18.833 1.00 72.44 381 GLN A N 1
ATOM 3166 C CA . GLN A 1 381 ? -9.943 -4.409 -19.782 1.00 72.44 381 GLN A CA 1
ATOM 3167 C C . GLN A 1 381 ? -11.115 -5.362 -19.588 1.00 72.44 381 GLN A C 1
ATOM 3169 O O . GLN A 1 381 ? -11.589 -5.592 -18.470 1.00 72.44 381 GLN A O 1
ATOM 3174 N N . PHE A 1 382 ? -11.513 -5.992 -20.694 1.00 83.75 382 PHE A N 1
ATOM 3175 C CA . PHE A 1 382 ? -12.383 -7.155 -20.669 1.00 83.75 382 PHE A CA 1
ATOM 3176 C C . PHE A 1 382 ? -11.574 -8.391 -20.245 1.00 83.75 382 PHE A C 1
ATOM 3178 O O . PHE A 1 382 ? -10.570 -8.759 -20.862 1.00 83.75 382 PHE A O 1
ATOM 3185 N N . VAL A 1 383 ? -11.998 -9.027 -19.158 1.00 86.62 383 VAL A N 1
ATOM 3186 C CA . VAL A 1 383 ? -11.317 -10.153 -18.519 1.00 86.62 383 VAL A CA 1
ATOM 3187 C C . VAL A 1 383 ? -12.268 -11.324 -18.335 1.00 86.62 383 VAL A C 1
ATOM 3189 O O . VAL A 1 383 ? -13.424 -11.149 -17.963 1.00 86.62 383 VAL A O 1
ATOM 3192 N N . HIS A 1 384 ? -11.748 -12.531 -18.513 1.00 90.88 384 HIS A N 1
ATOM 3193 C CA . HIS A 1 384 ? -12.358 -13.747 -18.006 1.00 90.88 384 HIS A CA 1
ATOM 3194 C C . HIS A 1 384 ? -11.951 -13.931 -16.538 1.00 90.88 384 HIS A C 1
ATOM 3196 O O . HIS A 1 384 ? -10.765 -14.122 -16.237 1.00 90.88 384 HIS A O 1
ATOM 3202 N N . CYS A 1 385 ? -12.915 -13.863 -15.618 1.00 87.69 385 CYS A N 1
ATOM 3203 C CA . CYS A 1 385 ? -12.733 -14.243 -14.220 1.00 87.69 385 CYS A CA 1
ATOM 3204 C C . CYS A 1 385 ? -12.999 -15.742 -14.062 1.00 87.69 385 CYS A C 1
ATOM 3206 O O . CYS A 1 385 ? -14.147 -16.171 -13.945 1.00 87.69 385 CYS A O 1
ATOM 3208 N N . GLY A 1 386 ? -11.916 -16.518 -14.035 1.00 86.25 386 GLY A N 1
ATOM 3209 C CA . GLY A 1 386 ? -11.934 -17.950 -13.753 1.00 86.25 386 GLY A CA 1
ATOM 3210 C C . GLY A 1 386 ? -11.147 -18.301 -12.492 1.00 86.25 386 GLY A C 1
ATOM 3211 O O . GLY A 1 386 ? -10.820 -17.438 -11.668 1.00 86.25 386 GLY A O 1
ATOM 3212 N N . LYS A 1 387 ? -10.793 -19.579 -12.346 1.00 85.81 387 LYS A N 1
ATOM 3213 C CA . LYS A 1 387 ? -9.982 -20.085 -11.221 1.00 85.81 387 LYS A CA 1
ATOM 3214 C C . LYS A 1 387 ? -8.753 -20.878 -11.660 1.00 85.81 387 LYS A C 1
ATOM 3216 O O . LYS A 1 387 ? -8.696 -21.425 -12.756 1.00 85.81 387 LYS A O 1
ATOM 3221 N N . TYR A 1 388 ? -7.746 -20.953 -10.789 1.00 80.94 388 TYR A N 1
ATOM 3222 C CA . TYR A 1 388 ? -6.598 -21.847 -10.953 1.00 80.94 388 TYR A CA 1
ATOM 3223 C C . TYR A 1 388 ? -6.326 -22.629 -9.669 1.00 80.94 388 TYR A C 1
ATOM 3225 O O . TYR A 1 388 ? -6.467 -22.096 -8.573 1.00 80.94 388 TYR A O 1
ATOM 3233 N N . ILE A 1 389 ? -5.907 -23.889 -9.803 1.00 78.25 389 ILE A N 1
ATOM 3234 C CA . ILE A 1 389 ? -5.521 -24.738 -8.672 1.00 78.25 389 ILE A CA 1
ATOM 3235 C C . ILE A 1 389 ? -3.992 -24.824 -8.637 1.00 78.25 389 ILE A C 1
ATOM 3237 O O . ILE A 1 389 ? -3.344 -25.255 -9.588 1.00 78.25 389 ILE A O 1
ATOM 3241 N N . SER A 1 390 ? -3.400 -24.370 -7.539 1.00 71.50 390 SER A N 1
ATOM 3242 C CA . SER A 1 390 ? -1.959 -24.411 -7.291 1.00 71.50 390 SER A CA 1
ATOM 3243 C C . SER A 1 390 ? -1.451 -25.838 -7.052 1.00 71.50 390 SER A C 1
ATOM 3245 O O . SER A 1 390 ? -2.195 -26.726 -6.639 1.00 71.50 390 SER A O 1
ATOM 3247 N N . LYS A 1 391 ? -0.131 -26.045 -7.177 1.00 63.75 391 LYS A N 1
ATOM 3248 C CA . LYS A 1 391 ? 0.538 -27.340 -6.913 1.00 63.75 391 LYS A CA 1
ATOM 3249 C C . LYS A 1 391 ? 0.301 -27.918 -5.505 1.00 63.75 391 LYS A C 1
ATOM 3251 O O . LYS A 1 391 ? 0.565 -29.091 -5.285 1.00 63.75 391 LYS A O 1
ATOM 3256 N N . LYS A 1 392 ? -0.174 -27.111 -4.546 1.00 62.03 392 LYS A N 1
ATOM 3257 C CA . LYS A 1 392 ? -0.550 -27.547 -3.185 1.00 62.03 392 LYS A CA 1
ATOM 3258 C C . LYS A 1 392 ? -2.045 -27.875 -3.055 1.00 62.03 392 LYS A C 1
ATOM 3260 O O . LYS A 1 392 ? -2.561 -27.898 -1.942 1.00 62.03 392 LYS A O 1
ATOM 3265 N N . GLY A 1 393 ? -2.731 -28.062 -4.182 1.00 66.31 393 GLY A N 1
ATOM 3266 C CA . GLY A 1 393 ? -4.167 -28.312 -4.254 1.00 66.31 393 GLY A CA 1
ATOM 3267 C C . GLY A 1 393 ? -5.037 -27.091 -3.966 1.00 66.31 393 GLY A C 1
ATOM 3268 O O . GLY A 1 393 ? -6.227 -27.285 -3.783 1.00 66.31 393 GLY A O 1
ATOM 3269 N N . ARG A 1 394 ? -4.471 -25.868 -3.905 1.00 59.62 394 ARG A N 1
ATOM 3270 C CA . ARG A 1 394 ? -5.235 -24.665 -3.530 1.00 59.62 394 ARG A CA 1
ATOM 3271 C C . ARG A 1 394 ? -5.793 -23.889 -4.706 1.00 59.62 394 ARG A C 1
ATOM 3273 O O . ARG A 1 394 ? -4.996 -23.406 -5.506 1.00 59.62 394 ARG A O 1
ATOM 3280 N N . THR A 1 395 ? -7.104 -23.714 -4.747 1.00 71.06 395 THR A N 1
ATOM 3281 C CA . THR A 1 395 ? -7.866 -22.879 -5.682 1.00 71.06 395 THR A CA 1
ATOM 3282 C C . THR A 1 395 ? -7.675 -21.399 -5.373 1.00 71.06 395 THR A C 1
ATOM 3284 O O . THR A 1 395 ? -7.822 -21.005 -4.224 1.00 71.06 395 THR A O 1
ATOM 3287 N N . TYR A 1 396 ? -7.399 -20.588 -6.391 1.00 73.44 396 TYR A N 1
ATOM 3288 C CA . TYR A 1 396 ? -7.223 -19.133 -6.355 1.00 73.44 396 TYR A CA 1
ATOM 3289 C C . TYR A 1 396 ? -7.950 -18.493 -7.555 1.00 73.44 396 TYR A C 1
ATOM 3291 O O . TYR A 1 396 ? -8.137 -19.171 -8.572 1.00 73.44 396 TYR A O 1
ATOM 3299 N N . PRO A 1 397 ? -8.331 -17.204 -7.498 1.00 80.88 397 PRO A N 1
ATOM 3300 C CA . PRO A 1 397 ? -8.891 -16.519 -8.659 1.00 80.88 397 PRO A CA 1
ATOM 3301 C C . PRO A 1 397 ? -7.834 -16.301 -9.746 1.00 80.88 397 PRO A C 1
ATOM 3303 O O . PRO A 1 397 ? -6.657 -16.065 -9.464 1.00 80.88 397 PRO A O 1
ATOM 3306 N N . LYS A 1 398 ? -8.267 -16.353 -11.007 1.00 84.50 398 LYS A N 1
ATOM 3307 C CA . LYS A 1 398 ? -7.444 -16.082 -12.188 1.00 84.50 398 LYS A CA 1
ATOM 3308 C C . LYS A 1 398 ? -8.182 -15.102 -13.096 1.00 84.50 398 LYS A C 1
ATOM 3310 O O . LYS A 1 398 ? -9.209 -15.453 -13.668 1.00 84.50 398 LYS A O 1
ATOM 3315 N N . LEU A 1 399 ? -7.632 -13.902 -13.269 1.00 85.81 399 LEU A N 1
ATOM 3316 C CA . LEU A 1 399 ? -8.053 -13.002 -14.343 1.00 85.81 399 LEU A CA 1
ATOM 3317 C C . LEU A 1 399 ? -7.239 -13.315 -15.596 1.00 85.81 399 LEU A C 1
ATOM 3319 O O . LEU A 1 399 ? -6.010 -13.386 -15.540 1.00 85.81 399 LEU A O 1
ATOM 3323 N N . GLN A 1 400 ? -7.920 -13.509 -16.720 1.00 86.12 400 GLN A N 1
ATOM 3324 C CA . GLN A 1 400 ? -7.298 -13.632 -18.036 1.00 86.12 400 GLN A CA 1
ATOM 3325 C C . GLN A 1 400 ? -7.815 -12.482 -18.895 1.00 86.12 400 GLN A C 1
ATOM 3327 O O . GLN A 1 400 ? -9.009 -12.421 -19.169 1.00 86.12 400 GLN A O 1
ATOM 3332 N N . VAL A 1 401 ? -6.940 -11.553 -19.280 1.00 81.62 401 VAL A N 1
ATOM 3333 C CA . VAL A 1 401 ? -7.306 -10.475 -20.210 1.00 81.62 401 VAL A CA 1
ATOM 3334 C C . VAL A 1 401 ? -7.591 -11.090 -21.573 1.00 81.62 401 VAL A C 1
ATOM 3336 O O . VAL A 1 401 ? -6.761 -11.845 -22.090 1.00 81.62 401 VAL A O 1
ATOM 3339 N N . TYR A 1 402 ? -8.734 -10.747 -22.162 1.00 77.31 402 TYR A N 1
ATOM 3340 C CA . TYR A 1 402 ? -8.975 -11.010 -23.573 1.00 77.31 402 TYR A CA 1
ATOM 3341 C C . TYR A 1 402 ? -8.073 -10.083 -24.381 1.00 77.31 402 TYR A C 1
ATOM 3343 O O . TYR A 1 402 ? -8.397 -8.920 -24.597 1.00 77.31 402 TYR A O 1
ATOM 3351 N N . ARG A 1 403 ? -6.913 -10.590 -24.808 1.00 55.88 403 ARG A N 1
ATOM 3352 C CA . ARG A 1 403 ? -6.127 -9.911 -25.839 1.00 55.88 403 ARG A CA 1
ATOM 3353 C C . ARG A 1 403 ? -6.960 -9.903 -27.110 1.00 55.88 403 ARG A C 1
ATOM 3355 O O . ARG A 1 403 ? -7.384 -10.972 -27.552 1.00 55.88 403 ARG A O 1
ATOM 3362 N N . GLU A 1 404 ? -7.175 -8.727 -27.686 1.00 43.50 404 GLU A N 1
ATOM 3363 C CA . GLU A 1 404 ? -7.734 -8.631 -29.027 1.00 43.50 404 GLU A CA 1
ATOM 3364 C C . GLU A 1 404 ? -6.826 -9.420 -29.976 1.00 43.50 404 GLU A C 1
ATOM 3366 O O . GLU A 1 404 ? -5.633 -9.143 -30.108 1.00 43.50 404 GLU A O 1
ATOM 3371 N N . ALA A 1 405 ? -7.378 -10.467 -30.587 1.00 33.81 405 ALA A N 1
ATOM 3372 C CA . ALA A 1 405 ? -6.718 -11.121 -31.699 1.00 33.81 405 ALA A CA 1
ATOM 3373 C C . ALA A 1 405 ? -6.769 -10.142 -32.875 1.00 33.81 405 ALA A C 1
ATOM 3375 O O . ALA A 1 405 ? -7.870 -9.777 -33.287 1.00 33.81 405 ALA A O 1
ATOM 3376 N N . ASN A 1 406 ? -5.587 -9.723 -33.342 1.00 35.34 406 ASN A N 1
ATOM 3377 C CA . ASN A 1 406 ? -5.345 -8.759 -34.419 1.00 35.34 406 ASN A CA 1
ATOM 3378 C C . ASN A 1 406 ? -6.525 -8.597 -35.395 1.00 35.34 406 ASN A C 1
ATOM 3380 O O . ASN A 1 406 ? -6.895 -9.550 -36.088 1.00 35.34 406 ASN A O 1
ATOM 3384 N N . ARG A 1 407 ? -7.051 -7.374 -35.477 1.00 30.39 407 ARG A N 1
ATOM 3385 C CA . ARG A 1 407 ? -7.872 -6.888 -36.588 1.00 30.39 407 ARG A CA 1
ATOM 3386 C C . ARG A 1 407 ? -7.094 -5.837 -37.362 1.00 30.39 407 ARG A C 1
ATOM 3388 O O . ARG A 1 407 ? -6.388 -5.057 -36.690 1.00 30.39 407 ARG A O 1
#

pLDDT: mean 70.94, std 19.41, range [24.33, 96.69]

InterPro domains:
  IPR005094 MobA/VirD2-like, nuclease domain [PF03432] (125-205)

Sequence (407 aa):
MTKEQRELYDYFEHFWDDLKKKAPKKPKKRDAGKEMANFLRELDFSFHPLKSKEEKQKNYIRGSGSAKSQNCILKMHYVQDKHKHLAFLTEYMTQLDKNDIDEKPFLFSDIEVDKTFFDSYQKIMADLHFRFIISPESQDVDLHVATKVFIEKLNSLYGYQLNWVGCIHENTNHRHAHVLINGVDKNGRSVRFPKSFVKETGRMMVQNICTGLVGFRTSKEILQKKGQEPFLERFTSIDEDLLSIEQKLGVQNEHFSTFVLTRTEKQNERCEKLVELGLAKKLQSKENCFWLENNWNEKLRILGKVNVYKKARANMKLVHPGKLELWDDTKPEMDGIVTQLLYKNDEENWINAVVVENARLQKAYLIPFPDEMPDYRVYTQFVHCGKYISKKGRTYPKLQVYREANR

Mean predicted aligned error: 17.19 Å

Solvent-accessible surface area (backbone atoms only — not comparable to full-atom values): 23395 Å² total; per-residue (Å²): 131,56,72,69,63,48,61,55,47,60,57,52,56,60,65,52,62,71,68,64,79,79,78,83,86,86,86,83,86,77,44,45,37,37,59,47,50,35,53,54,44,50,58,49,35,75,77,56,77,74,90,85,78,94,76,85,86,80,88,80,84,78,65,92,65,62,96,41,50,29,59,36,49,58,50,78,50,72,49,78,40,49,68,63,46,50,49,40,62,69,43,65,47,31,46,71,92,45,85,94,50,94,78,66,33,62,63,41,50,99,54,80,67,50,72,69,44,54,62,53,50,64,73,70,60,41,40,39,31,36,41,36,36,46,33,48,70,60,84,81,50,59,55,68,59,48,48,51,57,50,51,53,50,49,21,66,76,70,75,48,52,74,40,56,44,33,22,53,47,66,94,46,105,59,53,33,28,41,36,42,34,43,27,39,24,77,84,70,46,79,59,80,81,62,94,58,38,59,72,40,61,47,28,52,48,49,13,51,45,44,19,70,73,65,43,60,55,48,74,62,60,54,46,58,55,62,64,49,56,35,71,48,76,38,60,52,73,67,54,56,54,47,65,75,57,52,40,75,51,97,59,82,43,100,55,40,43,33,32,37,69,49,88,47,72,61,50,42,52,25,48,52,42,29,32,77,70,69,33,28,42,76,40,93,90,40,97,50,32,31,36,33,30,72,61,33,70,59,53,33,30,48,44,24,38,49,51,51,52,52,53,53,38,71,66,51,87,67,39,64,51,92,32,60,40,79,53,48,82,83,55,78,70,48,64,24,31,23,79,44,82,46,75,62,44,100,76,47,74,51,58,17,31,37,33,34,33,20,60,89,77,55,36,27,33,45,38,67,28,78,90,61,67,75,65,74,78,48,56,74,30,51,25,39,40,43,72,44,69,44,100,85,75,37,42,43,77,34,80,42,72,67,73,81,75,87,128

Nearest PDB structures (foldseek):
  2ns6-assembly1_A  TM=5.623E-01  e=8.183E-04  Pseudomonas aeruginosa
  6rm3-assembly1_SY0  TM=3.565E-01  e=7.265E-01  Vairimorpha necatrix
  7mq9-assembly1_LF  TM=3.917E-01  e=2.604E+00  Homo sapiens
  4lgw-assembly1_A  TM=2.502E-01  e=1.637E+00  Escherichia coli K-12
  8g4i-assembly1_Y  TM=3.028E-01  e=4.390E+00  Giardia duodenalis assemblage A

Organism: NCBI:txid225004